Protein AF-B8NM69-F1 (afdb_monomer_lite)

Structure (mmCIF, N/CA/C/O backbone):
data_AF-B8NM69-F1
#
_entry.id   AF-B8NM69-F1
#
loop_
_atom_site.group_PDB
_atom_site.id
_atom_site.type_symbol
_atom_site.label_atom_id
_atom_site.label_alt_id
_atom_site.label_comp_id
_atom_site.label_asym_id
_atom_site.label_entity_id
_atom_site.label_seq_id
_atom_site.pdbx_PDB_ins_code
_atom_site.Cartn_x
_atom_site.Cartn_y
_atom_site.Cartn_z
_atom_site.occupancy
_atom_site.B_iso_or_equiv
_atom_site.auth_seq_id
_atom_site.auth_comp_id
_atom_site.auth_asym_id
_atom_site.auth_atom_id
_atom_site.pdbx_PDB_model_num
ATOM 1 N N . MET A 1 1 ? -9.483 -1.414 -5.836 1.00 57.53 1 MET A N 1
ATOM 2 C CA . MET A 1 1 ? -9.596 -2.763 -5.236 1.00 57.53 1 MET A CA 1
ATOM 3 C C . MET A 1 1 ? -10.032 -3.740 -6.296 1.00 57.53 1 MET A C 1
ATOM 5 O O . MET A 1 1 ? -10.981 -3.434 -7.011 1.00 57.53 1 MET A O 1
ATOM 9 N N . ALA A 1 2 ? -9.348 -4.877 -6.393 1.00 64.81 2 ALA A N 1
ATOM 10 C CA . ALA A 1 2 ? -9.671 -5.925 -7.361 1.00 64.81 2 ALA A CA 1
ATOM 11 C C . ALA A 1 2 ? -10.707 -6.927 -6.812 1.00 64.81 2 ALA A C 1
ATOM 13 O O . ALA A 1 2 ? -11.494 -7.484 -7.573 1.00 64.81 2 ALA A O 1
ATOM 14 N N . ASN A 1 3 ? -10.761 -7.118 -5.488 1.00 80.75 3 ASN A N 1
ATOM 15 C CA . ASN A 1 3 ? -11.618 -8.123 -4.860 1.00 80.75 3 ASN A CA 1
ATOM 16 C C . ASN A 1 3 ? -13.084 -7.660 -4.721 1.00 80.75 3 ASN A C 1
ATOM 18 O O . ASN A 1 3 ? -13.371 -6.619 -4.129 1.00 80.75 3 ASN A O 1
ATOM 22 N N . VAL A 1 4 ? -14.027 -8.470 -5.217 1.00 86.75 4 VAL A N 1
ATOM 23 C CA . VAL A 1 4 ? -15.475 -8.180 -5.186 1.00 86.75 4 VAL A CA 1
ATOM 24 C C . VAL A 1 4 ? -16.051 -8.135 -3.762 1.00 86.75 4 VAL A C 1
ATOM 26 O O . VAL A 1 4 ? -16.918 -7.308 -3.494 1.00 86.75 4 VAL A O 1
ATOM 29 N N . GLN A 1 5 ? -15.579 -8.984 -2.846 1.00 91.19 5 GLN A N 1
ATOM 30 C CA . GLN A 1 5 ? -16.012 -8.982 -1.443 1.00 91.19 5 GLN A CA 1
ATOM 31 C C . GLN A 1 5 ? -15.547 -7.712 -0.723 1.00 91.19 5 GLN A C 1
ATOM 33 O O . GLN A 1 5 ? -16.363 -7.033 -0.109 1.00 91.19 5 GLN A O 1
ATOM 38 N N . SER A 1 6 ? -14.280 -7.318 -0.877 1.00 90.19 6 SER A N 1
ATOM 39 C CA . SER A 1 6 ? -13.779 -6.055 -0.313 1.00 90.19 6 SER A CA 1
ATOM 40 C C . SER A 1 6 ? -14.495 -4.845 -0.914 1.00 90.19 6 SER A C 1
ATOM 42 O O . SER A 1 6 ? -14.838 -3.907 -0.201 1.00 90.19 6 SER A O 1
ATOM 44 N N . ARG A 1 7 ? -14.801 -4.879 -2.221 1.00 88.75 7 ARG A N 1
ATOM 45 C CA . ARG A 1 7 ? -15.596 -3.824 -2.865 1.00 88.75 7 ARG A CA 1
ATOM 46 C C . ARG A 1 7 ? -17.004 -3.707 -2.293 1.00 88.75 7 ARG A C 1
ATOM 48 O O . ARG A 1 7 ? -17.518 -2.597 -2.219 1.00 88.75 7 ARG A O 1
ATOM 55 N N . TYR A 1 8 ? -17.613 -4.819 -1.892 1.00 91.62 8 TYR A N 1
ATOM 56 C CA . TYR A 1 8 ? -18.933 -4.813 -1.268 1.00 91.62 8 TYR A CA 1
ATOM 57 C C . TYR A 1 8 ? -18.931 -4.067 0.072 1.00 91.62 8 TYR A C 1
ATOM 59 O O . TYR A 1 8 ? -19.887 -3.355 0.364 1.00 91.62 8 TYR A O 1
ATOM 67 N N . ASN A 1 9 ? -17.837 -4.126 0.839 1.00 92.38 9 ASN A N 1
ATOM 68 C CA . ASN A 1 9 ? -17.726 -3.385 2.100 1.00 92.38 9 ASN A CA 1
ATOM 69 C C . ASN A 1 9 ? -17.795 -1.864 1.926 1.00 92.38 9 ASN A C 1
ATOM 71 O O . ASN A 1 9 ? -18.263 -1.187 2.833 1.00 92.38 9 ASN A O 1
ATOM 75 N N . HIS A 1 10 ? -17.428 -1.319 0.759 1.00 86.88 10 HIS A N 1
ATOM 76 C CA . HIS A 1 10 ? -17.611 0.110 0.481 1.00 86.88 10 HIS A CA 1
ATOM 77 C C . HIS A 1 10 ? -19.072 0.552 0.454 1.00 86.88 10 HIS A C 1
ATOM 79 O O . HIS A 1 10 ? -19.324 1.752 0.514 1.00 86.88 10 HIS A O 1
ATOM 85 N N . LEU A 1 11 ? -20.031 -0.371 0.330 1.00 86.44 11 LEU A N 1
ATOM 86 C CA . LEU A 1 11 ? -21.443 -0.017 0.406 1.00 86.44 11 LEU A CA 1
ATOM 87 C C . LEU A 1 11 ? -21.839 0.452 1.802 1.00 86.44 11 LEU A C 1
ATOM 89 O O . LEU A 1 11 ? -22.770 1.239 1.893 1.00 86.44 11 LEU A O 1
ATOM 93 N N . PHE A 1 12 ? -21.139 0.021 2.850 1.00 89.06 12 PHE A N 1
ATOM 94 C CA . PHE A 1 12 ? -21.551 0.195 4.240 1.00 89.06 12 PHE A CA 1
ATOM 95 C C . PHE A 1 12 ? -20.672 1.204 4.982 1.00 89.06 12 PHE A C 1
ATOM 97 O O . PHE A 1 12 ? -19.573 1.524 4.513 1.00 89.06 12 PHE A O 1
ATOM 104 N N . PRO A 1 13 ? -21.135 1.709 6.139 1.00 89.62 13 PRO A N 1
ATOM 105 C CA . PRO A 1 13 ? -20.342 2.614 6.947 1.00 89.62 13 PRO A CA 1
ATOM 106 C C . PRO A 1 13 ? -18.998 2.008 7.363 1.00 89.62 13 PRO A C 1
ATOM 108 O O . PRO A 1 13 ? -18.889 0.815 7.625 1.00 89.62 13 PRO A O 1
ATOM 111 N N . SER A 1 14 ? -17.967 2.839 7.458 1.00 91.44 14 SER A N 1
ATOM 112 C CA . SER A 1 14 ? -16.674 2.453 8.021 1.00 91.44 14 SER A CA 1
ATOM 113 C C . SER A 1 14 ? -16.112 3.597 8.861 1.00 91.44 14 SER A C 1
ATOM 115 O O . SER A 1 14 ? -15.582 4.567 8.309 1.00 91.44 14 SER A O 1
ATOM 117 N N . PRO A 1 15 ? -16.190 3.500 10.198 1.00 92.06 15 PRO A N 1
ATOM 118 C CA . PRO A 1 15 ? -15.598 4.489 11.097 1.00 92.06 15 PRO A CA 1
ATOM 119 C C . PRO A 1 15 ? -14.080 4.624 10.919 1.00 92.06 15 PRO A C 1
ATOM 121 O O . PRO A 1 15 ? -13.564 5.744 10.948 1.00 92.06 15 PRO A O 1
ATOM 124 N N . ALA A 1 16 ? -13.380 3.521 10.624 1.00 92.06 16 ALA A N 1
ATOM 125 C CA . ALA A 1 16 ? -11.944 3.512 10.340 1.00 92.06 16 ALA A CA 1
ATOM 126 C C . ALA A 1 16 ? -11.564 4.349 9.099 1.00 92.06 16 ALA A C 1
ATOM 128 O O . ALA A 1 16 ? -10.464 4.895 9.018 1.00 92.06 16 ALA A O 1
ATOM 129 N N . ALA A 1 17 ? -12.477 4.515 8.136 1.00 89.69 17 ALA A N 1
ATOM 130 C CA . ALA A 1 17 ? -12.232 5.305 6.929 1.00 89.69 17 ALA A CA 1
ATOM 131 C C . ALA A 1 17 ? -11.935 6.791 7.230 1.00 89.69 17 ALA A C 1
ATOM 133 O O . ALA A 1 17 ? -11.207 7.442 6.481 1.00 89.69 17 ALA A O 1
ATOM 134 N N . ALA A 1 18 ? -12.444 7.337 8.340 1.00 90.25 18 ALA A N 1
ATOM 135 C CA . ALA A 1 18 ? -12.235 8.748 8.668 1.00 90.25 18 ALA A CA 1
ATOM 136 C C . ALA A 1 18 ? -10.772 9.074 9.011 1.00 90.25 18 ALA A C 1
ATOM 138 O O . ALA A 1 18 ? -10.320 10.178 8.709 1.00 90.25 18 ALA A O 1
ATOM 139 N N . PHE A 1 19 ? -10.008 8.125 9.568 1.00 89.38 19 PHE A N 1
ATOM 140 C CA . PHE A 1 19 ? -8.584 8.331 9.871 1.00 89.38 19 PHE A CA 1
ATOM 141 C C . PHE A 1 19 ? -7.750 8.606 8.616 1.00 89.38 19 PHE A C 1
ATOM 143 O O . PHE A 1 19 ? -6.805 9.390 8.647 1.00 89.38 19 PHE A O 1
ATOM 150 N N . SER A 1 20 ? -8.109 7.990 7.487 1.00 79.00 20 SER A N 1
ATOM 151 C CA . SER A 1 20 ? -7.434 8.202 6.203 1.00 79.00 20 SER A CA 1
ATOM 152 C C . SER A 1 20 ? -8.035 9.358 5.389 1.00 79.00 20 SER A C 1
ATOM 154 O O . SER A 1 20 ? -7.567 9.640 4.279 1.00 79.00 20 SER A O 1
ATOM 156 N N . GLY A 1 21 ? -9.030 10.064 5.945 1.00 79.50 21 GLY A N 1
ATOM 157 C CA . GLY A 1 21 ? -9.763 11.146 5.286 1.00 79.50 21 GLY A CA 1
ATOM 158 C C . GLY A 1 21 ? -10.778 10.662 4.247 1.00 79.50 21 GLY A C 1
ATOM 159 O O . GLY A 1 21 ? -11.200 11.441 3.393 1.00 79.50 21 GLY A O 1
ATOM 160 N N . MET A 1 22 ? -11.145 9.379 4.281 1.00 81.38 22 MET A N 1
ATOM 161 C CA . MET A 1 22 ? -12.134 8.791 3.383 1.00 81.38 22 MET A CA 1
ATOM 162 C C . MET A 1 22 ? -13.561 8.981 3.912 1.00 81.38 22 MET A C 1
ATOM 164 O O . MET A 1 22 ? -13.795 9.180 5.103 1.00 81.38 22 MET A O 1
ATOM 168 N N . TYR A 1 23 ? -14.538 8.886 3.007 1.00 84.31 23 TYR A N 1
ATOM 169 C CA . TYR A 1 23 ? -15.955 8.960 3.356 1.00 84.31 23 TYR A CA 1
ATOM 170 C C . TYR A 1 23 ? -16.389 7.755 4.205 1.00 84.31 23 TYR A C 1
ATOM 172 O O . TYR A 1 23 ? -16.200 6.607 3.805 1.00 84.31 23 TYR A O 1
ATOM 180 N N . THR A 1 24 ? -16.996 8.031 5.358 1.00 88.00 24 THR A N 1
ATOM 181 C CA . THR A 1 24 ? -17.344 7.046 6.396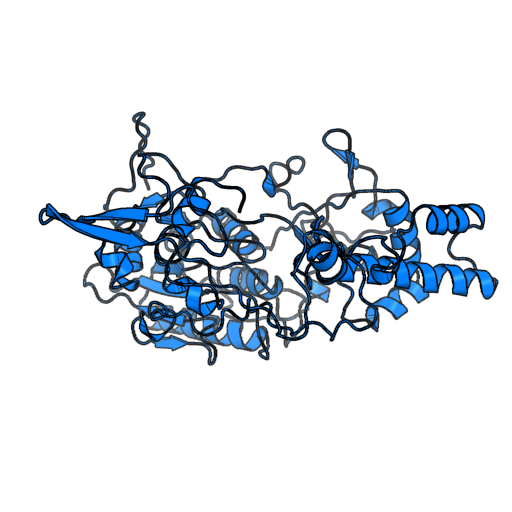 1.00 88.00 24 THR A CA 1
ATOM 182 C C . THR A 1 24 ? -18.726 6.433 6.235 1.00 88.00 24 THR A C 1
ATOM 184 O O . THR A 1 24 ? -18.989 5.406 6.844 1.00 88.00 24 THR A O 1
ATOM 187 N N . GLY A 1 25 ? -19.623 7.037 5.448 1.00 85.69 25 GLY A N 1
ATOM 188 C CA . GLY A 1 25 ? -21.026 6.608 5.373 1.00 85.69 25 GLY A CA 1
ATOM 189 C C . GLY A 1 25 ? -21.291 5.362 4.531 1.00 85.69 25 GLY A C 1
ATOM 190 O O . GLY A 1 25 ? -22.326 4.721 4.694 1.00 85.69 25 GLY A O 1
ATOM 191 N N . GLY A 1 26 ? -20.345 4.993 3.666 1.00 85.88 26 GLY A N 1
ATOM 192 C CA . GLY A 1 26 ? -20.546 3.961 2.651 1.00 85.88 26 GLY A CA 1
ATOM 193 C C . GLY A 1 26 ? -21.362 4.454 1.453 1.00 85.88 26 GLY A C 1
ATOM 194 O O . GLY A 1 26 ? -22.052 5.470 1.507 1.00 85.88 26 GLY A O 1
ATOM 195 N N . LEU A 1 27 ? -21.282 3.740 0.332 1.00 81.69 27 LEU A N 1
ATOM 196 C CA . LEU A 1 27 ? -21.952 4.139 -0.909 1.00 81.69 27 LEU A CA 1
ATOM 197 C C . LEU A 1 27 ? -23.484 4.152 -0.798 1.00 81.69 27 LEU A C 1
ATOM 199 O O . LEU A 1 27 ? -24.139 4.813 -1.599 1.00 81.69 27 LEU A O 1
ATOM 203 N N . TRP A 1 28 ? -24.059 3.456 0.188 1.00 79.00 28 TRP A N 1
ATOM 204 C CA . TRP A 1 28 ? -25.505 3.463 0.407 1.00 79.00 28 TRP A CA 1
ATOM 205 C C . TRP A 1 28 ? -26.040 4.835 0.850 1.00 79.00 28 TRP A C 1
ATOM 207 O O . TRP A 1 28 ? -27.176 5.166 0.522 1.00 79.00 28 TRP A O 1
ATOM 217 N N . THR A 1 29 ? -25.235 5.657 1.542 1.00 79.62 29 THR A N 1
ATOM 218 C CA . THR A 1 29 ? -25.619 7.033 1.916 1.00 79.62 29 THR A CA 1
ATOM 219 C C . THR A 1 29 ? -25.244 8.067 0.859 1.00 79.62 29 THR A C 1
ATOM 221 O O . THR A 1 29 ? -25.815 9.155 0.832 1.00 79.62 29 THR A O 1
ATOM 224 N N . ASN A 1 30 ? -24.264 7.770 0.002 1.00 78.44 30 ASN A N 1
ATOM 225 C CA . ASN A 1 30 ? -23.858 8.628 -1.107 1.00 78.44 30 ASN A CA 1
ATOM 226 C C . ASN A 1 30 ? -23.258 7.789 -2.239 1.00 78.44 30 ASN A C 1
ATOM 228 O O . ASN A 1 30 ? -22.221 7.161 -2.059 1.00 78.44 30 ASN A O 1
ATOM 232 N N . ASN A 1 31 ? -23.823 7.881 -3.443 1.00 78.50 31 ASN A N 1
ATOM 233 C CA . ASN A 1 31 ? -23.332 7.146 -4.612 1.00 78.50 31 ASN A CA 1
ATOM 234 C C . ASN A 1 31 ? -21.948 7.607 -5.137 1.00 78.50 31 ASN A C 1
ATOM 236 O O . ASN A 1 31 ? -21.456 7.056 -6.123 1.00 78.50 31 ASN A O 1
ATOM 240 N N . LEU A 1 32 ? -21.324 8.628 -4.535 1.00 73.12 32 LEU A N 1
ATOM 241 C CA . LEU A 1 32 ? -20.010 9.191 -4.886 1.00 73.12 32 LEU A CA 1
ATOM 242 C C . LEU A 1 32 ? -19.859 9.481 -6.392 1.00 73.12 32 LEU A C 1
ATOM 244 O O . LEU A 1 32 ? -18.841 9.172 -7.007 1.00 73.12 32 LEU A O 1
ATOM 248 N N . GLY A 1 33 ? -20.901 10.065 -6.990 1.00 73.88 33 GLY A N 1
ATOM 249 C CA . GLY A 1 33 ? -20.954 10.405 -8.416 1.00 73.88 33 GLY A CA 1
ATOM 250 C C . GLY A 1 33 ? -21.417 9.272 -9.337 1.00 73.88 33 GLY A C 1
ATOM 251 O O . GLY A 1 33 ? -21.609 9.505 -10.527 1.00 73.88 33 GLY A O 1
ATOM 252 N N . SER A 1 34 ? -21.642 8.065 -8.813 1.00 78.38 34 SER A N 1
ATOM 253 C CA . SER A 1 34 ? -22.240 6.971 -9.583 1.00 78.38 34 SER A CA 1
ATOM 254 C C . SER A 1 34 ? -23.752 7.156 -9.699 1.00 78.38 34 SER A C 1
ATOM 256 O O . SER A 1 34 ? -24.422 7.542 -8.743 1.00 78.38 34 SER A O 1
ATOM 258 N N . TRP A 1 35 ? -24.316 6.845 -10.863 1.00 84.06 35 TRP A N 1
ATOM 259 C CA . TRP A 1 35 ? -25.766 6.780 -11.026 1.00 84.06 35 TRP A CA 1
ATOM 260 C C . TRP A 1 35 ? -26.279 5.407 -10.558 1.00 84.06 35 TRP A C 1
ATOM 262 O O . TRP A 1 35 ? -25.872 4.398 -11.138 1.00 84.06 35 TRP A O 1
ATOM 272 N N . PRO A 1 36 ? -27.184 5.322 -9.560 1.00 82.56 36 PRO A N 1
ATOM 273 C CA . PRO A 1 36 ? -27.705 4.041 -9.075 1.00 82.56 36 PRO A CA 1
ATOM 274 C C . PRO A 1 36 ? -28.695 3.367 -10.041 1.00 82.56 36 PRO A C 1
ATOM 276 O O . PRO A 1 36 ? -29.187 2.280 -9.752 1.00 82.56 36 PRO A O 1
ATOM 279 N N . GLY A 1 37 ? -29.033 3.997 -11.172 1.00 87.44 37 GLY A N 1
ATOM 280 C CA . GLY A 1 37 ? -29.969 3.442 -12.155 1.00 87.44 37 GLY A CA 1
ATOM 281 C C . GLY A 1 37 ? -31.437 3.809 -11.925 1.00 87.44 37 GLY A C 1
ATOM 282 O O . GLY A 1 37 ? -32.279 3.444 -12.742 1.00 87.44 37 GLY A O 1
ATOM 283 N N . LYS A 1 38 ? -31.773 4.512 -10.836 1.00 89.69 38 LYS A N 1
ATOM 284 C CA . LYS A 1 38 ? -33.156 4.849 -10.463 1.00 89.69 38 LYS A CA 1
ATOM 285 C C . LYS A 1 38 ? -33.248 6.259 -9.892 1.00 89.69 38 LYS A C 1
ATOM 287 O O . LYS A 1 38 ? -32.382 6.661 -9.128 1.00 89.69 38 LYS A O 1
ATOM 292 N N . ALA A 1 39 ? -34.332 6.966 -10.217 1.00 90.56 39 ALA A N 1
ATOM 293 C CA . ALA A 1 39 ? -34.622 8.294 -9.668 1.00 90.56 39 ALA A CA 1
ATOM 294 C C . ALA A 1 39 ? -35.014 8.255 -8.185 1.00 90.56 39 ALA A C 1
ATOM 296 O O . ALA A 1 39 ? -34.753 9.205 -7.462 1.00 90.56 39 ALA A O 1
ATOM 297 N N . ASN A 1 40 ? -35.598 7.148 -7.722 1.00 91.00 40 ASN A N 1
ATOM 298 C CA . ASN A 1 40 ? -36.038 6.970 -6.343 1.00 91.00 40 ASN A CA 1
ATOM 299 C C . ASN A 1 40 ? -35.614 5.598 -5.818 1.00 91.00 40 ASN A C 1
ATOM 301 O O . ASN A 1 40 ? -35.627 4.607 -6.557 1.00 91.00 40 ASN A O 1
ATOM 305 N N . GLN A 1 41 ? -35.291 5.540 -4.529 1.00 88.62 41 GLN A N 1
ATOM 306 C CA . GLN A 1 41 ? -35.063 4.306 -3.785 1.00 88.62 41 GLN A CA 1
ATOM 307 C C . GLN A 1 41 ? -36.092 4.199 -2.663 1.00 88.62 41 GLN A C 1
ATOM 309 O O . GLN A 1 41 ? -36.283 5.142 -1.901 1.00 88.62 41 GLN A O 1
ATOM 314 N N . THR A 1 42 ? -36.761 3.054 -2.552 1.00 91.94 42 THR A N 1
ATOM 315 C CA . THR A 1 42 ? -37.652 2.772 -1.424 1.00 91.94 42 THR A CA 1
ATOM 316 C C . THR A 1 42 ? -36.887 1.951 -0.397 1.00 91.94 42 THR A C 1
ATOM 318 O O . THR A 1 42 ? -36.480 0.828 -0.688 1.00 91.94 42 THR A O 1
ATOM 321 N N . VAL A 1 43 ? -36.690 2.517 0.790 1.00 89.81 43 VAL A N 1
ATOM 322 C CA . VAL A 1 43 ? -36.122 1.841 1.957 1.00 89.81 43 VAL A CA 1
ATOM 323 C C . VAL A 1 43 ? -37.275 1.317 2.800 1.00 89.81 43 VAL A C 1
ATOM 325 O O . VAL A 1 43 ? -38.158 2.082 3.182 1.00 89.81 43 VAL A O 1
ATOM 328 N N . GLU A 1 44 ? -37.276 0.019 3.076 1.00 94.25 44 GLU A N 1
ATOM 329 C CA . GLU A 1 44 ? -38.250 -0.639 3.945 1.00 94.25 44 GLU A CA 1
ATOM 330 C C . GLU A 1 44 ? -37.550 -1.083 5.227 1.00 94.25 44 GLU A C 1
ATOM 332 O O . GLU A 1 44 ? -36.540 -1.784 5.186 1.00 94.25 44 GLU A O 1
ATOM 337 N N . PHE A 1 45 ? -38.062 -0.623 6.364 1.00 92.31 45 PHE A N 1
ATOM 338 C CA . PHE A 1 45 ? -37.505 -0.917 7.679 1.00 92.31 45 PHE A CA 1
ATOM 339 C C . PHE A 1 45 ? -38.110 -2.204 8.247 1.00 92.31 45 PHE A C 1
ATOM 341 O O . PHE A 1 45 ? -39.208 -2.611 7.871 1.00 92.31 45 PHE A O 1
ATOM 348 N N . SER A 1 46 ? -37.431 -2.823 9.216 1.00 90.75 46 SER A N 1
ATOM 349 C CA . SER A 1 46 ? -37.894 -4.063 9.863 1.00 90.75 46 SER A CA 1
ATOM 350 C C . SER A 1 46 ? -39.248 -3.928 10.573 1.00 90.75 46 SER A C 1
ATOM 352 O O . SER A 1 46 ? -39.943 -4.923 10.749 1.00 90.75 46 SER A O 1
ATOM 354 N N . ASN A 1 47 ? -39.656 -2.708 10.943 1.00 95.00 47 ASN A N 1
ATOM 355 C CA . ASN A 1 47 ? -40.982 -2.417 11.498 1.00 95.00 47 ASN A CA 1
ATOM 356 C C . ASN A 1 47 ? -42.082 -2.231 10.429 1.00 95.00 47 ASN A C 1
ATOM 358 O O . ASN A 1 47 ? -43.196 -1.835 10.766 1.00 95.00 47 ASN A O 1
ATOM 362 N N . GLY A 1 48 ? -41.771 -2.466 9.150 1.00 95.75 48 GLY A N 1
ATOM 363 C CA . GLY A 1 48 ? -42.695 -2.354 8.020 1.00 95.75 48 GLY A CA 1
ATOM 364 C C . GLY A 1 48 ? -42.908 -0.933 7.492 1.00 95.75 48 GLY A C 1
ATOM 365 O O . GLY A 1 48 ? -43.613 -0.754 6.497 1.00 95.75 48 GLY A O 1
ATOM 366 N N . THR A 1 49 ? -42.316 0.095 8.112 1.00 97.25 49 THR A N 1
ATOM 367 C CA . THR A 1 49 ? -42.394 1.458 7.567 1.00 97.25 49 THR A CA 1
ATOM 368 C C . THR A 1 49 ? -41.538 1.584 6.307 1.00 97.25 49 THR A C 1
ATOM 370 O O . THR A 1 49 ? -40.531 0.892 6.145 1.00 97.25 49 THR A O 1
ATOM 373 N N . LYS A 1 50 ? -41.947 2.467 5.388 1.00 97.25 50 LYS A N 1
ATOM 374 C CA . LYS A 1 50 ? -41.241 2.713 4.126 1.00 97.25 50 LYS A CA 1
ATOM 375 C C . LYS A 1 50 ? -40.886 4.185 3.996 1.00 97.25 50 LYS A C 1
ATOM 377 O O . LYS A 1 50 ? -41.696 5.054 4.308 1.00 97.25 50 LYS A O 1
ATOM 382 N N . MET A 1 51 ? -39.693 4.453 3.487 1.00 94.50 51 MET A N 1
ATOM 383 C CA . MET A 1 51 ? -39.211 5.781 3.128 1.00 94.50 51 MET A CA 1
ATOM 384 C C . MET A 1 51 ? -38.841 5.777 1.649 1.00 94.50 51 MET A C 1
ATOM 386 O O . MET A 1 51 ? -38.161 4.867 1.184 1.00 94.50 51 MET A O 1
ATOM 390 N N . THR A 1 52 ? -39.275 6.791 0.905 1.00 93.81 52 THR A N 1
ATOM 391 C CA . THR A 1 52 ? -38.790 7.010 -0.462 1.00 93.81 52 THR A CA 1
ATOM 392 C C . THR A 1 52 ? -37.718 8.086 -0.427 1.00 93.81 52 THR A C 1
ATOM 394 O O . THR A 1 52 ? -37.969 9.185 0.059 1.00 93.81 52 THR A O 1
ATOM 397 N N . VAL A 1 53 ? -36.532 7.753 -0.923 1.00 88.88 53 VAL A N 1
ATOM 398 C CA . VAL A 1 53 ? -35.374 8.641 -1.008 1.00 88.88 53 VAL A CA 1
ATOM 399 C C . VAL A 1 53 ? -35.149 8.998 -2.473 1.00 88.88 53 VAL A C 1
ATOM 401 O O . VAL A 1 53 ? -34.941 8.114 -3.310 1.00 88.88 53 VAL A O 1
ATOM 404 N N . GLU A 1 54 ? -35.197 10.291 -2.784 1.00 89.38 54 GLU A N 1
ATOM 405 C CA . GLU A 1 54 ? -34.892 10.805 -4.118 1.00 89.38 54 GLU A CA 1
ATOM 406 C C . GLU A 1 54 ? -33.381 10.753 -4.379 1.00 89.38 54 GLU A C 1
ATOM 408 O O . GLU A 1 54 ? -32.563 11.154 -3.547 1.00 89.38 54 GLU A O 1
ATOM 413 N N . THR A 1 55 ? -32.997 10.267 -5.558 1.00 87.81 55 THR A N 1
ATOM 414 C CA . THR A 1 55 ? -31.608 10.317 -6.014 1.00 87.81 55 THR A CA 1
ATOM 415 C C . THR A 1 55 ? -31.323 11.700 -6.572 1.00 87.81 55 THR A C 1
ATOM 417 O O . THR A 1 55 ? -31.762 12.046 -7.666 1.00 87.81 55 THR A O 1
ATOM 420 N N . THR A 1 56 ? -30.543 12.477 -5.831 1.00 83.94 56 THR A N 1
ATOM 421 C CA . THR A 1 56 ? -30.128 13.821 -6.234 1.00 83.94 56 THR A CA 1
ATOM 422 C C . THR A 1 56 ? -28.696 13.815 -6.767 1.00 83.94 56 THR A C 1
ATOM 424 O O . THR A 1 56 ? -27.851 13.029 -6.333 1.00 83.94 56 THR A O 1
ATOM 427 N N . ALA A 1 57 ? -28.411 14.703 -7.719 1.00 77.94 57 ALA A N 1
ATOM 428 C CA . ALA A 1 57 ? -27.058 14.999 -8.173 1.00 77.94 57 ALA A CA 1
ATOM 429 C C . ALA A 1 57 ? -26.704 16.426 -7.752 1.00 77.94 57 ALA A C 1
ATOM 431 O O . ALA A 1 57 ? -27.424 17.371 -8.073 1.00 77.94 57 ALA A O 1
ATOM 432 N N . SER A 1 58 ? -25.594 16.593 -7.038 1.00 72.06 58 SER A N 1
ATOM 433 C CA . SER A 1 58 ? -25.039 17.908 -6.729 1.00 72.06 58 SER A CA 1
ATOM 434 C C . SER A 1 58 ? -23.844 18.173 -7.638 1.00 72.06 58 SER A C 1
ATOM 436 O O . SER A 1 58 ? -22.882 17.407 -7.673 1.00 72.06 58 SER A O 1
ATOM 438 N N . VAL A 1 59 ? -23.903 19.268 -8.397 1.00 65.00 59 VAL A N 1
ATOM 439 C CA . VAL A 1 59 ? -22.790 19.688 -9.251 1.00 65.00 59 VAL A CA 1
ATOM 440 C C . VAL A 1 59 ? -22.040 20.813 -8.544 1.00 65.00 59 VAL A C 1
ATOM 442 O O . VAL A 1 59 ? -22.531 21.931 -8.416 1.00 65.00 59 VAL A O 1
ATOM 445 N N . MET A 1 60 ? -20.843 20.503 -8.050 1.00 60.25 60 MET A N 1
ATOM 446 C CA . MET A 1 60 ? -19.927 21.477 -7.452 1.00 60.25 60 MET A CA 1
ATOM 447 C C . MET A 1 60 ? -18.987 21.991 -8.539 1.00 60.25 60 MET A C 1
ATOM 449 O O . MET A 1 60 ? -17.845 21.550 -8.655 1.00 60.25 60 MET A O 1
ATOM 453 N N . LEU A 1 61 ? -19.497 22.878 -9.390 1.00 57.25 61 LEU A N 1
ATOM 454 C CA . LEU A 1 61 ? -18.687 23.527 -10.414 1.00 57.25 61 LEU A CA 1
ATOM 455 C C . LEU A 1 61 ? -17.989 24.740 -9.809 1.00 57.25 61 LEU A C 1
ATOM 457 O O . LEU A 1 61 ? -18.615 25.547 -9.117 1.00 57.25 61 LEU A O 1
ATOM 461 N N . ASP A 1 62 ? -16.702 24.898 -10.110 1.00 59.34 62 ASP A N 1
ATOM 462 C CA . ASP A 1 62 ? -16.106 26.227 -10.050 1.00 59.34 62 ASP A CA 1
ATOM 463 C C . ASP A 1 62 ? -16.923 27.121 -10.995 1.00 59.34 62 ASP A C 1
ATOM 465 O O . ASP A 1 62 ? -17.096 26.793 -12.171 1.00 59.34 62 ASP A O 1
ATOM 469 N N . ARG A 1 63 ? -17.474 28.223 -10.473 1.00 56.50 63 ARG A N 1
ATOM 470 C CA . ARG A 1 63 ? -18.360 29.130 -11.224 1.00 56.50 63 ARG A CA 1
ATOM 471 C C . ARG A 1 63 ? -17.677 29.738 -12.456 1.00 56.50 63 ARG A C 1
ATOM 473 O O . ARG A 1 63 ? -18.361 30.337 -13.276 1.00 56.50 63 ARG A O 1
ATOM 480 N N . GLY A 1 64 ? -16.353 29.613 -12.574 1.00 62.31 64 GLY A N 1
ATOM 481 C CA . GLY A 1 64 ? -15.584 30.049 -13.739 1.00 62.31 64 GLY A CA 1
ATOM 482 C C . GLY A 1 64 ? -15.502 29.050 -14.900 1.00 62.31 64 GLY A C 1
ATOM 483 O O . GLY A 1 64 ? -14.854 29.365 -15.895 1.00 62.31 64 GLY A O 1
ATOM 484 N N . LEU A 1 65 ? -16.089 27.856 -14.790 1.00 66.81 65 LEU A N 1
ATOM 485 C CA . LEU A 1 65 ? -15.947 26.785 -15.780 1.00 66.81 65 LEU A CA 1
ATOM 486 C C . LEU A 1 65 ? -17.245 26.590 -16.590 1.00 66.81 65 LEU A C 1
ATOM 488 O O . LEU A 1 65 ? -18.333 26.509 -16.018 1.00 66.81 65 LEU A O 1
ATOM 492 N N . ASP A 1 66 ? -17.126 26.519 -17.921 1.00 70.75 66 ASP A N 1
ATOM 493 C CA . ASP A 1 66 ? -18.257 26.388 -18.850 1.00 70.75 66 ASP A CA 1
ATOM 494 C C . ASP A 1 66 ? -18.585 24.916 -19.136 1.00 70.75 66 ASP A C 1
ATOM 496 O O . ASP A 1 66 ? -17.833 24.195 -19.795 1.00 70.75 66 ASP A O 1
ATOM 500 N N . PHE A 1 67 ? -19.760 24.483 -18.687 1.00 77.31 67 PHE A N 1
ATOM 501 C CA . PHE A 1 67 ? -20.300 23.138 -18.908 1.00 77.31 67 PHE A CA 1
ATOM 502 C C . PHE A 1 67 ? -21.633 23.162 -19.666 1.00 77.31 67 PHE A C 1
ATOM 504 O O . PHE A 1 67 ? -22.437 22.242 -19.535 1.00 77.31 67 PHE A O 1
ATOM 511 N N . SER A 1 68 ? -21.895 24.231 -20.423 1.00 82.69 68 SER A N 1
ATOM 512 C CA . SER A 1 68 ? -23.130 24.417 -21.192 1.00 82.69 68 SER A CA 1
ATOM 513 C C . SER A 1 68 ? -23.333 23.384 -22.307 1.00 82.69 68 SER A C 1
ATOM 515 O O . SER A 1 68 ? -24.465 23.155 -22.731 1.00 82.69 68 SER A O 1
ATOM 517 N N . SER A 1 69 ? -22.263 22.735 -22.774 1.00 88.44 69 SER A N 1
ATOM 518 C CA . SER A 1 69 ? -22.308 21.695 -23.802 1.00 88.44 69 SER A CA 1
ATOM 519 C C . SER A 1 69 ? -21.284 20.589 -23.538 1.00 88.44 69 SER A C 1
ATOM 521 O O . SER A 1 69 ? -20.339 20.753 -22.765 1.00 88.44 69 SER A O 1
ATOM 523 N N . GLY A 1 70 ? -21.442 19.446 -24.214 1.00 87.62 70 GLY A N 1
ATOM 524 C CA . GLY A 1 70 ? -20.430 18.385 -24.184 1.00 87.62 70 GLY A CA 1
ATOM 525 C C . GLY A 1 70 ? -19.063 18.868 -24.684 1.00 87.62 70 GLY A C 1
ATOM 526 O O . GLY A 1 70 ? -18.036 18.466 -24.141 1.00 87.62 70 GLY A O 1
ATOM 527 N N . GLU A 1 71 ? -19.049 19.783 -25.659 1.00 89.81 71 GLU A N 1
ATOM 528 C CA . GLU A 1 71 ? -17.831 20.412 -26.169 1.00 89.81 71 GLU A CA 1
ATOM 529 C C . GLU A 1 71 ? -17.174 21.313 -25.119 1.00 89.81 71 GLU A C 1
ATOM 531 O O . GLU A 1 71 ? -15.983 21.161 -24.857 1.00 89.81 71 GLU A O 1
ATOM 536 N N . SER A 1 72 ? -17.931 22.190 -24.452 1.00 86.38 72 SER A N 1
ATOM 537 C CA . SER A 1 72 ? -17.372 23.072 -23.420 1.00 86.38 72 SER A CA 1
ATOM 538 C C . SER A 1 72 ? -16.856 22.281 -22.210 1.00 86.38 72 SER A C 1
ATOM 540 O O . SER A 1 72 ? -15.768 22.567 -21.702 1.00 86.38 72 SER A O 1
ATOM 542 N N . LEU A 1 73 ? -17.569 21.219 -21.804 1.00 82.94 73 LEU A N 1
ATOM 543 C CA . LEU A 1 73 ? -17.115 20.272 -20.783 1.00 82.94 73 LEU A CA 1
ATOM 544 C C . LEU A 1 73 ? -15.802 19.602 -21.202 1.00 82.94 73 LEU A C 1
ATOM 546 O O . LEU A 1 73 ? -14.864 19.561 -20.407 1.00 82.94 73 LEU A O 1
ATOM 550 N N . PHE A 1 74 ? -15.711 19.102 -22.436 1.00 85.81 74 PHE A N 1
ATOM 551 C CA . PHE A 1 74 ? -14.500 18.462 -22.947 1.00 85.81 74 PHE A CA 1
ATOM 552 C C . PHE A 1 74 ? -13.317 19.442 -23.010 1.00 85.81 74 PHE A C 1
ATOM 554 O O . PHE A 1 74 ? -12.234 19.133 -22.514 1.00 85.81 74 PHE A O 1
ATOM 561 N N . GLN A 1 75 ? -13.525 20.655 -23.528 1.00 84.00 75 GLN A N 1
ATOM 562 C CA . GLN A 1 75 ? -12.505 21.711 -23.558 1.00 84.00 75 GLN A CA 1
ATOM 563 C C . GLN A 1 75 ? -12.028 22.089 -22.152 1.00 84.00 75 GLN A C 1
ATOM 565 O O . GLN A 1 75 ? -10.842 22.310 -21.921 1.00 84.00 75 GLN A O 1
ATOM 570 N N . THR A 1 76 ? -12.940 22.121 -21.187 1.00 78.38 76 THR A N 1
ATOM 571 C CA . THR A 1 76 ? -12.631 22.537 -19.822 1.00 78.38 76 THR A CA 1
ATOM 572 C C . THR A 1 76 ? -11.958 21.434 -19.002 1.00 78.38 76 THR A C 1
ATOM 574 O O . THR A 1 76 ? -11.019 21.700 -18.248 1.00 78.38 76 THR A O 1
ATOM 577 N N . ALA A 1 77 ? -12.444 20.196 -19.111 1.00 76.94 77 ALA A N 1
ATOM 578 C CA . ALA A 1 77 ? -12.048 19.092 -18.241 1.00 76.94 77 ALA A CA 1
ATOM 579 C C . ALA A 1 77 ? -11.036 18.133 -18.881 1.00 76.94 77 ALA A C 1
ATOM 581 O O . ALA A 1 77 ? -10.293 17.476 -18.153 1.00 76.94 77 ALA A O 1
ATOM 582 N N . CYS A 1 78 ? -11.003 18.022 -20.207 1.00 81.44 78 CYS A N 1
ATOM 583 C CA . CYS A 1 78 ? -10.198 17.023 -20.906 1.00 81.44 78 CYS A CA 1
ATOM 584 C C . CYS A 1 78 ? -9.045 17.633 -21.699 1.00 81.44 78 CYS A C 1
ATOM 586 O O . CYS A 1 78 ? -8.051 16.943 -21.892 1.00 81.44 78 CYS A O 1
ATOM 588 N N . MET A 1 79 ? -9.118 18.893 -22.131 1.00 83.94 79 MET A N 1
ATOM 589 C CA . MET A 1 79 ? -8.003 19.515 -22.851 1.00 83.94 79 MET A CA 1
ATOM 590 C C . MET A 1 79 ? -6.912 20.013 -21.887 1.00 83.94 79 MET A C 1
ATOM 592 O O . MET A 1 79 ? -7.220 20.459 -20.776 1.00 83.94 79 MET A O 1
ATOM 596 N N . PRO A 1 80 ? -5.625 19.981 -22.284 1.00 75.56 80 PRO A N 1
ATOM 597 C CA . PRO A 1 80 ? -4.549 20.575 -21.500 1.00 75.56 80 PRO A CA 1
ATOM 598 C C . PRO A 1 80 ? -4.752 22.093 -21.395 1.00 75.56 80 PRO A C 1
ATOM 600 O O . PRO A 1 80 ? -4.491 22.847 -22.333 1.00 75.56 80 PRO A O 1
ATOM 603 N N . ASN A 1 81 ? -5.231 22.576 -20.250 1.00 64.88 81 ASN A N 1
ATOM 604 C CA . ASN A 1 81 ? -5.445 24.005 -20.051 1.00 64.88 81 ASN A CA 1
ATOM 605 C C . ASN A 1 81 ? -4.162 24.657 -19.499 1.00 64.88 81 ASN A C 1
ATOM 607 O O . ASN A 1 81 ? -3.719 24.336 -18.393 1.00 64.88 81 ASN A O 1
ATOM 611 N N . LYS A 1 82 ? -3.557 25.599 -20.241 1.00 53.19 82 LYS A N 1
ATOM 612 C CA . LYS A 1 82 ? -2.295 26.275 -19.854 1.00 53.19 82 LYS A CA 1
ATOM 613 C C . LYS A 1 82 ? -2.401 27.097 -18.558 1.00 53.19 82 LYS A C 1
ATOM 615 O O . LYS A 1 82 ? -1.378 27.428 -17.971 1.00 53.19 82 LYS A O 1
ATOM 620 N N . LYS A 1 83 ? -3.619 27.434 -18.112 1.00 50.59 83 LYS A N 1
ATOM 621 C CA . LYS A 1 83 ? -3.893 28.226 -16.895 1.00 50.59 83 LYS A CA 1
ATOM 622 C C . LYS A 1 83 ? -4.273 27.378 -15.672 1.00 50.59 83 LYS A C 1
ATOM 624 O O . LYS A 1 83 ? -4.836 27.902 -14.714 1.00 50.59 83 LYS A O 1
ATOM 629 N N . SER A 1 84 ? -4.006 26.073 -15.701 1.00 46.97 84 SER A N 1
ATOM 630 C CA . SER A 1 84 ? -4.334 25.173 -14.592 1.00 46.97 84 SER A CA 1
ATOM 631 C C . SER A 1 84 ? -3.562 25.569 -13.330 1.00 46.97 84 SER A C 1
ATOM 633 O O . SER A 1 84 ? -2.333 25.542 -13.307 1.00 46.97 84 SER A O 1
ATOM 635 N N . ARG A 1 85 ? -4.292 25.953 -12.277 1.00 43.84 85 ARG A N 1
ATOM 636 C CA . ARG A 1 85 ? -3.753 26.181 -10.929 1.00 43.84 85 ARG A CA 1
ATOM 637 C C . ARG A 1 85 ? -3.005 24.908 -10.477 1.00 43.84 85 ARG A C 1
ATOM 639 O O . ARG A 1 85 ? -3.505 23.818 -10.770 1.00 43.84 85 ARG A O 1
ATOM 646 N N . PRO A 1 86 ? -1.843 25.008 -9.799 1.00 42.94 86 PRO A N 1
ATOM 647 C CA . PRO A 1 86 ? -1.146 23.834 -9.277 1.00 42.94 86 PRO A CA 1
ATOM 648 C C . PRO A 1 86 ? -2.090 22.976 -8.419 1.00 42.94 86 PRO A C 1
ATOM 650 O O . PRO A 1 86 ? -3.009 23.525 -7.798 1.00 42.94 86 PRO A O 1
ATOM 653 N N . PRO A 1 87 ? -1.906 21.643 -8.417 1.00 41.59 87 PRO A N 1
ATOM 654 C CA . PRO A 1 87 ? -2.785 20.726 -7.710 1.00 41.59 87 PRO A CA 1
ATOM 655 C C . PRO A 1 87 ? -2.868 21.113 -6.235 1.00 41.59 87 PRO A C 1
ATOM 657 O O . PRO A 1 87 ? -1.848 21.265 -5.566 1.00 41.59 87 PRO A O 1
ATOM 660 N N . ASP A 1 88 ? -4.090 21.259 -5.726 1.00 37.91 88 ASP A N 1
ATOM 661 C CA . ASP A 1 88 ? -4.311 21.263 -4.286 1.00 37.91 88 ASP A CA 1
ATOM 662 C C . ASP A 1 88 ? -3.867 19.874 -3.780 1.00 37.91 88 ASP A C 1
ATOM 664 O O . ASP A 1 88 ? -4.381 18.867 -4.283 1.00 37.91 88 ASP A O 1
ATOM 668 N N . PRO A 1 89 ? -2.901 19.762 -2.846 1.00 37.16 89 PRO A N 1
ATOM 669 C CA . PRO A 1 89 ? -2.399 18.471 -2.355 1.00 37.16 89 PRO A CA 1
ATOM 670 C C . PRO A 1 89 ? -3.479 17.618 -1.671 1.00 37.16 89 PRO A C 1
ATOM 672 O O . PRO A 1 89 ? -3.255 16.457 -1.332 1.00 37.16 89 PRO A O 1
ATOM 675 N N . ARG A 1 90 ? -4.679 18.172 -1.492 1.00 34.59 90 ARG A N 1
ATOM 676 C CA . ARG A 1 90 ? -5.893 17.426 -1.206 1.00 34.59 90 ARG A CA 1
ATOM 677 C C . ARG A 1 90 ? -6.648 17.220 -2.523 1.00 34.59 90 ARG A C 1
ATOM 679 O O . ARG A 1 90 ? -7.365 18.129 -2.942 1.00 34.59 90 ARG A O 1
ATOM 686 N N . PRO A 1 91 ? -6.691 16.008 -3.104 1.00 34.84 91 PRO A N 1
ATOM 687 C CA . PRO A 1 91 ? -7.877 15.590 -3.828 1.00 34.84 91 PRO A CA 1
ATOM 688 C C . PRO A 1 91 ? -8.980 15.339 -2.792 1.00 34.84 91 PRO A C 1
ATOM 690 O O . PRO A 1 91 ? -9.602 14.285 -2.753 1.00 34.84 91 PRO A O 1
ATOM 693 N N . SER A 1 92 ? -9.276 16.327 -1.941 1.00 33.81 92 SER A N 1
ATOM 694 C CA . SER A 1 92 ? -10.667 16.524 -1.631 1.00 33.81 92 SER A CA 1
ATOM 695 C C . SER A 1 92 ? -11.272 16.781 -3.003 1.00 33.81 92 SER A C 1
ATOM 697 O O . SER A 1 92 ? -11.067 17.839 -3.601 1.00 33.81 92 SER A O 1
ATOM 699 N N . LEU A 1 93 ? -12.052 15.824 -3.507 1.00 36.09 93 LEU A N 1
ATOM 700 C CA . LEU A 1 93 ? -13.359 16.243 -3.980 1.00 36.09 93 LEU A CA 1
ATOM 701 C C . LEU A 1 93 ? -13.794 17.244 -2.914 1.00 36.09 93 LEU A C 1
ATOM 703 O O . LEU A 1 93 ? -14.051 16.851 -1.776 1.00 36.09 93 LEU A O 1
ATOM 707 N N . ALA A 1 94 ? -13.701 18.539 -3.209 1.00 35.91 94 ALA A N 1
ATOM 708 C CA . ALA A 1 94 ? -14.379 19.538 -2.422 1.00 35.91 94 ALA A CA 1
ATOM 709 C C . ALA A 1 94 ? -15.851 19.265 -2.723 1.00 35.91 94 ALA A C 1
ATOM 711 O O . ALA A 1 94 ? -16.500 19.970 -3.487 1.00 35.91 94 ALA A O 1
ATOM 712 N N . VAL A 1 95 ? -16.339 18.139 -2.196 1.00 42.09 95 VAL A N 1
ATOM 713 C CA . VAL A 1 95 ? -17.721 17.908 -1.878 1.00 42.09 95 VAL A CA 1
ATOM 714 C C . VAL A 1 95 ? -17.956 19.057 -0.921 1.00 42.09 95 VAL A C 1
ATOM 716 O O . VAL A 1 95 ? -17.594 18.980 0.254 1.00 42.09 95 VAL A O 1
ATOM 719 N N . GLY A 1 96 ? -18.407 20.204 -1.436 1.00 45.72 96 GLY A N 1
ATOM 720 C CA . GLY A 1 96 ? -18.913 21.239 -0.554 1.00 45.72 96 GLY A CA 1
ATOM 721 C C . GLY A 1 96 ? -19.899 20.557 0.379 1.00 45.72 96 GLY A C 1
ATOM 722 O O . GLY A 1 96 ? -20.510 19.563 -0.029 1.00 45.72 96 GLY A O 1
ATOM 723 N N . LYS A 1 97 ? -19.933 21.014 1.640 1.00 49.41 97 LYS A N 1
ATOM 724 C CA . LYS A 1 97 ? -20.619 20.318 2.735 1.00 49.41 97 LYS A CA 1
ATOM 725 C C . LYS A 1 97 ? -21.880 19.654 2.189 1.00 49.41 97 LYS A C 1
ATOM 727 O O . LYS A 1 97 ? -22.745 20.387 1.698 1.00 49.41 97 LYS A O 1
ATOM 732 N N . PRO A 1 98 ? -21.940 18.312 2.166 1.00 56.81 98 PRO A N 1
ATOM 733 C CA . PRO A 1 98 ? -23.126 17.658 1.661 1.00 56.81 98 PRO A CA 1
ATOM 734 C C . PRO A 1 98 ? -24.351 18.235 2.387 1.00 56.81 98 PRO A C 1
ATOM 736 O O . PRO A 1 98 ? -24.224 18.651 3.542 1.00 56.81 98 PRO A O 1
ATOM 739 N N . PRO A 1 99 ? -25.539 18.271 1.759 1.00 61.34 99 PRO A N 1
ATOM 740 C CA . PRO A 1 99 ? -26.752 18.759 2.423 1.00 61.34 99 PRO A CA 1
ATOM 741 C C . PRO A 1 99 ? -27.175 17.879 3.618 1.00 61.34 99 PRO A C 1
ATOM 743 O O . PRO A 1 99 ? -28.183 18.151 4.261 1.00 61.34 99 PRO A O 1
ATOM 746 N N . TYR A 1 100 ? -26.410 16.826 3.911 1.00 63.50 100 TYR A N 1
ATOM 747 C CA . TYR A 1 100 ? -26.586 15.870 4.989 1.00 63.50 100 TYR A CA 1
ATOM 748 C C . TYR A 1 100 ? -25.345 15.850 5.902 1.00 63.50 100 TYR A C 1
ATOM 750 O O . TYR A 1 100 ? -24.235 16.202 5.494 1.00 63.50 100 TYR A O 1
ATOM 758 N N . SER A 1 101 ? -25.518 15.410 7.148 1.00 69.31 101 SER A N 1
ATOM 759 C CA . SER A 1 101 ? -24.411 15.204 8.084 1.00 69.31 101 SER A CA 1
ATOM 760 C C . SER A 1 101 ? -23.493 14.082 7.596 1.00 69.31 101 SER A C 1
ATOM 762 O O . SER A 1 101 ? -23.943 12.989 7.256 1.00 69.31 101 SER A O 1
ATOM 764 N N . ILE A 1 102 ? -22.182 14.339 7.563 1.00 68.44 102 ILE A N 1
ATOM 765 C CA . ILE A 1 102 ? -21.202 13.268 7.358 1.00 68.44 102 ILE A CA 1
ATOM 766 C C . ILE A 1 102 ? -21.298 12.339 8.577 1.00 68.44 102 ILE A C 1
ATOM 768 O O . ILE A 1 102 ? -21.221 12.847 9.700 1.00 68.44 102 ILE A O 1
ATOM 772 N N . PRO A 1 103 ? -21.483 11.019 8.390 1.00 72.31 103 PRO A N 1
ATOM 773 C CA . PRO A 1 103 ? -21.523 10.083 9.506 1.00 72.31 103 PRO A CA 1
ATOM 774 C C . PRO A 1 103 ? -20.266 10.186 10.368 1.00 72.31 103 PRO A C 1
ATOM 776 O O . PRO A 1 103 ? -19.164 10.387 9.845 1.00 72.31 103 PRO A O 1
ATOM 779 N N . LEU A 1 104 ? -20.442 10.052 11.684 1.00 81.88 104 LEU A N 1
ATOM 780 C CA . LEU A 1 104 ? -19.332 10.053 12.632 1.00 81.88 104 LEU A CA 1
ATOM 781 C C . LEU A 1 104 ? -18.307 8.973 12.256 1.00 81.88 104 LEU A C 1
ATOM 783 O O . LEU A 1 104 ? -18.635 7.936 11.678 1.00 81.88 104 LEU A O 1
ATOM 787 N N . GLY A 1 105 ? -17.045 9.240 12.561 1.00 87.94 105 GLY A N 1
ATOM 788 C CA . GLY A 1 105 ? -15.943 8.332 12.286 1.00 87.94 105 GLY A CA 1
ATOM 789 C C . GLY A 1 105 ? -14.654 8.818 12.926 1.00 87.94 105 GLY A C 1
ATOM 790 O O . GLY A 1 105 ? -14.618 9.867 13.578 1.00 87.94 105 GLY A O 1
ATOM 791 N N . GLY A 1 106 ? -13.587 8.046 12.733 1.00 91.38 106 GLY A N 1
ATOM 792 C CA . GLY A 1 106 ? -12.284 8.350 13.308 1.00 91.38 106 GLY A CA 1
ATOM 793 C C . GLY A 1 106 ? -12.339 8.338 14.838 1.00 91.38 106 GLY A C 1
ATOM 794 O O . GLY A 1 106 ? -13.162 7.616 15.403 1.00 91.38 106 GLY A O 1
ATOM 795 N N . PRO A 1 107 ? -11.519 9.154 15.523 1.00 92.31 107 PRO A N 1
ATOM 796 C CA . PRO A 1 107 ? -11.342 9.082 16.971 1.00 92.31 107 PRO A CA 1
ATOM 797 C C . PRO A 1 107 ? -12.632 9.082 17.791 1.00 92.31 107 PRO A C 1
ATOM 799 O O . PRO A 1 107 ? -12.716 8.334 18.751 1.00 92.31 107 PRO A O 1
ATOM 802 N N . SER A 1 108 ? -13.636 9.861 17.374 1.00 91.56 108 SER A N 1
ATOM 803 C CA . SER A 1 108 ? -14.911 10.032 18.090 1.00 91.56 108 SER A CA 1
ATOM 804 C C . SER A 1 108 ? -15.803 8.789 18.170 1.00 91.56 108 SER A C 1
ATOM 806 O O . SER A 1 108 ? -16.741 8.782 18.958 1.00 91.56 108 SER A O 1
ATOM 808 N N . MET A 1 109 ? -15.545 7.778 17.337 1.00 93.38 109 MET A N 1
ATOM 809 C CA . MET A 1 109 ? -16.314 6.528 17.301 1.00 93.38 109 MET A CA 1
ATOM 810 C C . MET A 1 109 ? -15.613 5.379 18.024 1.00 93.38 109 MET A C 1
ATOM 812 O O . MET A 1 109 ? -16.172 4.298 18.084 1.00 93.38 109 MET A O 1
ATOM 816 N N . TYR A 1 110 ? -14.390 5.577 18.510 1.00 95.38 110 TYR A N 1
ATOM 817 C CA . TYR A 1 110 ? -13.646 4.555 19.241 1.00 95.38 110 TYR A CA 1
ATOM 818 C C . TYR A 1 110 ? -13.490 4.995 20.700 1.00 95.38 110 TYR A C 1
ATOM 820 O O . TYR A 1 110 ? -13.526 6.199 20.966 1.00 95.38 110 TYR A O 1
ATOM 828 N N . PRO A 1 111 ? -13.246 4.058 21.630 1.00 95.56 111 PRO A N 1
ATOM 829 C CA . PRO A 1 111 ? -12.878 4.394 22.999 1.00 95.56 111 PRO A CA 1
ATOM 830 C C . PRO A 1 111 ? -11.632 5.287 23.071 1.00 95.56 111 PRO A C 1
ATOM 832 O O . PRO A 1 111 ? -10.877 5.429 22.098 1.00 95.56 111 PRO A O 1
ATOM 835 N N . ASP A 1 112 ? -11.376 5.852 24.249 1.00 96.31 112 ASP A N 1
ATOM 836 C CA . ASP A 1 112 ? -10.123 6.555 24.503 1.00 96.31 112 ASP A CA 1
ATOM 837 C C . ASP A 1 112 ? -8.947 5.560 24.472 1.00 96.31 112 ASP A C 1
ATOM 839 O O . ASP A 1 112 ? -8.966 4.549 25.179 1.00 96.31 112 ASP A O 1
ATOM 843 N N . PRO A 1 113 ? -7.909 5.804 23.653 1.00 97.69 113 PRO A N 1
ATOM 844 C CA . PRO A 1 113 ? -6.754 4.922 23.591 1.00 97.69 113 PRO A CA 1
ATOM 845 C C . PRO A 1 113 ? -5.864 5.076 24.830 1.00 97.69 113 PRO A C 1
ATOM 847 O O . PRO A 1 113 ? -5.658 6.178 25.340 1.00 97.69 113 PRO A O 1
ATOM 850 N N . ILE A 1 114 ? -5.222 3.980 25.239 1.00 97.50 114 ILE A N 1
ATOM 851 C CA . ILE A 1 114 ? -4.189 3.962 26.289 1.00 97.50 114 ILE A CA 1
ATOM 852 C C . ILE A 1 114 ? -3.000 4.849 25.898 1.00 97.50 114 ILE A C 1
ATOM 854 O O . ILE A 1 114 ? -2.383 5.509 26.739 1.00 97.50 114 ILE A O 1
ATOM 858 N N . ILE A 1 115 ? -2.667 4.838 24.607 1.00 98.12 115 ILE A N 1
ATOM 859 C CA . ILE A 1 115 ? -1.676 5.704 23.976 1.00 98.12 115 ILE A CA 1
ATOM 860 C C . ILE A 1 115 ? -2.035 5.872 22.500 1.00 98.12 115 ILE A C 1
ATOM 862 O O . ILE A 1 115 ? -2.530 4.949 21.856 1.00 98.12 115 ILE A O 1
ATOM 866 N N . HIS A 1 116 ? -1.780 7.050 21.947 1.00 97.12 116 HIS A N 1
ATOM 867 C CA . HIS A 1 116 ? -1.952 7.305 20.524 1.00 97.12 116 HIS A CA 1
ATOM 868 C C . HIS A 1 116 ? -0.893 8.278 20.025 1.00 97.12 116 HIS A C 1
ATOM 870 O O . HIS A 1 116 ? -0.328 9.072 20.782 1.00 97.12 116 HIS A O 1
ATOM 876 N N . HIS A 1 117 ? -0.622 8.217 18.726 1.00 96.00 117 HIS A N 1
ATOM 877 C CA . HIS A 1 117 ? 0.137 9.258 18.048 1.00 96.00 117 HIS A CA 1
ATOM 878 C C . HIS A 1 117 ? -0.716 10.523 17.950 1.00 96.00 117 HIS A C 1
ATOM 880 O O . HIS A 1 117 ? -1.922 10.438 17.750 1.00 96.00 117 HIS A O 1
ATOM 886 N N . LYS A 1 118 ? -0.096 11.705 18.041 1.00 93.19 118 LYS A N 1
ATOM 887 C CA . LYS A 1 118 ? -0.766 13.022 18.032 1.00 93.19 118 LYS A CA 1
ATOM 888 C C . LYS A 1 118 ? -1.743 13.241 16.859 1.00 93.19 118 LYS A C 1
ATOM 890 O O . LYS A 1 118 ? -2.616 14.101 16.943 1.00 93.19 118 LYS A O 1
ATOM 895 N N . LYS A 1 119 ? -1.556 12.527 15.746 1.00 91.88 119 LYS A N 1
ATOM 896 C CA . LYS A 1 119 ? -2.394 12.565 14.536 1.00 91.88 119 LYS A CA 1
ATOM 897 C C . LYS A 1 119 ? -3.228 11.294 14.331 1.00 91.88 119 LYS A C 1
ATOM 899 O O . LYS A 1 119 ? -3.728 11.082 13.232 1.00 91.88 119 LYS A O 1
ATOM 904 N N . ASP A 1 120 ? -3.343 10.447 15.352 1.00 93.38 120 ASP A N 1
ATOM 905 C CA . ASP A 1 120 ? -4.085 9.181 15.340 1.00 93.38 120 ASP A CA 1
ATOM 906 C C . ASP A 1 120 ? -3.614 8.169 14.275 1.00 93.38 120 ASP A C 1
ATOM 908 O O . ASP A 1 120 ? -4.371 7.300 13.849 1.00 93.38 120 ASP A O 1
ATOM 912 N N . PHE A 1 121 ? -2.346 8.240 13.849 1.00 93.81 121 PHE A N 1
ATOM 913 C CA . PHE A 1 121 ? -1.769 7.276 12.896 1.00 93.81 121 PHE A CA 1
ATOM 914 C C . PHE A 1 121 ? -1.486 5.900 13.504 1.00 93.81 121 PHE A C 1
ATOM 916 O O . PHE A 1 121 ? -1.363 4.916 12.781 1.00 93.81 121 PHE A O 1
ATOM 923 N N . VAL A 1 122 ? -1.373 5.840 14.826 1.00 96.69 122 VAL A N 1
ATOM 924 C CA . VAL A 1 122 ? -1.278 4.606 15.598 1.00 96.69 122 VAL A CA 1
ATOM 925 C C . VAL A 1 122 ? -1.983 4.823 16.928 1.00 96.69 122 VAL A C 1
ATOM 927 O O . VAL A 1 122 ? -1.834 5.886 17.541 1.00 96.69 122 VAL A O 1
ATOM 930 N N . ARG A 1 123 ? -2.786 3.848 17.349 1.00 97.88 123 ARG A N 1
ATOM 931 C CA . ARG A 1 123 ? -3.600 3.917 18.567 1.00 97.88 123 ARG A CA 1
ATOM 932 C C . ARG A 1 123 ? -3.580 2.557 19.256 1.00 97.88 123 ARG A C 1
ATOM 934 O O . ARG A 1 123 ? -3.691 1.531 18.592 1.00 97.88 123 ARG A O 1
ATOM 941 N N . GLY A 1 124 ? -3.397 2.565 20.568 1.00 98.56 124 GLY A N 1
ATOM 942 C CA . GLY A 1 124 ? -3.293 1.368 21.390 1.00 98.56 124 GLY A CA 1
ATOM 943 C C . GLY A 1 124 ? -4.445 1.250 22.383 1.00 98.56 124 GLY A C 1
ATOM 944 O O . GLY A 1 124 ? -4.745 2.218 23.084 1.00 98.56 124 GLY A O 1
ATOM 945 N N . TYR A 1 125 ? -5.049 0.068 22.477 1.00 98.62 125 TYR A N 1
ATOM 946 C CA . TYR A 1 125 ? -6.200 -0.230 23.335 1.00 98.62 125 TYR A CA 1
ATOM 947 C C . TYR A 1 125 ? -6.022 -1.547 24.078 1.00 98.62 125 TYR A C 1
ATOM 949 O O . TYR A 1 125 ? -5.247 -2.404 23.656 1.00 98.62 125 TYR A O 1
ATOM 957 N N . TYR A 1 126 ? -6.802 -1.731 25.137 1.00 98.50 126 TYR A N 1
ATOM 958 C CA . TYR A 1 126 ? -7.016 -3.025 25.778 1.00 98.50 126 TYR A CA 1
ATOM 959 C C . TYR A 1 126 ? -8.485 -3.406 25.649 1.00 98.50 126 TYR A C 1
ATOM 961 O O . TYR A 1 126 ? -9.342 -2.524 25.639 1.00 98.50 126 TYR A O 1
ATOM 969 N N . LEU A 1 127 ? -8.759 -4.705 25.561 1.00 98.12 127 LEU A N 1
ATOM 970 C CA . LEU A 1 127 ? -10.116 -5.209 25.749 1.00 98.12 127 LEU A CA 1
ATOM 971 C C . LEU A 1 127 ? -10.426 -5.302 27.250 1.00 98.12 127 LEU A C 1
ATOM 973 O O . LEU A 1 127 ? -9.510 -5.369 28.080 1.00 98.12 127 LEU A O 1
ATOM 977 N N . HIS A 1 128 ? -11.710 -5.215 27.594 1.00 94.50 128 HIS A N 1
ATOM 978 C CA . HIS A 1 128 ? -12.180 -5.049 28.977 1.00 94.50 128 HIS A CA 1
ATOM 979 C C . HIS A 1 128 ? -13.102 -6.177 29.441 1.00 94.50 128 HIS A C 1
ATOM 981 O O . HIS A 1 128 ? -13.441 -6.256 30.619 1.00 94.50 128 HIS A O 1
ATOM 987 N N . GLU A 1 129 ? -13.517 -7.042 28.527 1.00 94.88 129 GLU A N 1
ATOM 988 C CA . GLU A 1 129 ? -14.239 -8.260 28.829 1.00 94.88 129 GLU A CA 1
ATOM 989 C C . GLU A 1 129 ? -13.345 -9.200 29.638 1.00 94.88 129 GLU A C 1
ATOM 991 O O . GLU A 1 129 ? -12.209 -9.448 29.249 1.00 94.88 129 GLU A O 1
ATOM 996 N N . GLU A 1 130 ? -13.885 -9.790 30.704 1.00 94.69 130 GLU A N 1
ATOM 997 C CA . GLU A 1 130 ? -13.139 -10.660 31.632 1.00 94.69 130 GLU A CA 1
ATOM 998 C C . GLU A 1 130 ? -12.377 -11.800 30.923 1.00 94.69 130 GLU A C 1
ATOM 1000 O O . GLU A 1 130 ? -11.247 -12.141 31.255 1.00 94.69 130 GLU A O 1
ATOM 1005 N N . ARG A 1 131 ? -12.964 -12.357 29.857 1.00 96.25 131 ARG A N 1
ATOM 1006 C CA . ARG A 1 131 ? -12.349 -13.432 29.057 1.00 96.25 131 ARG A CA 1
ATOM 1007 C C . ARG A 1 131 ? -11.249 -12.959 28.089 1.00 96.25 131 ARG A C 1
ATOM 1009 O O . ARG A 1 131 ? -10.588 -13.800 27.491 1.00 96.25 131 ARG A O 1
ATOM 1016 N N . LEU A 1 132 ? -11.104 -11.646 27.888 1.00 97.75 132 LEU A N 1
ATOM 1017 C CA . LEU A 1 132 ? -10.198 -11.006 26.922 1.00 97.75 132 LEU A CA 1
ATOM 1018 C C . LEU A 1 132 ? -9.234 -10.012 27.597 1.00 97.75 132 LEU A C 1
ATOM 1020 O O . LEU A 1 132 ? -8.620 -9.180 26.926 1.00 97.75 132 LEU A O 1
ATOM 1024 N N . GLU A 1 133 ? -9.086 -10.081 28.922 1.00 97.31 133 GLU A N 1
ATOM 1025 C CA . GLU A 1 133 ? -8.216 -9.189 29.695 1.00 97.31 133 GLU A CA 1
ATOM 1026 C C . GLU A 1 133 ? -6.740 -9.270 29.280 1.00 97.31 133 GLU A C 1
ATOM 1028 O O . GLU A 1 133 ? -5.985 -8.334 29.525 1.00 97.31 133 GLU A O 1
ATOM 1033 N N . ASP A 1 134 ? -6.306 -10.345 28.626 1.00 98.19 134 ASP A N 1
ATOM 1034 C CA . ASP A 1 134 ? -4.947 -10.534 28.114 1.00 98.19 134 ASP A CA 1
ATOM 1035 C C . ASP A 1 134 ? -4.752 -10.001 26.679 1.00 98.19 134 ASP A C 1
ATOM 1037 O O . ASP A 1 134 ? -3.658 -10.122 26.120 1.00 98.19 134 ASP A O 1
ATOM 1041 N N . VAL A 1 135 ? -5.777 -9.376 26.083 1.00 98.75 135 VAL A N 1
ATOM 1042 C CA . VAL A 1 135 ? -5.765 -8.895 24.694 1.00 98.75 135 VAL A CA 1
ATOM 1043 C C . VAL A 1 135 ? -5.495 -7.389 24.608 1.00 98.75 135 VAL A C 1
ATOM 1045 O O . VAL A 1 135 ? -6.172 -6.555 25.220 1.00 98.75 135 VAL A O 1
ATOM 1048 N N . ALA A 1 136 ? -4.511 -7.029 23.785 1.00 98.81 136 ALA A N 1
ATOM 1049 C CA . ALA A 1 136 ? -4.215 -5.667 23.356 1.00 98.81 136 ALA A CA 1
ATOM 1050 C C . ALA A 1 136 ? -4.595 -5.455 21.882 1.00 98.81 136 ALA A C 1
ATOM 1052 O O . ALA A 1 136 ? -4.537 -6.383 21.078 1.00 98.81 136 ALA A O 1
ATOM 1053 N N . VAL A 1 137 ? -4.926 -4.220 21.502 1.00 98.88 137 VAL A N 1
ATOM 1054 C CA . VAL A 1 137 ? -5.211 -3.843 20.110 1.00 98.88 137 VAL A CA 1
ATOM 1055 C C . VAL A 1 137 ? -4.303 -2.697 19.684 1.00 98.88 137 VAL A C 1
ATOM 1057 O O . VAL A 1 137 ? -4.318 -1.630 20.295 1.00 98.88 137 VAL A O 1
ATO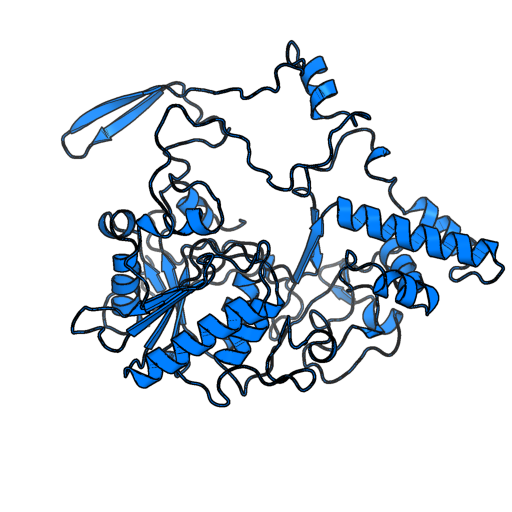M 1060 N N . LEU A 1 138 ? -3.536 -2.903 18.615 1.00 98.69 138 LEU A N 1
ATOM 1061 C CA . LEU A 1 138 ? -2.756 -1.883 17.925 1.00 98.69 138 LEU A CA 1
ATOM 1062 C C . LEU A 1 138 ? -3.457 -1.531 16.610 1.00 98.69 138 LEU A C 1
ATOM 1064 O O . LEU A 1 138 ? -3.378 -2.272 15.631 1.00 98.69 138 LEU A O 1
ATOM 1068 N N . GLN A 1 139 ? -4.137 -0.391 16.580 1.00 98.19 139 GLN A N 1
ATOM 1069 C CA . GLN A 1 139 ? -4.801 0.112 15.384 1.00 98.19 139 GLN A CA 1
ATOM 1070 C C . GLN A 1 139 ? -3.862 1.016 14.584 1.00 98.19 139 GLN A C 1
ATOM 1072 O O . GLN A 1 139 ? -3.315 1.988 15.110 1.00 98.19 139 GLN A O 1
ATOM 1077 N N . LEU A 1 140 ? -3.715 0.715 13.295 1.00 97.12 140 LEU A N 1
ATOM 1078 C CA . LEU A 1 140 ? -2.891 1.448 12.334 1.00 97.12 140 LEU A CA 1
ATOM 1079 C C . LEU A 1 140 ? -3.730 1.721 11.081 1.00 97.12 140 LEU A C 1
ATOM 1081 O O . LEU A 1 140 ? -3.732 0.917 10.145 1.00 97.12 140 LEU A O 1
ATOM 1085 N N . PRO A 1 141 ? -4.458 2.845 11.030 1.00 94.19 141 PRO A N 1
ATOM 1086 C CA . PRO A 1 141 ? -5.379 3.121 9.932 1.00 94.19 141 PRO A CA 1
ATOM 1087 C C . PRO A 1 141 ? -4.693 3.606 8.645 1.00 94.19 141 PRO A C 1
ATOM 1089 O O . PRO A 1 141 ? -5.331 3.677 7.596 1.00 94.19 141 PRO A O 1
ATOM 1092 N N . THR A 1 142 ? -3.417 4.002 8.692 1.00 93.94 142 THR A N 1
ATOM 1093 C CA . THR A 1 142 ? -2.677 4.512 7.526 1.00 93.94 142 THR A CA 1
ATOM 1094 C C . THR A 1 142 ? -1.169 4.484 7.770 1.00 93.94 142 THR A C 1
ATOM 1096 O O . THR A 1 142 ? -0.722 4.722 8.888 1.00 93.94 142 THR A O 1
ATOM 1099 N N . PHE A 1 143 ? -0.378 4.272 6.715 1.00 94.31 143 PHE A N 1
ATOM 1100 C CA . PHE A 1 143 ? 1.074 4.522 6.721 1.00 94.31 143 PHE A CA 1
ATOM 1101 C C . PHE A 1 143 ? 1.440 5.840 6.024 1.00 94.31 143 PHE A C 1
ATOM 1103 O O . PHE A 1 143 ? 2.609 6.170 5.844 1.00 94.31 143 PHE A O 1
ATOM 1110 N N . ARG A 1 144 ? 0.447 6.605 5.564 1.00 91.75 144 ARG A N 1
ATOM 1111 C CA . ARG A 1 144 ? 0.658 7.906 4.926 1.00 91.75 144 ARG A CA 1
ATOM 1112 C C . ARG A 1 144 ? 0.727 8.992 5.989 1.00 91.75 144 ARG A C 1
ATOM 1114 O O . ARG A 1 144 ? -0.306 9.417 6.506 1.00 91.75 144 ARG A O 1
ATOM 1121 N N . LEU A 1 145 ? 1.940 9.455 6.265 1.00 89.94 145 LEU A N 1
ATOM 1122 C CA . LEU A 1 145 ? 2.191 10.548 7.197 1.00 89.94 145 LEU A CA 1
ATOM 1123 C C . LEU A 1 145 ? 1.967 11.903 6.521 1.00 89.94 145 LEU A C 1
ATOM 1125 O O . LEU A 1 145 ? 2.331 12.107 5.364 1.00 89.94 145 LEU A O 1
ATOM 1129 N N . ILE A 1 146 ? 1.368 12.844 7.251 1.00 84.00 146 ILE A N 1
ATOM 1130 C CA . ILE A 1 146 ? 1.211 14.235 6.809 1.00 84.00 146 ILE A CA 1
ATOM 1131 C C . ILE A 1 146 ? 1.877 15.133 7.846 1.00 84.00 146 ILE A C 1
ATOM 1133 O O . ILE A 1 146 ? 1.314 15.358 8.917 1.00 84.00 146 ILE A O 1
ATOM 1137 N N . GLY A 1 147 ? 3.054 15.664 7.508 1.00 87.12 147 GLY A N 1
ATOM 1138 C CA . GLY A 1 147 ? 3.797 16.584 8.375 1.00 87.12 147 GLY A CA 1
ATOM 1139 C C . GLY A 1 147 ? 4.362 15.942 9.645 1.00 87.12 147 GLY A C 1
ATOM 1140 O O . GLY A 1 147 ? 4.575 16.647 10.624 1.00 87.12 147 GLY A O 1
ATOM 1141 N N . GLU A 1 148 ? 4.572 14.626 9.641 1.00 90.88 148 GLU A N 1
ATOM 1142 C CA . GLU A 1 148 ? 5.100 13.846 10.766 1.00 90.88 148 GLU A CA 1
ATOM 1143 C C . GLU A 1 148 ? 6.192 12.901 10.249 1.00 90.88 148 GLU A C 1
ATOM 1145 O O . GLU A 1 148 ? 6.142 12.490 9.087 1.00 90.88 148 GLU A O 1
ATOM 1150 N N . SER A 1 149 ? 7.169 12.556 11.092 1.00 92.06 149 SER A N 1
ATOM 1151 C CA . SER A 1 149 ? 8.271 11.658 10.718 1.00 92.06 149 SER A CA 1
ATOM 1152 C C . SER A 1 149 ? 7.949 10.184 11.007 1.00 92.06 149 SER A C 1
ATOM 1154 O O . SER A 1 149 ? 7.241 9.898 11.983 1.00 92.06 149 SER A O 1
ATOM 1156 N N . PRO A 1 150 ? 8.489 9.228 10.227 1.00 94.06 150 PRO A N 1
ATOM 1157 C CA . PRO A 1 150 ? 8.294 7.795 10.460 1.00 94.06 150 PRO A CA 1
ATOM 1158 C C . PRO A 1 150 ? 8.683 7.317 11.863 1.00 94.06 150 PRO A C 1
ATOM 1160 O O . PRO A 1 150 ? 7.918 6.594 12.508 1.00 94.06 150 PRO A O 1
ATOM 1163 N N . VAL A 1 151 ? 9.810 7.802 12.394 1.00 95.62 151 VAL A N 1
ATOM 1164 C CA . VAL A 1 151 ? 10.263 7.478 13.757 1.00 95.62 151 VAL A CA 1
ATOM 1165 C C . VAL A 1 151 ? 9.251 7.876 14.843 1.00 95.62 151 VAL A C 1
ATOM 1167 O O . VAL A 1 151 ? 9.145 7.204 15.871 1.00 95.62 151 VAL A O 1
ATOM 1170 N N . SER A 1 152 ? 8.459 8.938 14.633 1.00 95.56 152 SER A N 1
ATOM 1171 C CA . SER A 1 152 ? 7.462 9.389 15.616 1.00 95.56 152 SER A CA 1
ATOM 1172 C C . SER A 1 152 ? 6.332 8.373 15.814 1.00 95.56 152 SER A C 1
ATOM 1174 O O . SER A 1 152 ? 5.925 8.125 16.949 1.00 95.56 152 SER A O 1
ATOM 1176 N N . LEU A 1 153 ? 5.866 7.744 14.729 1.00 94.75 153 LEU A N 1
ATOM 1177 C CA . LEU A 1 153 ? 4.866 6.676 14.764 1.00 94.75 153 LEU A CA 1
ATOM 1178 C C . LEU A 1 153 ? 5.471 5.416 15.378 1.00 94.75 153 LEU A C 1
ATOM 1180 O O . LEU A 1 153 ? 4.892 4.845 16.302 1.00 94.75 153 LEU A O 1
ATOM 1184 N N . ALA A 1 154 ? 6.659 5.025 14.908 1.00 96.00 154 ALA A N 1
ATOM 1185 C CA . ALA A 1 154 ? 7.350 3.832 15.382 1.00 96.00 154 ALA A CA 1
ATOM 1186 C C . ALA A 1 154 ? 7.578 3.871 16.904 1.00 96.00 154 ALA A C 1
ATOM 1188 O O . ALA A 1 154 ? 7.361 2.872 17.586 1.00 96.00 154 ALA A O 1
ATOM 1189 N N . ARG A 1 155 ? 7.921 5.040 17.466 1.00 97.25 155 ARG A N 1
ATOM 1190 C CA . ARG A 1 155 ? 8.102 5.216 18.916 1.00 97.25 155 ARG A CA 1
ATOM 1191 C C . ARG A 1 155 ? 6.821 4.946 19.698 1.00 97.25 155 ARG A C 1
ATOM 1193 O O . ARG A 1 155 ? 6.877 4.281 20.726 1.00 97.25 155 ARG A O 1
ATOM 1200 N N . VAL A 1 156 ? 5.678 5.438 19.220 1.00 97.88 156 VAL A N 1
ATOM 1201 C CA . VAL A 1 156 ? 4.385 5.200 19.880 1.00 97.88 156 VAL A CA 1
ATOM 1202 C C . VAL A 1 156 ? 3.991 3.725 19.791 1.00 97.88 156 VAL A C 1
ATOM 1204 O O . VAL A 1 156 ? 3.502 3.174 20.774 1.00 97.88 156 VAL A O 1
ATOM 1207 N N . ALA A 1 157 ? 4.247 3.069 18.654 1.00 97.94 157 ALA A N 1
ATOM 1208 C CA . ALA A 1 157 ? 4.008 1.634 18.507 1.00 97.94 157 ALA A CA 1
ATOM 1209 C C . ALA A 1 157 ? 4.852 0.814 19.501 1.00 97.94 157 ALA A C 1
ATOM 1211 O O . ALA A 1 157 ? 4.302 -0.022 20.211 1.00 97.94 157 ALA A O 1
ATOM 1212 N N . VAL A 1 158 ? 6.155 1.100 19.620 1.00 98.19 158 VAL A N 1
ATOM 1213 C CA . VAL A 1 158 ? 7.044 0.451 20.606 1.00 98.19 158 VAL A CA 1
ATOM 1214 C C . VAL A 1 158 ? 6.554 0.694 22.032 1.00 98.19 158 VAL A C 1
ATOM 1216 O O . VAL A 1 158 ? 6.354 -0.262 22.774 1.00 98.19 158 VAL A O 1
ATOM 1219 N N . GLN A 1 159 ? 6.280 1.952 22.394 1.00 98.19 159 GLN A N 1
ATOM 1220 C CA . GLN A 1 159 ? 5.784 2.308 23.728 1.00 98.19 159 GLN A CA 1
ATOM 1221 C C . GLN A 1 159 ? 4.493 1.566 24.081 1.00 98.19 159 GLN A C 1
ATOM 1223 O O . GLN A 1 159 ? 4.332 1.125 25.218 1.00 98.19 159 GLN A O 1
ATOM 1228 N N . PHE A 1 160 ? 3.573 1.423 23.124 1.00 98.56 160 PHE A N 1
ATOM 1229 C CA . PHE A 1 160 ? 2.358 0.648 23.333 1.00 98.56 160 PHE A CA 1
ATOM 1230 C C . PHE A 1 160 ? 2.653 -0.835 23.546 1.00 98.56 160 PHE A C 1
ATOM 1232 O O . PHE A 1 160 ? 2.148 -1.406 24.504 1.00 98.56 160 PHE A O 1
ATOM 1239 N N . LEU A 1 161 ? 3.461 -1.454 22.681 1.00 98.62 161 LEU A N 1
ATOM 1240 C CA . LEU A 1 161 ? 3.746 -2.889 22.747 1.00 98.62 161 LEU A CA 1
ATOM 1241 C C . LEU A 1 161 ? 4.484 -3.266 24.041 1.00 98.62 161 LEU A C 1
ATOM 1243 O O . LEU A 1 161 ? 4.114 -4.237 24.699 1.00 98.62 161 LEU A O 1
ATOM 1247 N N . GLU A 1 162 ? 5.479 -2.475 24.447 1.00 98.19 162 GLU A N 1
ATOM 1248 C CA . GLU A 1 162 ? 6.198 -2.668 25.712 1.00 98.19 162 GLU A CA 1
ATOM 1249 C C . GLU A 1 162 ? 5.272 -2.490 26.918 1.00 98.19 162 GLU A C 1
ATOM 1251 O O . GLU A 1 162 ? 5.310 -3.282 27.863 1.00 98.19 162 GLU A O 1
ATOM 1256 N N . ARG A 1 163 ? 4.404 -1.471 26.881 1.00 98.31 163 ARG A N 1
ATOM 1257 C CA . ARG A 1 163 ? 3.416 -1.238 27.936 1.00 98.31 163 ARG A CA 1
ATOM 1258 C C . ARG A 1 163 ? 2.389 -2.363 28.008 1.00 98.31 163 ARG A C 1
ATOM 1260 O O . ARG A 1 163 ? 2.127 -2.839 29.103 1.00 98.31 163 ARG A O 1
ATOM 1267 N N . ALA A 1 164 ? 1.866 -2.825 26.875 1.00 98.56 164 ALA A N 1
ATOM 1268 C CA . ALA A 1 164 ? 0.939 -3.949 26.808 1.00 98.56 164 ALA A CA 1
ATOM 1269 C C . ALA A 1 164 ? 1.558 -5.196 27.443 1.00 98.56 164 ALA A C 1
ATOM 1271 O O . ALA A 1 164 ? 0.948 -5.814 28.312 1.00 98.56 164 ALA A O 1
ATOM 1272 N N . ARG A 1 165 ? 2.813 -5.514 27.101 1.00 97.94 165 ARG A N 1
ATOM 1273 C CA . ARG A 1 165 ? 3.512 -6.646 27.711 1.00 97.94 165 ARG A CA 1
ATOM 1274 C C . ARG A 1 165 ? 3.702 -6.469 29.220 1.00 97.94 165 ARG A C 1
ATOM 1276 O O . ARG A 1 165 ? 3.484 -7.418 29.971 1.00 97.94 165 ARG A O 1
ATOM 1283 N N . LYS A 1 166 ? 4.090 -5.268 29.664 1.00 97.75 166 LYS A N 1
ATOM 1284 C CA . LYS A 1 166 ? 4.245 -4.924 31.088 1.00 97.75 166 LYS A CA 1
ATOM 1285 C C . LYS A 1 166 ? 2.926 -5.027 31.860 1.00 97.75 166 LYS A C 1
ATOM 1287 O O . LYS A 1 166 ? 2.935 -5.472 33.002 1.00 97.75 166 LYS A O 1
ATOM 1292 N N . ASP A 1 167 ? 1.819 -4.652 31.228 1.00 98.25 167 ASP A N 1
ATOM 1293 C CA . ASP A 1 167 ? 0.464 -4.702 31.784 1.00 98.25 167 ASP A CA 1
ATOM 1294 C C . ASP A 1 167 ? -0.163 -6.113 31.670 1.00 98.25 167 ASP A C 1
ATOM 1296 O O . ASP A 1 167 ? -1.366 -6.271 31.860 1.00 98.25 167 ASP A O 1
ATOM 1300 N N . GLY A 1 168 ? 0.636 -7.146 31.365 1.00 97.88 168 GLY A N 1
ATOM 1301 C CA . GLY A 1 168 ? 0.208 -8.548 31.377 1.00 97.88 168 GLY A CA 1
ATOM 1302 C C . GLY A 1 168 ? -0.534 -9.016 30.125 1.00 97.88 168 GLY A C 1
ATOM 1303 O O . GLY A 1 168 ? -1.123 -10.089 30.149 1.00 97.88 168 GLY A O 1
ATOM 1304 N N . LYS A 1 169 ? -0.512 -8.249 29.029 1.00 98.62 169 LYS A N 1
ATOM 1305 C CA . LYS A 1 169 ? -1.132 -8.667 27.764 1.00 98.62 169 LYS A CA 1
ATOM 1306 C C . LYS A 1 169 ? -0.276 -9.734 27.082 1.00 98.62 169 LYS A C 1
ATOM 1308 O O . LYS A 1 169 ? 0.947 -9.591 26.987 1.00 98.62 169 LYS A O 1
ATOM 1313 N N . GLU A 1 170 ? -0.930 -10.781 26.593 1.00 98.25 170 GLU A N 1
ATOM 1314 C CA . GLU A 1 170 ? -0.309 -11.944 25.944 1.00 98.25 170 GLU A CA 1
ATOM 1315 C C . GLU A 1 170 ? -0.714 -12.091 24.477 1.00 98.25 170 GLU A C 1
ATOM 1317 O O . GLU A 1 170 ? -0.016 -12.764 23.714 1.00 98.25 170 GLU A O 1
ATOM 1322 N N . LYS A 1 171 ? -1.812 -11.435 24.078 1.00 98.81 171 LYS A N 1
ATOM 1323 C CA . LYS A 1 171 ? -2.391 -11.472 22.734 1.00 98.81 171 LYS A CA 1
ATOM 1324 C C . LYS A 1 171 ? -2.493 -10.075 22.138 1.00 98.81 171 LYS A C 1
ATOM 1326 O O . LYS A 1 171 ? -2.734 -9.096 22.846 1.00 98.81 171 LYS A O 1
ATOM 1331 N N . LEU A 1 172 ? -2.330 -9.986 20.822 1.00 98.88 172 LEU A N 1
ATOM 1332 C CA . LEU A 1 172 ? -2.312 -8.727 20.085 1.00 98.88 172 LEU A CA 1
ATOM 1333 C C . LEU A 1 172 ? -3.185 -8.799 18.830 1.00 98.88 172 LEU A C 1
ATOM 1335 O O . LEU A 1 172 ? -2.976 -9.630 17.950 1.00 98.88 172 LEU A O 1
ATOM 1339 N N . ILE A 1 173 ? -4.105 -7.852 18.700 1.00 98.88 173 ILE A N 1
ATOM 1340 C CA . ILE A 1 173 ? -4.833 -7.581 17.461 1.00 98.88 173 ILE A CA 1
ATOM 1341 C C . ILE A 1 173 ? -4.152 -6.413 16.755 1.00 98.88 173 ILE A C 1
ATOM 1343 O O . ILE A 1 173 ? -4.047 -5.323 17.312 1.00 98.88 173 ILE A O 1
ATOM 1347 N N . ILE A 1 174 ? -3.711 -6.616 15.517 1.00 98.88 174 ILE A N 1
ATOM 1348 C CA . ILE A 1 174 ? -3.228 -5.549 14.639 1.00 98.88 174 ILE A CA 1
ATOM 1349 C C . ILE A 1 174 ? -4.381 -5.164 13.711 1.00 98.88 174 ILE A C 1
ATOM 1351 O O . ILE A 1 174 ? -4.657 -5.856 12.729 1.00 98.88 174 ILE A O 1
ATOM 1355 N N . ASP A 1 175 ? -5.071 -4.069 14.029 1.00 98.56 175 ASP A N 1
ATOM 1356 C CA . ASP A 1 175 ? -6.193 -3.564 13.233 1.00 98.56 175 ASP A CA 1
ATOM 1357 C C . ASP A 1 175 ? -5.683 -2.669 12.095 1.00 98.56 175 ASP A C 1
ATOM 1359 O O . ASP A 1 175 ? -5.249 -1.532 12.303 1.00 98.56 175 ASP A O 1
ATOM 1363 N N . LEU A 1 176 ? -5.744 -3.210 10.877 1.00 97.81 176 LEU A N 1
ATOM 1364 C CA . LEU A 1 176 ? -5.386 -2.555 9.618 1.00 97.81 176 LEU A CA 1
ATOM 1365 C C . LEU A 1 176 ? -6.628 -2.215 8.776 1.00 97.81 176 LEU A C 1
ATOM 1367 O O . LEU A 1 176 ? -6.534 -2.034 7.557 1.00 97.81 176 LEU A O 1
ATOM 1371 N N . SER A 1 177 ? -7.813 -2.155 9.389 1.00 95.38 177 SER A N 1
ATOM 1372 C CA . SER A 1 177 ? -9.055 -1.820 8.689 1.00 95.38 177 SER A CA 1
ATOM 1373 C C . SER A 1 177 ? -8.949 -0.458 7.999 1.00 95.38 177 SER A C 1
ATOM 1375 O O . SER A 1 177 ? -8.526 0.532 8.591 1.00 95.38 177 SER A O 1
ATOM 1377 N N . ASN A 1 178 ? -9.349 -0.397 6.725 1.00 92.94 178 ASN A N 1
ATOM 1378 C CA . ASN A 1 178 ? -9.228 0.793 5.875 1.00 92.94 178 ASN A CA 1
ATOM 1379 C C . ASN A 1 178 ? -7.799 1.315 5.600 1.00 92.94 178 ASN A C 1
ATOM 1381 O O . ASN A 1 178 ? -7.663 2.404 5.030 1.00 92.94 178 ASN A O 1
ATOM 1385 N N . ASN A 1 179 ? -6.744 0.552 5.905 1.00 95.00 179 ASN A N 1
ATOM 1386 C CA . ASN A 1 179 ? -5.370 0.996 5.685 1.00 95.00 179 ASN A CA 1
ATOM 1387 C C . ASN A 1 179 ? -4.934 0.862 4.213 1.00 95.00 179 ASN A C 1
ATOM 1389 O O . ASN A 1 179 ? -4.628 -0.211 3.697 1.00 95.00 179 ASN A O 1
ATOM 1393 N N . MET A 1 180 ? -4.866 1.993 3.511 1.00 91.81 180 MET A N 1
ATOM 1394 C CA . MET A 1 180 ? -4.483 2.050 2.093 1.00 91.81 180 MET A CA 1
ATOM 1395 C C . MET A 1 180 ? -2.963 2.047 1.841 1.00 91.81 180 MET A C 1
ATOM 1397 O O . MET A 1 180 ? -2.544 2.197 0.691 1.00 91.81 180 MET A O 1
ATOM 1401 N N . GLY A 1 181 ? -2.144 1.898 2.883 1.00 92.94 181 GLY A N 1
ATOM 1402 C CA . GLY A 1 181 ? -0.689 1.959 2.800 1.00 92.94 181 GLY A CA 1
ATOM 1403 C C . GLY A 1 181 ? -0.132 3.364 3.030 1.00 92.94 181 GLY A C 1
ATOM 1404 O O . GLY A 1 181 ? -0.734 4.180 3.733 1.00 92.94 181 GLY A O 1
ATOM 1405 N N . GLY A 1 182 ? 1.046 3.633 2.467 1.00 91.19 182 GLY A N 1
ATOM 1406 C CA . GLY A 1 182 ? 1.767 4.895 2.617 1.00 91.19 182 GLY A CA 1
ATOM 1407 C C . GLY A 1 182 ? 3.272 4.683 2.515 1.00 91.19 182 GLY A C 1
ATOM 1408 O O . GLY A 1 182 ? 3.718 4.048 1.565 1.00 91.19 182 GLY A O 1
ATOM 1409 N N . ASP A 1 183 ? 4.039 5.206 3.469 1.00 90.81 183 ASP A N 1
ATOM 1410 C CA . ASP A 1 183 ? 5.481 4.958 3.525 1.00 90.81 183 ASP A CA 1
ATOM 1411 C C . ASP A 1 183 ? 5.741 3.468 3.798 1.00 90.81 183 ASP A C 1
ATOM 1413 O O . ASP A 1 183 ? 5.148 2.876 4.699 1.00 90.81 183 ASP A O 1
ATOM 1417 N N . ILE A 1 184 ? 6.583 2.843 2.984 1.00 91.75 184 ILE A N 1
ATOM 1418 C CA . ILE A 1 184 ? 6.898 1.412 3.046 1.00 91.75 184 ILE A CA 1
ATOM 1419 C C . ILE A 1 184 ? 7.867 1.060 4.181 1.00 91.75 184 ILE A C 1
ATOM 1421 O O . ILE A 1 184 ? 7.711 -0.004 4.784 1.00 91.75 184 ILE A O 1
ATOM 1425 N N . ASN A 1 185 ? 8.776 1.964 4.561 1.00 93.69 185 ASN A N 1
ATOM 1426 C CA . ASN A 1 185 ? 9.698 1.749 5.679 1.00 93.69 185 ASN A CA 1
ATOM 1427 C C . ASN A 1 185 ? 8.956 1.621 7.007 1.00 93.69 185 ASN A C 1
ATOM 1429 O O . ASN A 1 185 ? 9.353 0.818 7.843 1.00 93.69 185 ASN A O 1
ATOM 1433 N N . LEU A 1 186 ? 7.827 2.312 7.184 1.00 95.50 186 LEU A N 1
ATOM 1434 C CA . LEU A 1 186 ? 6.981 2.113 8.363 1.00 95.50 186 LEU A CA 1
ATOM 1435 C C . LEU A 1 186 ? 6.469 0.673 8.487 1.00 95.50 186 LEU A C 1
ATOM 1437 O O . LEU A 1 186 ? 6.445 0.128 9.589 1.00 95.50 186 LEU A O 1
ATOM 1441 N N . GLY A 1 187 ? 6.063 0.059 7.372 1.00 96.81 187 GLY A N 1
ATOM 1442 C CA . GLY A 1 187 ? 5.615 -1.334 7.353 1.00 96.81 187 GLY A CA 1
ATOM 1443 C C . GLY A 1 187 ? 6.758 -2.297 7.664 1.00 96.81 187 GLY A C 1
ATOM 1444 O O . GLY A 1 187 ? 6.617 -3.166 8.522 1.00 96.81 187 GLY A O 1
ATOM 1445 N N . PHE A 1 188 ? 7.912 -2.098 7.023 1.00 96.94 188 PHE A N 1
ATOM 1446 C CA . PHE A 1 188 ? 9.120 -2.886 7.276 1.00 96.94 188 PHE A CA 1
ATOM 1447 C C . PHE A 1 188 ? 9.601 -2.775 8.724 1.00 96.94 188 PHE A C 1
ATOM 1449 O O . PHE A 1 188 ? 9.899 -3.782 9.364 1.00 96.94 188 PHE A O 1
ATOM 1456 N N . ASN A 1 189 ? 9.628 -1.564 9.272 1.00 97.75 189 ASN A N 1
ATOM 1457 C CA . ASN A 1 189 ? 10.072 -1.335 10.636 1.00 97.75 189 ASN A CA 1
ATOM 1458 C C . ASN A 1 189 ? 9.095 -1.900 11.660 1.00 97.75 189 ASN A C 1
ATOM 1460 O O . ASN A 1 189 ? 9.521 -2.509 12.631 1.00 97.75 189 ASN A O 1
ATOM 1464 N N . LEU A 1 190 ? 7.784 -1.753 11.441 1.00 98.06 190 LEU A N 1
ATOM 1465 C CA . LEU A 1 190 ? 6.790 -2.353 12.326 1.00 98.06 190 LEU A CA 1
ATOM 1466 C C . LEU A 1 190 ? 6.889 -3.883 12.334 1.00 98.06 190 LEU A C 1
ATOM 1468 O O . LEU A 1 190 ? 6.779 -4.492 13.396 1.00 98.06 190 LEU A O 1
ATOM 1472 N N . PHE A 1 191 ? 7.156 -4.503 11.181 1.00 98.25 191 PHE A N 1
ATOM 1473 C CA . PHE A 1 191 ? 7.469 -5.929 11.129 1.00 98.25 191 PHE A CA 1
ATOM 1474 C C . PHE A 1 191 ? 8.691 -6.270 11.995 1.00 98.25 191 PHE A C 1
ATOM 1476 O O . PHE A 1 191 ? 8.612 -7.189 12.804 1.00 98.25 191 PHE A O 1
ATOM 1483 N N . ARG A 1 192 ? 9.784 -5.504 11.891 1.00 97.75 192 ARG A N 1
ATOM 1484 C CA . ARG A 1 192 ? 11.002 -5.718 12.693 1.00 97.75 192 ARG A CA 1
ATOM 1485 C C . ARG A 1 192 ? 10.807 -5.443 14.186 1.00 97.75 192 ARG A C 1
ATOM 1487 O O . ARG A 1 192 ? 11.392 -6.144 14.996 1.00 97.75 192 ARG A O 1
ATOM 1494 N N . ILE A 1 193 ? 9.943 -4.500 14.560 1.00 97.81 193 ILE A N 1
ATOM 1495 C CA . ILE A 1 193 ? 9.546 -4.252 15.957 1.00 97.81 193 ILE A CA 1
ATOM 1496 C C . ILE A 1 193 ? 8.808 -5.468 16.541 1.00 97.81 193 ILE A C 1
ATOM 1498 O O . ILE A 1 193 ? 9.010 -5.812 17.703 1.00 97.81 193 ILE A O 1
ATOM 1502 N N . LEU A 1 194 ? 7.946 -6.119 15.752 1.00 98.25 194 LEU A N 1
ATOM 1503 C CA . LEU A 1 194 ? 7.193 -7.305 16.180 1.00 98.25 194 LEU A CA 1
ATOM 1504 C C . LEU A 1 194 ? 8.044 -8.582 16.138 1.00 98.25 194 LEU A C 1
ATOM 1506 O O . LEU A 1 194 ? 7.880 -9.452 16.990 1.00 98.25 194 LEU A O 1
ATOM 1510 N N . PHE A 1 195 ? 8.964 -8.676 15.175 1.00 98.12 195 PHE A N 1
ATOM 1511 C CA . PHE A 1 195 ? 9.828 -9.829 14.934 1.00 98.12 195 PHE A CA 1
ATOM 1512 C C . PHE A 1 195 ? 11.312 -9.419 14.792 1.00 98.12 195 PHE A C 1
ATOM 1514 O O . PHE A 1 195 ? 11.862 -9.471 13.684 1.00 98.12 195 PHE A O 1
ATOM 1521 N N . PRO A 1 196 ? 11.995 -9.062 15.903 1.00 96.94 196 PRO A N 1
ATOM 1522 C CA . PRO A 1 196 ? 13.355 -8.504 15.887 1.00 96.94 196 PRO A CA 1
ATOM 1523 C C . PRO A 1 196 ? 14.453 -9.437 15.370 1.00 96.94 196 PRO A C 1
ATOM 1525 O O . PRO A 1 196 ? 15.516 -8.967 14.985 1.00 96.94 196 PRO A O 1
ATOM 1528 N N . ASP A 1 197 ? 14.201 -10.739 15.232 1.00 94.69 197 ASP A N 1
ATOM 1529 C CA . ASP A 1 197 ? 15.186 -11.705 14.711 1.00 94.69 197 ASP A CA 1
ATOM 1530 C C . ASP A 1 197 ? 14.859 -12.213 13.296 1.00 94.69 197 ASP A C 1
ATOM 1532 O O . ASP A 1 197 ? 15.548 -13.083 12.760 1.00 94.69 197 ASP A O 1
ATOM 1536 N N . LYS A 1 198 ? 13.784 -11.710 12.670 1.00 95.44 198 LYS A N 1
ATOM 1537 C CA . LYS A 1 198 ? 13.334 -12.186 11.354 1.00 95.44 198 LYS A CA 1
ATOM 1538 C C . LYS A 1 198 ? 13.788 -11.260 10.222 1.00 95.44 198 LYS A C 1
ATOM 1540 O O . LYS A 1 198 ? 13.553 -10.051 10.312 1.00 95.44 198 LYS A O 1
ATOM 1545 N N . PRO A 1 199 ? 14.402 -11.793 9.148 1.00 94.44 199 PRO A N 1
ATOM 1546 C CA . PRO A 1 199 ? 14.772 -10.983 7.995 1.00 94.44 199 PRO A CA 1
ATOM 1547 C C . PRO A 1 199 ? 13.519 -10.495 7.262 1.00 94.44 199 PRO A C 1
ATOM 1549 O O . PRO A 1 199 ? 12.491 -11.173 7.246 1.00 94.44 199 PRO A O 1
ATOM 1552 N N . ILE A 1 200 ? 13.617 -9.332 6.622 1.00 95.56 200 ILE A N 1
ATOM 1553 C CA . ILE A 1 200 ? 12.589 -8.864 5.691 1.00 95.56 200 ILE A CA 1
ATOM 1554 C C . ILE A 1 200 ? 12.894 -9.462 4.318 1.00 95.56 200 ILE A C 1
ATOM 1556 O O . ILE A 1 200 ? 13.943 -9.175 3.744 1.00 95.56 200 ILE A O 1
ATOM 1560 N N . TYR A 1 201 ? 11.967 -10.252 3.782 1.00 94.94 201 TYR A N 1
ATOM 1561 C CA . TYR A 1 201 ? 12.024 -10.718 2.400 1.00 94.94 201 TYR A CA 1
ATOM 1562 C C . TYR A 1 201 ? 11.094 -9.868 1.539 1.00 94.94 201 TYR A C 1
ATOM 1564 O O . TYR A 1 201 ? 9.888 -9.815 1.775 1.00 94.94 201 TYR A O 1
ATOM 1572 N N . THR A 1 202 ? 11.648 -9.231 0.512 1.00 94.69 202 THR A N 1
ATOM 1573 C CA . THR A 1 202 ? 10.860 -8.599 -0.551 1.00 94.69 202 THR A CA 1
ATOM 1574 C C . THR A 1 202 ? 11.400 -9.040 -1.892 1.00 94.69 202 THR A C 1
ATOM 1576 O O . THR A 1 202 ? 12.608 -9.183 -2.064 1.00 94.69 202 THR A O 1
ATOM 1579 N N . ALA A 1 203 ? 10.516 -9.254 -2.857 1.00 95.88 203 ALA A N 1
ATOM 1580 C CA . ALA A 1 203 ? 10.909 -9.698 -4.180 1.00 95.88 203 ALA A CA 1
ATOM 1581 C C . ALA A 1 203 ? 10.074 -8.973 -5.224 1.00 95.88 203 ALA A C 1
ATOM 1583 O O . ALA A 1 203 ? 8.852 -9.087 -5.253 1.00 95.88 203 ALA A O 1
ATOM 1584 N N . THR A 1 204 ? 10.739 -8.212 -6.085 1.00 95.62 204 THR A N 1
ATOM 1585 C CA . THR A 1 204 ? 10.098 -7.369 -7.085 1.00 95.62 204 THR A CA 1
ATOM 1586 C C . THR A 1 204 ? 10.733 -7.524 -8.461 1.00 95.62 204 THR A C 1
ATOM 1588 O O . THR A 1 204 ? 11.878 -7.963 -8.603 1.00 95.62 204 THR A O 1
ATOM 1591 N N . ARG A 1 205 ? 9.962 -7.168 -9.492 1.00 95.12 205 ARG A N 1
ATOM 1592 C CA . ARG A 1 205 ? 10.439 -6.986 -10.870 1.00 95.12 205 ARG A CA 1
ATOM 1593 C C . ARG A 1 205 ? 9.744 -5.798 -11.515 1.00 95.12 205 ARG A C 1
ATOM 1595 O O . ARG A 1 205 ? 8.575 -5.541 -11.217 1.00 95.12 205 ARG A O 1
ATOM 1602 N N . PHE A 1 206 ? 10.422 -5.149 -12.452 1.00 94.75 206 PHE A N 1
ATOM 1603 C CA . PHE A 1 206 ? 9.834 -4.161 -13.360 1.00 94.75 206 PHE A CA 1
ATOM 1604 C C . PHE A 1 206 ? 9.935 -4.626 -14.826 1.00 94.75 206 PHE A C 1
ATOM 1606 O O . PHE A 1 206 ? 10.758 -5.495 -15.125 1.00 94.75 206 PHE A O 1
ATOM 1613 N N . PRO A 1 207 ? 9.118 -4.078 -15.746 1.00 94.44 207 PRO A N 1
ATOM 1614 C CA . PRO A 1 207 ? 9.199 -4.397 -17.173 1.00 94.44 207 PRO A CA 1
ATOM 1615 C C . PRO A 1 207 ? 10.522 -3.956 -17.815 1.00 94.44 207 PRO A C 1
ATOM 1617 O O . PRO A 1 207 ? 10.921 -2.797 -17.700 1.00 94.44 207 PRO A O 1
ATOM 1620 N N . SER A 1 208 ? 11.161 -4.843 -18.575 1.00 95.69 208 SER A N 1
ATOM 1621 C CA . SER A 1 208 ? 12.425 -4.576 -19.275 1.00 95.69 208 SER A CA 1
ATOM 1622 C C . SER A 1 208 ? 12.189 -4.072 -20.698 1.00 95.69 208 SER A C 1
ATOM 1624 O O . SER A 1 208 ? 12.498 -4.744 -21.681 1.00 95.69 208 SER A O 1
ATOM 1626 N N . THR A 1 209 ? 11.606 -2.876 -20.811 1.00 95.69 209 THR A N 1
ATOM 1627 C CA . THR A 1 209 ? 11.406 -2.192 -22.105 1.00 95.69 209 THR A CA 1
ATOM 1628 C C . THR A 1 209 ? 12.666 -1.453 -22.556 1.00 95.69 209 THR A C 1
ATOM 1630 O O . THR A 1 209 ? 13.468 -1.042 -21.719 1.00 95.69 209 THR A O 1
ATOM 1633 N N . GLU A 1 210 ? 12.823 -1.222 -23.864 1.00 97.12 210 GLU A N 1
ATOM 1634 C CA . GLU A 1 210 ? 13.975 -0.497 -24.428 1.00 97.12 210 GLU A CA 1
ATOM 1635 C C . GLU A 1 210 ? 14.174 0.868 -23.747 1.00 97.12 210 GLU A C 1
ATOM 1637 O O . GLU A 1 210 ? 15.260 1.139 -23.243 1.00 97.12 210 GLU A O 1
ATOM 1642 N N . LEU A 1 211 ? 13.114 1.677 -23.604 1.00 97.06 211 LEU A N 1
ATOM 1643 C CA . LEU A 1 211 ? 13.191 2.983 -22.939 1.00 97.06 211 LEU A CA 1
ATOM 1644 C C . LEU A 1 211 ? 13.692 2.875 -21.488 1.00 97.06 211 LEU A C 1
ATOM 1646 O O . LEU A 1 211 ? 14.566 3.640 -21.090 1.00 97.06 211 LEU A O 1
ATOM 1650 N N . ILE A 1 212 ? 13.188 1.909 -20.710 1.00 95.69 212 ILE A N 1
ATOM 1651 C CA . ILE A 1 212 ? 13.649 1.685 -19.329 1.00 95.69 212 ILE A CA 1
ATOM 1652 C C . ILE A 1 212 ? 15.119 1.248 -19.319 1.00 95.69 212 ILE A C 1
ATOM 1654 O O . ILE A 1 212 ? 15.887 1.718 -18.482 1.00 95.69 212 ILE A O 1
ATOM 1658 N N . GLY A 1 213 ? 15.528 0.401 -20.267 1.00 96.62 213 GLY A N 1
ATOM 1659 C CA . GLY A 1 213 ? 16.917 -0.023 -20.429 1.00 96.62 213 GLY A CA 1
ATOM 1660 C C . GLY A 1 213 ? 17.861 1.150 -20.699 1.00 96.62 213 GLY A C 1
ATOM 1661 O O . GLY A 1 213 ? 18.916 1.244 -20.071 1.00 96.62 213 GLY A O 1
ATOM 1662 N N . LEU A 1 214 ? 17.467 2.081 -21.576 1.00 97.56 214 LEU A N 1
ATOM 1663 C CA . LEU A 1 214 ? 18.223 3.306 -21.857 1.00 97.56 214 LEU A CA 1
ATOM 1664 C C . LEU A 1 214 ? 18.259 4.240 -20.639 1.00 97.56 214 LEU A C 1
ATOM 1666 O O . LEU A 1 214 ? 19.327 4.728 -20.273 1.00 97.56 214 LEU A O 1
ATOM 1670 N N . MET A 1 215 ? 17.115 4.452 -19.981 1.00 95.50 215 MET A N 1
ATOM 1671 C CA . MET A 1 215 ? 17.015 5.287 -18.779 1.00 95.50 215 MET A CA 1
ATOM 1672 C C . MET A 1 215 ? 17.887 4.758 -17.640 1.00 95.50 215 MET A C 1
ATOM 1674 O O . MET A 1 215 ? 18.597 5.538 -17.015 1.00 95.50 215 MET A O 1
ATOM 1678 N N . GLY A 1 216 ? 17.871 3.452 -17.375 1.00 94.81 216 GLY A N 1
ATOM 1679 C CA . GLY A 1 216 ? 18.675 2.879 -16.300 1.00 94.81 216 GLY A CA 1
ATOM 1680 C C . GLY A 1 216 ? 20.175 2.938 -16.571 1.00 94.81 216 GLY A C 1
ATOM 1681 O O . GLY A 1 216 ? 20.927 3.190 -15.636 1.00 94.81 216 GLY A O 1
ATOM 1682 N N . ARG A 1 217 ? 20.630 2.846 -17.831 1.00 95.44 217 ARG A N 1
ATOM 1683 C CA . ARG A 1 217 ? 22.037 3.145 -18.166 1.00 95.44 217 ARG A CA 1
ATOM 1684 C C . ARG A 1 217 ? 22.407 4.586 -17.845 1.00 95.44 217 ARG A C 1
ATOM 1686 O O . ARG A 1 217 ? 23.462 4.812 -17.267 1.00 95.44 217 ARG A O 1
ATOM 1693 N N . VAL A 1 218 ? 21.530 5.538 -18.173 1.00 95.50 218 VAL A N 1
ATOM 1694 C CA . VAL A 1 218 ? 21.734 6.958 -17.854 1.00 95.50 218 VAL A CA 1
ATOM 1695 C C . VAL A 1 218 ? 21.790 7.186 -16.347 1.00 95.50 218 VAL A C 1
ATOM 1697 O O . VAL A 1 218 ? 22.719 7.824 -15.871 1.00 95.50 218 VAL A O 1
ATOM 1700 N N . PHE A 1 219 ? 20.834 6.650 -15.588 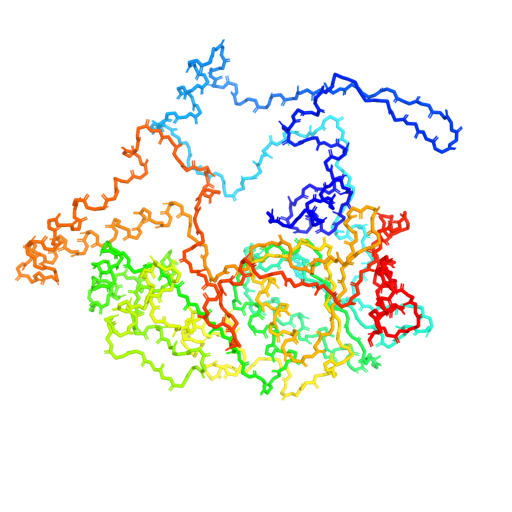1.00 93.94 219 PHE A N 1
ATOM 1701 C CA . PHE A 1 219 ? 20.788 6.832 -14.136 1.00 93.94 219 PHE A CA 1
ATOM 1702 C C . PHE A 1 219 ? 21.894 6.082 -13.389 1.00 93.94 219 PHE A C 1
ATOM 1704 O O . PHE A 1 219 ? 22.288 6.508 -12.311 1.00 93.94 219 PHE A O 1
ATOM 1711 N N . SER A 1 220 ? 22.428 5.006 -13.966 1.00 92.44 220 SER A N 1
ATOM 1712 C CA . SER A 1 220 ? 23.497 4.212 -13.355 1.00 92.44 220 SER A CA 1
ATOM 1713 C C . SER A 1 220 ? 24.903 4.801 -13.546 1.00 92.44 220 SER A C 1
ATOM 1715 O O . SER A 1 220 ? 25.858 4.235 -13.009 1.00 92.44 220 SER A O 1
ATOM 1717 N N . THR A 1 221 ? 25.067 5.903 -14.291 1.00 92.88 221 THR A N 1
ATOM 1718 C CA . THR A 1 221 ? 26.349 6.631 -14.368 1.00 92.88 221 THR A CA 1
ATOM 1719 C C . THR A 1 221 ? 26.574 7.500 -13.133 1.00 92.88 221 THR A C 1
ATOM 1721 O O . THR A 1 221 ? 25.649 7.745 -12.366 1.00 92.88 221 THR A O 1
ATOM 1724 N N . SER A 1 222 ? 27.790 8.021 -12.937 1.00 89.38 222 SER A N 1
ATOM 1725 C CA . SER A 1 222 ? 28.056 8.967 -11.845 1.00 89.38 222 SER A CA 1
ATOM 1726 C C . SER A 1 222 ? 27.228 10.249 -11.973 1.00 89.38 222 SER A C 1
ATOM 1728 O O . SER A 1 222 ? 26.662 10.691 -10.981 1.00 89.38 222 SER A O 1
ATOM 1730 N N . GLN A 1 223 ? 27.092 10.801 -13.187 1.00 88.00 223 GLN A N 1
ATOM 1731 C CA . GLN A 1 223 ? 26.261 11.989 -13.427 1.00 88.00 223 GLN A CA 1
ATOM 1732 C C . GLN A 1 223 ? 24.779 11.698 -13.186 1.00 88.00 223 GLN A C 1
ATOM 1734 O O . GLN A 1 223 ? 24.057 12.545 -12.668 1.00 88.00 223 GLN A O 1
ATOM 1739 N N . GLY A 1 224 ? 24.323 10.505 -13.578 1.00 89.25 224 GLY A N 1
ATOM 1740 C CA . GLY A 1 224 ? 22.968 10.043 -13.318 1.00 89.25 224 GLY A CA 1
ATOM 1741 C C . GLY A 1 224 ? 22.693 9.899 -11.830 1.00 89.25 224 GLY A C 1
ATOM 1742 O O . GLY A 1 224 ? 21.718 10.460 -11.341 1.00 89.25 224 GLY A O 1
ATOM 1743 N N . ASN A 1 225 ? 23.579 9.208 -11.117 1.00 85.06 225 ASN A N 1
ATOM 1744 C CA . ASN A 1 225 ? 23.442 8.964 -9.690 1.00 85.06 225 ASN A CA 1
ATOM 1745 C C . ASN A 1 225 ? 23.448 10.278 -8.893 1.00 85.06 225 ASN A C 1
ATOM 1747 O O . ASN A 1 225 ? 22.533 10.509 -8.114 1.00 85.06 225 ASN A O 1
ATOM 1751 N N . GLU A 1 226 ? 24.387 11.189 -9.169 1.00 85.44 226 GLU A N 1
ATOM 1752 C CA . GLU A 1 226 ? 24.442 12.519 -8.540 1.00 85.44 226 GLU A CA 1
ATOM 1753 C C . GLU A 1 226 ? 23.166 13.336 -8.817 1.00 85.44 226 GLU A C 1
ATOM 1755 O O . GLU A 1 226 ? 22.579 13.933 -7.914 1.00 85.44 226 GLU A O 1
ATOM 1760 N N . ALA A 1 227 ? 22.674 13.322 -10.062 1.00 81.12 227 ALA A N 1
ATOM 1761 C CA . ALA A 1 227 ? 21.452 14.036 -10.426 1.00 81.12 227 ALA A CA 1
ATOM 1762 C C . ALA A 1 227 ? 20.202 13.495 -9.714 1.00 81.12 227 ALA A C 1
ATOM 1764 O O . ALA A 1 227 ? 19.255 14.255 -9.507 1.00 81.12 227 ALA A O 1
ATOM 1765 N N . VAL A 1 228 ? 20.185 12.204 -9.370 1.00 78.00 228 VAL A N 1
ATOM 1766 C CA . VAL A 1 228 ? 19.078 11.576 -8.644 1.00 78.00 228 VAL A CA 1
ATOM 1767 C C . VAL A 1 228 ? 19.220 11.747 -7.132 1.00 78.00 228 VAL A C 1
ATOM 1769 O O . VAL A 1 228 ? 18.229 12.031 -6.471 1.00 78.00 228 VAL A O 1
ATOM 1772 N N . GLU A 1 229 ? 20.431 11.655 -6.580 1.00 76.62 229 GLU A N 1
ATOM 1773 C CA . GLU A 1 229 ? 20.699 11.897 -5.153 1.00 76.62 229 GLU A CA 1
ATOM 1774 C C . GLU A 1 229 ? 20.296 13.313 -4.715 1.00 76.62 229 GLU A C 1
ATOM 1776 O O . GLU A 1 229 ? 19.844 13.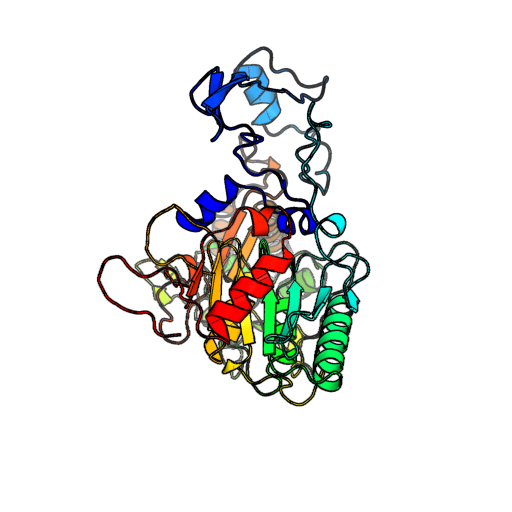516 -3.589 1.00 76.62 229 GLU A O 1
ATOM 1781 N N . HIS A 1 230 ? 20.401 14.296 -5.612 1.00 74.19 230 HIS A N 1
ATOM 1782 C CA . HIS A 1 230 ? 19.939 15.664 -5.365 1.00 74.19 230 HIS A CA 1
ATOM 1783 C C . HIS A 1 230 ? 18.443 15.888 -5.633 1.00 74.19 230 HIS A C 1
ATOM 1785 O O . HIS A 1 230 ? 17.931 16.981 -5.372 1.00 74.19 230 HIS A O 1
ATOM 1791 N N . ASP A 1 231 ? 17.730 14.882 -6.140 1.00 73.75 231 ASP A N 1
ATOM 1792 C CA . ASP A 1 231 ? 16.309 14.953 -6.457 1.00 73.75 231 ASP A CA 1
ATOM 1793 C C . ASP A 1 231 ? 15.511 13.940 -5.629 1.00 73.75 231 ASP A C 1
ATOM 1795 O O . ASP A 1 231 ? 15.152 12.852 -6.080 1.00 73.75 231 ASP A O 1
ATOM 1799 N N . ASN A 1 232 ? 15.143 14.358 -4.417 1.00 63.88 232 ASN A N 1
ATOM 1800 C CA . ASN A 1 232 ? 14.332 13.574 -3.478 1.00 63.88 232 ASN A CA 1
ATOM 1801 C C . ASN A 1 232 ? 12.952 13.150 -4.031 1.00 63.88 232 ASN A C 1
ATOM 1803 O O . ASN A 1 232 ? 12.206 12.459 -3.338 1.00 63.88 232 ASN A O 1
ATOM 1807 N N . THR A 1 233 ? 12.555 13.594 -5.231 1.00 61.66 233 THR A N 1
ATOM 1808 C CA . THR A 1 233 ? 11.300 13.178 -5.880 1.00 61.66 233 THR A CA 1
ATOM 1809 C C . THR A 1 233 ? 11.439 11.898 -6.708 1.00 61.66 233 THR A C 1
ATOM 1811 O O . THR A 1 233 ? 10.431 11.368 -7.189 1.00 61.66 233 THR A O 1
ATOM 1814 N N . LEU A 1 234 ? 12.663 11.390 -6.863 1.00 60.56 234 LEU A N 1
ATOM 1815 C CA . LEU A 1 234 ? 12.970 10.182 -7.611 1.00 60.56 234 LEU A CA 1
ATOM 1816 C C . LEU A 1 234 ? 13.168 8.982 -6.649 1.00 60.56 234 LEU A C 1
ATOM 1818 O O . LEU A 1 234 ? 14.202 8.824 -6.013 1.00 60.56 234 LEU A O 1
ATOM 1822 N N . ASP A 1 235 ? 12.160 8.110 -6.566 1.00 63.00 235 ASP A N 1
ATOM 1823 C CA . ASP A 1 235 ? 12.193 6.780 -5.934 1.00 63.00 235 ASP A CA 1
ATOM 1824 C C . ASP A 1 235 ? 12.907 5.730 -6.827 1.00 63.00 235 ASP A C 1
ATOM 1826 O O . ASP A 1 235 ? 12.512 5.529 -7.968 1.00 63.00 235 ASP A O 1
ATOM 1830 N N . LEU A 1 236 ? 13.963 5.067 -6.349 1.00 64.00 236 LEU A N 1
ATOM 1831 C CA . LEU A 1 236 ? 15.159 4.615 -7.099 1.00 64.00 236 LEU A CA 1
ATOM 1832 C C . LEU A 1 236 ? 15.209 3.128 -7.598 1.00 64.00 236 LEU A C 1
ATOM 1834 O O . LEU A 1 236 ? 16.162 2.427 -7.261 1.00 64.00 236 LEU A O 1
ATOM 1838 N N . PRO A 1 237 ? 14.308 2.565 -8.443 1.00 75.56 237 PRO A N 1
ATOM 1839 C CA . PRO A 1 237 ? 14.493 1.198 -8.947 1.00 75.56 237 PRO A CA 1
ATOM 1840 C C . PRO A 1 237 ? 15.445 1.120 -10.155 1.00 75.56 237 PRO A C 1
ATOM 1842 O O . PRO A 1 237 ? 15.875 0.028 -10.513 1.00 75.56 237 PRO A O 1
ATOM 1845 N N . LEU A 1 238 ? 15.761 2.247 -10.814 1.00 88.44 238 LEU A N 1
ATOM 1846 C CA . LEU A 1 238 ? 16.569 2.286 -12.049 1.00 88.44 238 LEU A CA 1
ATOM 1847 C C . LEU A 1 238 ? 18.061 2.582 -11.814 1.00 88.44 238 LEU A C 1
ATOM 1849 O O . LEU A 1 238 ? 18.760 2.990 -12.737 1.00 88.44 238 LEU A O 1
ATOM 1853 N N . VAL A 1 239 ? 18.539 2.391 -10.585 1.00 89.31 239 VAL A N 1
ATOM 1854 C CA . VAL A 1 239 ? 19.944 2.563 -10.194 1.00 89.31 239 VAL A CA 1
ATOM 1855 C C . VAL A 1 239 ? 20.406 1.253 -9.575 1.00 89.31 239 VAL A C 1
ATOM 1857 O O . VAL A 1 239 ? 19.994 0.900 -8.468 1.00 89.31 239 VAL A O 1
ATOM 1860 N N . PHE A 1 240 ? 21.229 0.492 -10.300 1.00 90.94 240 PHE A N 1
ATOM 1861 C CA . PHE A 1 240 ? 21.578 -0.870 -9.879 1.00 90.94 240 PHE A CA 1
ATOM 1862 C C . PHE A 1 240 ? 22.372 -0.909 -8.568 1.00 90.94 240 PHE A C 1
ATOM 1864 O O . PHE A 1 240 ? 22.293 -1.895 -7.839 1.00 90.94 240 PHE A O 1
ATOM 1871 N N . GLN A 1 241 ? 23.091 0.171 -8.250 1.00 89.06 241 GLN A N 1
ATOM 1872 C CA . GLN A 1 241 ? 23.864 0.336 -7.020 1.00 89.06 241 GLN A CA 1
ATOM 1873 C C . GLN A 1 241 ? 22.980 0.277 -5.761 1.00 89.06 241 GLN A C 1
ATOM 1875 O O . GLN A 1 241 ? 23.446 -0.142 -4.703 1.00 89.06 241 GLN A O 1
ATOM 1880 N N . ASN A 1 242 ? 21.698 0.634 -5.889 1.00 88.25 242 ASN A N 1
ATOM 1881 C CA . ASN A 1 242 ? 20.728 0.641 -4.791 1.00 88.25 242 ASN A CA 1
ATOM 1882 C C . ASN A 1 242 ? 19.891 -0.649 -4.719 1.00 88.25 242 ASN A C 1
ATOM 1884 O O . ASN A 1 242 ? 19.040 -0.791 -3.835 1.00 88.25 242 ASN A O 1
ATOM 1888 N N . ALA A 1 243 ? 20.129 -1.598 -5.630 1.00 92.31 243 ALA A N 1
ATOM 1889 C CA . ALA A 1 243 ? 19.420 -2.867 -5.704 1.00 92.31 243 ALA A CA 1
ATOM 1890 C C . ALA A 1 243 ? 20.242 -4.017 -5.104 1.00 92.31 243 ALA A C 1
ATOM 1892 O O . ALA A 1 243 ? 21.462 -4.104 -5.260 1.00 92.31 243 ALA A O 1
ATOM 1893 N N . VAL A 1 244 ? 19.540 -4.949 -4.464 1.00 95.44 244 VAL A N 1
ATOM 1894 C CA . VAL A 1 244 ? 20.100 -6.178 -3.887 1.00 95.44 244 VAL A CA 1
ATOM 1895 C C . VAL A 1 244 ? 19.176 -7.360 -4.168 1.00 95.44 244 VAL A C 1
ATOM 1897 O O . VAL A 1 244 ? 18.003 -7.177 -4.508 1.00 95.44 244 VAL A O 1
ATOM 1900 N N . THR A 1 245 ? 19.692 -8.581 -4.053 1.00 95.94 245 THR A N 1
ATOM 1901 C CA . THR A 1 245 ? 18.879 -9.801 -4.116 1.00 95.94 245 THR A CA 1
ATOM 1902 C C . THR A 1 245 ? 17.808 -9.809 -3.013 1.00 95.94 245 THR A C 1
ATOM 1904 O O . THR A 1 245 ? 18.005 -9.167 -1.983 1.00 95.94 245 THR A O 1
ATOM 1907 N N . PRO A 1 246 ? 16.677 -10.525 -3.186 1.00 95.69 246 PRO A N 1
ATOM 1908 C CA . PRO A 1 246 ? 15.588 -10.576 -2.196 1.00 95.69 246 PRO A CA 1
ATOM 1909 C C . PRO A 1 246 ? 15.992 -10.971 -0.769 1.00 95.69 246 PRO A C 1
ATOM 1911 O O . PRO A 1 246 ? 15.340 -10.584 0.193 1.00 95.69 246 PRO A O 1
ATOM 1914 N N . ASP A 1 247 ? 17.076 -11.735 -0.628 1.00 92.38 247 ASP A N 1
ATOM 1915 C CA . ASP A 1 247 ? 17.653 -12.150 0.654 1.00 92.38 247 ASP A CA 1
ATOM 1916 C C . ASP A 1 247 ? 18.720 -11.180 1.195 1.00 92.38 247 ASP A C 1
ATOM 1918 O O . ASP A 1 247 ? 19.367 -11.470 2.200 1.00 92.38 247 ASP A O 1
ATOM 1922 N N . HIS A 1 248 ? 18.927 -10.048 0.516 1.00 92.19 248 HIS A N 1
ATOM 1923 C CA . HIS A 1 248 ? 19.898 -8.999 0.831 1.00 92.19 248 HIS A CA 1
ATOM 1924 C C . HIS A 1 248 ? 21.368 -9.455 0.870 1.00 92.19 248 HIS A C 1
ATOM 1926 O O . HIS A 1 248 ? 22.222 -8.718 1.362 1.00 92.19 248 HIS A O 1
ATOM 1932 N N . ARG A 1 249 ? 21.702 -10.640 0.334 1.00 91.44 249 ARG A N 1
ATOM 1933 C CA . ARG A 1 249 ? 23.076 -11.176 0.374 1.00 91.44 249 ARG A CA 1
ATOM 1934 C C . ARG A 1 249 ? 23.991 -10.654 -0.729 1.00 91.44 249 ARG A C 1
ATOM 1936 O O . ARG A 1 249 ? 25.206 -10.631 -0.534 1.00 91.44 249 ARG A O 1
ATOM 1943 N N . HIS A 1 250 ? 23.445 -10.242 -1.872 1.00 94.56 250 HIS A N 1
ATOM 1944 C CA . HIS A 1 250 ? 24.245 -9.820 -3.019 1.00 94.56 250 HIS A CA 1
ATOM 1945 C C . HIS A 1 250 ? 23.727 -8.521 -3.636 1.00 94.56 250 HIS A C 1
ATOM 1947 O O . HIS A 1 250 ? 22.535 -8.379 -3.906 1.00 94.56 250 HIS A O 1
ATOM 1953 N N . SER A 1 251 ? 24.642 -7.596 -3.918 1.00 94.25 251 SER A N 1
ATOM 1954 C CA . SER A 1 251 ? 24.380 -6.436 -4.776 1.00 94.25 251 SER A CA 1
ATOM 1955 C C . SER A 1 251 ? 24.521 -6.810 -6.251 1.00 94.25 251 SER A C 1
ATOM 1957 O O . SER A 1 251 ? 25.232 -7.756 -6.606 1.00 94.25 251 SER A O 1
ATOM 1959 N N . PHE A 1 252 ? 23.884 -6.042 -7.133 1.00 94.50 252 PHE A N 1
ATOM 1960 C CA . PHE A 1 252 ? 24.074 -6.194 -8.575 1.00 94.50 252 PHE A CA 1
ATOM 1961 C C . PHE A 1 252 ? 25.387 -5.531 -9.016 1.00 94.50 252 PHE A C 1
ATOM 1963 O O . PHE A 1 252 ? 25.711 -4.430 -8.585 1.00 94.50 252 PHE A O 1
ATOM 1970 N N . GLY A 1 253 ? 26.160 -6.205 -9.874 1.00 94.31 253 GLY A N 1
ATOM 1971 C CA . GLY A 1 253 ? 27.451 -5.690 -10.355 1.00 94.31 253 GLY A CA 1
ATOM 1972 C C . GLY A 1 253 ? 27.359 -4.733 -11.550 1.00 94.31 253 GLY A C 1
ATOM 1973 O O . GLY A 1 253 ? 28.335 -4.058 -11.859 1.00 94.31 253 GLY A O 1
ATOM 1974 N N . SER A 1 254 ? 26.216 -4.694 -12.239 1.00 95.38 254 SER A N 1
ATOM 1975 C CA . SER A 1 254 ? 25.956 -3.779 -13.355 1.00 95.38 254 SER A CA 1
ATOM 1976 C C . SER A 1 254 ? 24.454 -3.598 -13.584 1.00 95.38 254 SER A C 1
ATOM 1978 O O . SER A 1 254 ? 23.641 -4.394 -13.097 1.00 95.38 254 SER A O 1
ATOM 1980 N N . TRP A 1 255 ? 24.086 -2.584 -14.371 1.00 95.25 255 TRP A N 1
ATOM 1981 C CA . TRP A 1 255 ? 22.703 -2.341 -14.781 1.00 95.25 255 TRP A CA 1
ATOM 1982 C C . TRP A 1 255 ? 22.102 -3.533 -15.530 1.00 95.25 255 TRP A C 1
ATOM 1984 O O . TRP A 1 255 ? 20.993 -3.949 -15.222 1.00 95.25 255 TRP A O 1
ATOM 1994 N N . GLU A 1 256 ? 22.848 -4.154 -16.440 1.00 95.56 256 GLU A N 1
ATOM 1995 C CA . GLU A 1 256 ? 22.401 -5.302 -17.241 1.00 95.56 256 GLU A CA 1
ATOM 1996 C C . GLU A 1 256 ? 22.067 -6.505 -16.350 1.00 95.56 256 GLU A C 1
ATOM 1998 O O . GLU A 1 256 ? 21.105 -7.236 -16.598 1.00 95.56 256 GLU A O 1
ATOM 2003 N N . LYS A 1 257 ? 22.826 -6.693 -15.260 1.00 96.12 257 LYS A N 1
ATOM 2004 C CA . LYS A 1 257 ? 22.556 -7.752 -14.281 1.00 96.12 257 LYS A CA 1
ATOM 2005 C C . LYS A 1 257 ? 21.273 -7.513 -13.491 1.00 96.12 257 LYS A C 1
ATOM 2007 O O . LYS A 1 257 ? 20.635 -8.492 -13.127 1.00 96.12 257 LYS A O 1
ATOM 2012 N N . LEU A 1 258 ? 20.861 -6.268 -13.260 1.00 96.12 258 LEU A N 1
ATOM 2013 C CA . LEU A 1 258 ? 19.549 -5.964 -12.680 1.00 96.12 258 LEU A CA 1
ATOM 2014 C C . LEU A 1 258 ? 18.438 -6.035 -13.742 1.00 96.12 258 LEU A C 1
ATOM 2016 O O . LEU A 1 258 ? 17.421 -6.695 -13.542 1.00 96.12 258 LEU A O 1
ATOM 2020 N N . PHE A 1 259 ? 18.646 -5.391 -14.888 1.00 96.12 259 PHE A N 1
ATOM 2021 C CA . PHE A 1 259 ? 17.663 -5.186 -15.952 1.00 96.12 259 PHE A CA 1
ATOM 2022 C C . PHE A 1 259 ? 17.241 -6.470 -16.678 1.00 96.12 259 PHE A C 1
ATOM 2024 O O . PHE A 1 259 ? 16.122 -6.543 -17.182 1.00 96.12 259 PHE A O 1
ATOM 2031 N N . GLY A 1 260 ? 18.090 -7.497 -16.725 1.00 94.25 260 GLY A N 1
ATOM 2032 C CA . GLY A 1 260 ? 17.761 -8.751 -17.404 1.00 94.25 260 GLY A CA 1
ATOM 2033 C C . GLY A 1 260 ? 18.015 -8.702 -18.917 1.00 94.25 260 GLY A C 1
ATOM 2034 O O . GLY A 1 260 ? 19.034 -8.144 -19.326 1.00 94.25 260 GLY A O 1
ATOM 2035 N N . PRO A 1 261 ? 17.151 -9.309 -19.753 1.00 93.31 261 PRO A N 1
ATOM 2036 C CA . PRO A 1 261 ? 15.780 -9.715 -19.442 1.00 93.31 261 PRO A CA 1
ATOM 2037 C C . PRO A 1 261 ? 15.662 -11.122 -18.836 1.00 93.31 261 PRO A C 1
ATOM 2039 O O . PRO A 1 261 ? 16.456 -12.017 -19.114 1.00 93.31 261 PRO A O 1
ATOM 2042 N N . VAL A 1 262 ? 14.608 -11.320 -18.051 1.00 95.56 262 VAL A N 1
ATOM 2043 C CA . VAL A 1 262 ? 14.049 -12.623 -17.682 1.00 95.56 262 VAL A CA 1
ATOM 2044 C C . VAL A 1 262 ? 12.653 -12.701 -18.290 1.00 95.56 262 VAL A C 1
ATOM 2046 O O . VAL A 1 262 ? 11.820 -11.839 -18.015 1.00 95.56 262 VAL A O 1
ATOM 2049 N N . GLU A 1 263 ? 12.390 -13.711 -19.115 1.00 95.06 263 GLU A N 1
ATOM 2050 C CA . GLU A 1 263 ? 11.071 -13.901 -19.720 1.00 95.06 263 GLU A CA 1
ATOM 2051 C C . GLU A 1 263 ? 10.100 -14.522 -18.702 1.00 95.06 263 GLU A C 1
ATOM 2053 O O . GLU A 1 263 ? 10.327 -15.623 -18.203 1.00 95.06 263 GLU A O 1
ATOM 2058 N N . ILE A 1 264 ? 9.015 -13.811 -18.386 1.00 92.31 264 ILE A N 1
ATOM 2059 C CA . ILE A 1 264 ? 7.945 -14.253 -17.483 1.00 92.31 264 ILE A CA 1
ATOM 2060 C C . ILE A 1 264 ? 6.608 -14.034 -18.187 1.00 92.31 264 ILE A C 1
ATOM 2062 O O . ILE A 1 264 ? 6.281 -12.910 -18.558 1.00 92.31 264 ILE A O 1
ATOM 2066 N N . ALA A 1 265 ? 5.829 -15.104 -18.371 1.00 88.38 265 ALA A N 1
ATOM 2067 C CA . ALA A 1 265 ? 4.509 -15.056 -19.011 1.00 88.38 265 ALA A CA 1
ATOM 2068 C C . ALA A 1 265 ? 4.495 -14.296 -20.363 1.00 88.38 265 ALA A C 1
ATOM 2070 O O . ALA A 1 265 ? 3.565 -13.542 -20.654 1.00 88.38 265 ALA A O 1
ATOM 2071 N N . GLY A 1 266 ? 5.543 -14.475 -21.178 1.00 91.56 266 GLY A N 1
ATOM 2072 C CA . GLY A 1 266 ? 5.695 -13.821 -22.485 1.00 91.56 266 GLY A CA 1
ATOM 2073 C C . GLY A 1 266 ? 6.095 -12.341 -22.426 1.00 91.56 266 GLY A C 1
ATOM 2074 O O . GLY A 1 266 ? 5.958 -11.633 -23.421 1.00 91.56 266 GLY A O 1
ATOM 2075 N N . GLN A 1 267 ? 6.557 -11.848 -21.273 1.00 93.06 267 GLN A N 1
ATOM 2076 C CA . GLN A 1 267 ? 7.047 -10.480 -21.094 1.00 93.06 267 GLN A CA 1
ATOM 2077 C C . GLN A 1 267 ? 8.483 -10.479 -20.567 1.00 93.06 267 GLN A C 1
ATOM 2079 O O . GLN A 1 267 ? 8.840 -11.267 -19.693 1.00 93.06 267 GLN A O 1
ATOM 2084 N N . ASN A 1 268 ? 9.300 -9.551 -21.065 1.00 96.75 268 ASN A N 1
ATOM 2085 C CA . ASN A 1 268 ? 10.652 -9.333 -20.558 1.00 96.75 268 ASN A CA 1
ATOM 2086 C C . ASN A 1 268 ? 10.605 -8.510 -19.269 1.00 96.75 268 ASN A C 1
ATOM 2088 O O . ASN A 1 268 ? 10.105 -7.383 -19.264 1.00 96.75 268 ASN A O 1
ATOM 2092 N N . MET A 1 269 ? 11.165 -9.060 -18.197 1.00 96.12 269 MET A N 1
ATOM 2093 C CA . MET A 1 269 ? 11.195 -8.461 -16.865 1.00 96.12 269 MET A CA 1
ATOM 2094 C C . MET A 1 269 ? 12.627 -8.360 -16.333 1.00 96.12 269 MET A C 1
ATOM 2096 O O . MET A 1 269 ? 13.514 -9.108 -16.750 1.00 96.12 269 MET A O 1
ATOM 2100 N N . SER A 1 270 ? 12.845 -7.474 -15.360 1.00 96.19 270 SER A N 1
ATOM 2101 C CA . SER A 1 270 ? 14.106 -7.384 -14.620 1.00 96.19 270 SER A CA 1
ATOM 2102 C C . SER A 1 270 ? 14.407 -8.688 -13.886 1.00 96.19 270 SER A C 1
ATOM 2104 O O . SER A 1 270 ? 13.488 -9.463 -13.610 1.00 96.19 270 SER A O 1
ATOM 2106 N N . HIS A 1 271 ? 15.656 -8.913 -13.475 1.00 96.06 271 HIS A N 1
ATOM 2107 C CA . HIS A 1 271 ? 15.960 -9.933 -12.469 1.00 96.06 271 HIS A CA 1
ATOM 2108 C C . HIS A 1 271 ? 15.214 -9.639 -11.156 1.00 96.06 271 HIS A C 1
ATOM 2110 O O . HIS A 1 271 ? 14.828 -8.497 -10.877 1.00 96.06 271 HIS A O 1
ATOM 2116 N N . LEU A 1 272 ? 14.966 -10.692 -10.372 1.00 96.12 272 LEU A N 1
ATOM 2117 C CA . LEU A 1 272 ? 14.286 -10.585 -9.083 1.00 96.12 272 LEU A CA 1
ATOM 2118 C C . LEU A 1 272 ? 15.198 -9.854 -8.095 1.00 96.12 272 LEU A C 1
ATOM 2120 O O . LEU A 1 272 ? 16.353 -10.243 -7.925 1.00 96.12 272 LEU A O 1
ATOM 2124 N N . HIS A 1 273 ? 14.687 -8.811 -7.454 1.00 95.69 273 HIS A N 1
ATOM 2125 C CA . HIS A 1 273 ? 15.438 -7.985 -6.509 1.00 95.69 273 HIS A CA 1
ATOM 2126 C C . HIS A 1 273 ? 14.542 -7.536 -5.356 1.00 95.69 273 HIS A C 1
ATOM 2128 O O . HIS A 1 273 ? 13.320 -7.473 -5.504 1.00 95.69 273 HIS A O 1
ATOM 2134 N N . ALA A 1 274 ? 15.145 -7.215 -4.215 1.00 95.12 274 ALA A N 1
ATOM 2135 C CA . ALA A 1 274 ? 14.441 -6.586 -3.105 1.00 95.12 274 ALA A CA 1
ATOM 2136 C C . ALA A 1 274 ? 13.869 -5.221 -3.508 1.00 95.12 274 ALA A C 1
ATOM 2138 O O . ALA A 1 274 ? 14.293 -4.621 -4.498 1.00 95.12 274 ALA A O 1
ATOM 2139 N N . THR A 1 275 ? 12.930 -4.693 -2.723 1.00 92.44 275 THR A N 1
ATOM 2140 C CA . THR A 1 275 ? 12.362 -3.356 -2.957 1.00 92.44 275 THR A CA 1
ATOM 2141 C C . THR A 1 275 ? 13.458 -2.281 -3.034 1.00 92.44 275 THR A C 1
ATOM 2143 O O . THR A 1 275 ? 13.368 -1.385 -3.872 1.00 92.44 275 THR A O 1
ATOM 2146 N N . TYR A 1 276 ? 14.507 -2.395 -2.218 1.00 90.25 276 TYR A N 1
ATOM 2147 C CA . TYR A 1 276 ? 15.793 -1.684 -2.310 1.00 90.25 276 TYR A CA 1
ATOM 2148 C C . TYR A 1 276 ? 16.742 -2.241 -1.243 1.00 90.25 276 TYR A C 1
ATOM 2150 O O . TYR A 1 276 ? 16.371 -3.117 -0.461 1.00 90.25 276 TYR A O 1
ATOM 2158 N N . ASN A 1 277 ? 17.967 -1.722 -1.170 1.00 92.06 277 ASN A N 1
ATOM 2159 C CA . ASN A 1 277 ? 18.874 -2.014 -0.068 1.00 92.06 277 ASN A CA 1
ATOM 2160 C C . ASN A 1 277 ? 18.402 -1.370 1.256 1.00 92.06 277 ASN A C 1
ATOM 2162 O O . ASN A 1 277 ? 18.563 -0.168 1.468 1.00 92.06 277 ASN A O 1
ATOM 2166 N N . PHE A 1 278 ? 17.860 -2.175 2.175 1.00 93.12 278 PHE A N 1
ATOM 2167 C CA . PHE A 1 278 ? 17.398 -1.710 3.492 1.00 93.12 278 PHE A CA 1
ATOM 2168 C C . PHE A 1 278 ? 18.509 -1.119 4.366 1.00 93.12 278 PHE A C 1
ATOM 2170 O O . PHE A 1 278 ? 18.235 -0.211 5.143 1.00 93.12 278 PHE A O 1
ATOM 2177 N N . THR A 1 279 ? 19.761 -1.563 4.210 1.00 91.81 279 THR A N 1
ATOM 2178 C CA . THR A 1 279 ? 20.906 -0.990 4.938 1.00 91.81 279 THR A CA 1
ATOM 2179 C C . THR A 1 279 ? 21.122 0.473 4.572 1.00 91.81 279 THR A C 1
ATOM 2181 O O . THR A 1 279 ? 21.425 1.276 5.445 1.00 91.81 279 THR A O 1
ATOM 2184 N N . THR A 1 280 ? 20.935 0.826 3.300 1.00 88.69 280 THR A N 1
ATOM 2185 C CA . THR A 1 280 ? 21.067 2.207 2.814 1.00 88.69 280 THR A CA 1
ATOM 2186 C C . THR A 1 280 ? 19.807 3.031 3.081 1.00 88.69 280 THR A C 1
ATOM 2188 O O . THR A 1 280 ? 19.892 4.234 3.294 1.00 88.69 280 THR A O 1
ATOM 2191 N N . ALA A 1 281 ? 18.632 2.397 3.069 1.00 90.06 281 ALA A N 1
ATOM 2192 C CA . ALA A 1 281 ? 17.354 3.082 3.257 1.00 90.06 281 ALA A CA 1
ATOM 2193 C C . ALA A 1 281 ? 16.998 3.370 4.727 1.00 90.06 281 ALA A C 1
ATOM 2195 O O . ALA A 1 281 ? 16.143 4.218 4.983 1.00 90.06 281 ALA A O 1
ATOM 2196 N N . SER A 1 282 ? 17.609 2.656 5.676 1.00 94.06 282 SER A N 1
ATOM 2197 C CA . SER A 1 282 ? 17.375 2.822 7.112 1.00 94.06 282 SER A CA 1
ATOM 2198 C C . SER A 1 282 ? 18.134 4.033 7.656 1.00 94.06 282 SER A C 1
ATOM 2200 O O . SER A 1 282 ? 19.356 4.113 7.535 1.00 94.06 282 SER A O 1
ATOM 2202 N N . THR A 1 283 ? 17.419 4.973 8.275 1.00 94.00 283 THR A N 1
ATOM 2203 C CA . THR A 1 283 ? 17.997 6.165 8.923 1.00 94.00 283 THR A CA 1
ATOM 2204 C C . THR A 1 283 ? 17.379 6.387 10.304 1.00 94.00 283 THR A C 1
ATOM 2206 O O . THR A 1 283 ? 16.361 5.785 10.629 1.00 94.00 283 THR A O 1
ATOM 2209 N N . GLU A 1 284 ? 17.945 7.268 11.134 1.00 93.75 284 GLU A N 1
ATOM 2210 C CA . GLU A 1 284 ? 17.369 7.574 12.459 1.00 93.75 284 GLU A CA 1
ATOM 2211 C C . GLU A 1 284 ? 15.938 8.147 12.377 1.00 93.75 284 GLU A C 1
ATOM 2213 O O . GLU A 1 284 ? 15.097 7.849 13.228 1.00 93.75 284 GLU A O 1
ATOM 2218 N N . ASP A 1 285 ? 15.638 8.926 11.332 1.00 93.38 285 ASP A N 1
ATOM 2219 C CA . ASP A 1 285 ? 14.314 9.523 11.111 1.00 93.38 285 ASP A CA 1
ATOM 2220 C C . ASP A 1 285 ? 13.333 8.582 10.392 1.00 93.38 285 ASP A C 1
ATOM 2222 O O . ASP A 1 285 ? 12.113 8.689 10.586 1.00 93.38 285 ASP A O 1
ATOM 2226 N N . ASN A 1 286 ? 13.853 7.651 9.582 1.00 93.88 286 ASN A N 1
ATOM 2227 C CA . ASN A 1 286 ? 13.086 6.625 8.878 1.00 93.88 286 ASN A CA 1
ATOM 2228 C C . ASN A 1 286 ? 13.681 5.219 9.098 1.00 93.88 286 ASN A C 1
ATOM 2230 O O . ASN A 1 286 ? 14.260 4.637 8.175 1.00 93.88 286 ASN A O 1
ATOM 2234 N N . PRO A 1 287 ? 13.588 4.691 10.332 1.00 96.31 287 PRO A N 1
ATOM 2235 C CA . PRO A 1 287 ? 14.316 3.492 10.728 1.00 96.31 287 PRO A CA 1
ATOM 2236 C C . PRO A 1 287 ? 13.739 2.234 10.093 1.00 96.31 287 PRO A C 1
ATOM 2238 O O . PRO A 1 287 ? 12.525 2.098 9.981 1.00 96.31 287 PRO A O 1
ATOM 2241 N N . ILE A 1 288 ? 14.615 1.282 9.774 1.00 96.06 288 ILE A N 1
ATOM 2242 C CA . ILE A 1 288 ? 14.298 -0.135 9.592 1.00 96.06 288 ILE A CA 1
ATOM 2243 C C . ILE A 1 288 ? 15.184 -0.905 10.576 1.00 96.06 288 ILE A C 1
ATOM 2245 O O . ILE A 1 288 ? 16.373 -1.102 10.328 1.00 96.06 288 ILE A O 1
ATOM 2249 N N . SER A 1 289 ? 14.620 -1.300 11.717 1.00 96.31 289 SER A N 1
ATOM 2250 C CA . SER A 1 289 ? 15.376 -1.907 12.818 1.00 96.31 289 SER A CA 1
ATOM 2251 C C . SER A 1 289 ? 16.189 -3.134 12.375 1.00 96.31 289 SER A C 1
ATOM 2253 O O . SER A 1 289 ? 15.673 -4.015 11.682 1.00 96.31 289 SER A O 1
ATOM 2255 N N . GLY A 1 290 ? 17.463 -3.198 12.764 1.00 94.56 290 GLY A N 1
ATOM 2256 C CA . GLY A 1 290 ? 18.438 -4.220 12.368 1.00 94.56 290 GLY A CA 1
ATOM 2257 C C . GLY A 1 290 ? 19.154 -3.959 11.034 1.00 94.56 290 GLY A C 1
ATOM 2258 O O . GLY A 1 290 ? 19.964 -4.781 10.611 1.00 94.56 290 GLY A O 1
ATOM 2259 N N . TYR A 1 291 ? 18.886 -2.836 10.357 1.00 94.06 291 TYR A N 1
ATOM 2260 C CA . TYR A 1 291 ? 19.532 -2.460 9.094 1.00 94.06 291 TYR A CA 1
ATOM 2261 C C . TYR A 1 291 ? 20.228 -1.100 9.212 1.00 94.06 291 TYR A C 1
ATOM 2263 O O . TYR A 1 291 ? 19.727 -0.185 9.864 1.00 94.06 291 TYR A O 1
ATOM 2271 N N . GLY A 1 292 ? 21.396 -0.954 8.576 1.00 92.62 292 GLY A N 1
ATOM 2272 C CA . GLY A 1 292 ? 22.152 0.310 8.577 1.00 92.62 292 GLY A CA 1
ATOM 2273 C C . GLY A 1 292 ? 22.787 0.674 9.926 1.00 92.62 292 GLY A C 1
ATOM 2274 O O . GLY A 1 292 ? 23.151 1.823 10.134 1.00 92.62 292 GLY A O 1
ATOM 2275 N N . GLY A 1 293 ? 22.900 -0.282 10.857 1.00 93.56 293 GLY A N 1
ATOM 2276 C CA . GLY A 1 293 ? 23.335 -0.017 12.236 1.00 93.56 293 GLY A CA 1
ATOM 2277 C C . GLY A 1 293 ? 22.262 0.642 13.110 1.00 93.56 293 GLY A C 1
ATOM 2278 O O . GLY A 1 293 ? 22.555 1.036 14.236 1.00 93.56 293 GLY A O 1
ATOM 2279 N N . ILE A 1 294 ? 21.030 0.757 12.606 1.00 94.06 294 ILE A N 1
ATOM 2280 C CA . ILE A 1 294 ? 19.889 1.290 13.344 1.00 94.06 294 ILE A CA 1
ATOM 2281 C C . ILE A 1 294 ? 19.196 0.144 14.079 1.00 94.06 294 ILE A C 1
ATOM 2283 O O . ILE A 1 294 ? 18.592 -0.727 13.458 1.00 94.06 294 ILE A O 1
ATOM 2287 N N . GLU A 1 295 ? 19.241 0.176 15.406 1.00 92.81 295 GLU A N 1
ATOM 2288 C CA . GLU A 1 295 ? 18.432 -0.682 16.273 1.00 92.81 295 GLU A CA 1
ATOM 2289 C C . GLU A 1 295 ? 17.271 0.140 16.833 1.00 92.81 295 GLU A C 1
ATOM 2291 O O . GLU A 1 295 ? 17.472 1.190 17.449 1.00 92.81 295 GLU A O 1
ATOM 2296 N N . PHE A 1 296 ? 16.041 -0.311 16.595 1.00 92.31 296 PHE A N 1
ATOM 2297 C CA . PHE A 1 296 ? 14.836 0.397 17.017 1.00 92.31 296 PHE A CA 1
ATOM 2298 C C . PHE A 1 296 ? 13.779 -0.570 17.556 1.00 92.31 296 PHE A C 1
ATOM 2300 O O . PHE A 1 296 ? 13.382 -1.517 16.877 1.00 92.31 296 PHE A O 1
ATOM 2307 N N . GLY A 1 297 ? 13.259 -0.286 18.750 1.00 92.88 297 GLY A N 1
ATOM 2308 C CA . GLY A 1 297 ? 12.274 -1.139 19.415 1.00 92.88 297 GLY A CA 1
ATOM 2309 C C . GLY A 1 297 ? 12.902 -2.244 20.272 1.00 92.88 297 GLY A C 1
ATOM 2310 O O . GLY A 1 297 ? 14.081 -2.157 20.618 1.00 92.88 297 GLY A O 1
ATOM 2311 N N . PRO A 1 298 ? 12.108 -3.248 20.678 1.00 93.44 298 PRO A N 1
ATOM 2312 C CA . PRO A 1 298 ? 12.568 -4.302 21.571 1.00 93.44 298 PRO A CA 1
ATOM 2313 C C . PRO A 1 298 ? 13.570 -5.225 20.864 1.00 93.44 298 PRO A C 1
ATOM 2315 O O . PRO A 1 298 ? 13.415 -5.543 19.689 1.00 93.44 298 PRO A O 1
ATOM 2318 N N . SER A 1 299 ? 14.572 -5.713 21.601 1.00 93.75 299 SER A N 1
ATOM 2319 C CA . SER A 1 299 ? 15.558 -6.683 21.092 1.00 93.75 299 SER A CA 1
ATOM 2320 C C . SER A 1 299 ? 15.042 -8.122 21.045 1.00 93.75 299 SER A C 1
ATOM 2322 O O . SER A 1 299 ? 15.719 -9.006 20.538 1.00 93.75 299 SER A O 1
ATOM 2324 N N . THR A 1 300 ? 13.861 -8.376 21.608 1.00 95.38 300 THR A N 1
ATOM 2325 C CA . THR A 1 300 ? 13.220 -9.693 21.632 1.00 95.38 300 THR A CA 1
ATOM 2326 C C . THR A 1 300 ? 11.751 -9.552 21.263 1.00 95.38 300 THR A C 1
ATOM 2328 O O . THR A 1 300 ? 11.121 -8.525 21.519 1.00 95.38 300 THR A O 1
ATOM 2331 N N . GLN A 1 301 ? 11.202 -10.590 20.640 1.00 97.00 301 GLN A N 1
ATOM 2332 C CA . GLN A 1 301 ? 9.794 -10.638 20.263 1.00 97.00 301 GLN A CA 1
ATOM 2333 C C . GLN A 1 301 ? 8.895 -10.596 21.514 1.00 97.00 301 GLN A C 1
ATOM 2335 O O . GLN A 1 301 ? 8.998 -11.452 22.391 1.00 97.00 301 GLN A O 1
ATOM 2340 N N . LEU A 1 302 ? 8.001 -9.601 21.588 1.00 98.00 302 LEU A N 1
ATOM 2341 C CA . LEU A 1 302 ? 7.144 -9.365 22.762 1.00 98.00 302 LEU A CA 1
ATOM 2342 C C . LEU A 1 302 ? 5.898 -10.265 22.817 1.00 98.00 302 LEU A C 1
ATOM 2344 O O . LEU A 1 302 ? 5.418 -10.563 23.908 1.00 98.00 302 LEU A O 1
ATOM 2348 N N . PHE A 1 303 ? 5.384 -10.690 21.660 1.00 98.44 303 PHE A N 1
ATOM 2349 C CA . PHE A 1 303 ? 4.186 -11.527 21.518 1.00 98.44 303 PHE A CA 1
ATOM 2350 C C . PHE A 1 303 ? 4.499 -12.717 20.617 1.00 98.44 303 PHE A C 1
ATOM 2352 O O . PHE A 1 303 ? 5.082 -12.524 19.552 1.00 98.44 303 PHE A O 1
ATOM 2359 N N . HIS A 1 304 ? 4.098 -13.933 20.991 1.00 98.06 304 HIS A N 1
ATOM 2360 C CA . HIS A 1 304 ? 4.236 -15.113 20.128 1.00 98.06 304 HIS A CA 1
ATOM 2361 C C . HIS A 1 304 ? 3.409 -14.953 18.846 1.00 98.06 304 HIS A C 1
ATOM 2363 O O . HIS A 1 304 ? 2.322 -14.387 18.887 1.00 98.06 304 HIS A O 1
ATOM 2369 N N . ALA A 1 305 ? 3.898 -15.463 17.709 1.00 98.31 305 ALA A N 1
ATOM 2370 C CA . ALA A 1 305 ? 3.229 -15.279 16.414 1.00 98.31 305 ALA A CA 1
ATOM 2371 C C . ALA A 1 305 ? 1.778 -15.797 16.407 1.00 98.31 305 ALA A C 1
ATOM 2373 O O . ALA A 1 305 ? 0.899 -15.144 15.854 1.00 98.31 305 ALA A O 1
ATOM 2374 N N . GLU A 1 306 ? 1.529 -16.924 17.078 1.00 97.75 306 GLU A N 1
ATOM 2375 C CA . GLU A 1 306 ? 0.203 -17.542 17.244 1.00 97.75 306 GLU A CA 1
ATOM 2376 C C . GLU A 1 306 ? -0.790 -16.685 18.052 1.00 97.75 306 GLU A C 1
ATOM 2378 O O . GLU A 1 306 ? -2.005 -16.799 17.865 1.00 97.75 306 GLU A O 1
ATOM 2383 N N . ASN A 1 307 ? -0.268 -15.773 18.881 1.00 98.56 307 ASN A N 1
ATOM 2384 C CA . ASN A 1 307 ? -1.026 -14.832 19.705 1.00 98.56 307 ASN A CA 1
ATOM 2385 C C . ASN A 1 307 ? -1.205 -13.461 19.038 1.00 98.56 307 ASN A C 1
ATOM 2387 O O . ASN A 1 307 ? -1.727 -12.532 19.658 1.00 98.56 307 ASN A O 1
ATOM 2391 N N . ILE A 1 308 ? -0.768 -13.305 17.788 1.00 98.88 308 ILE A N 1
ATOM 2392 C CA . ILE A 1 308 ? -0.993 -12.096 16.999 1.00 98.88 308 ILE A CA 1
ATOM 2393 C C . ILE A 1 308 ? -2.034 -12.416 15.926 1.00 98.88 308 ILE A C 1
ATOM 2395 O O . ILE A 1 308 ? -1.948 -13.442 15.249 1.00 98.88 308 ILE A O 1
ATOM 2399 N N . ILE A 1 309 ? -2.993 -11.512 15.729 1.00 98.81 309 ILE A N 1
ATOM 2400 C CA . ILE A 1 309 ? -3.914 -11.568 14.590 1.00 98.81 309 ILE A CA 1
ATOM 2401 C C . ILE A 1 309 ? -3.896 -10.269 13.794 1.00 98.81 309 ILE A C 1
ATOM 2403 O O . ILE A 1 309 ? -3.846 -9.177 14.356 1.00 98.81 309 ILE A O 1
ATOM 2407 N N . ILE A 1 310 ? -3.970 -10.384 12.470 1.00 98.81 310 ILE A N 1
ATOM 2408 C CA . ILE A 1 310 ? -4.168 -9.247 11.566 1.00 98.81 310 ILE A CA 1
ATOM 2409 C C . ILE A 1 310 ? -5.660 -9.118 11.294 1.00 98.81 310 ILE A C 1
ATOM 2411 O O . ILE A 1 310 ? -6.262 -10.026 10.720 1.00 98.81 310 ILE A O 1
ATOM 2415 N N . MET A 1 311 ? -6.242 -7.978 11.638 1.00 98.56 311 MET A N 1
ATOM 2416 C CA . MET A 1 311 ? -7.643 -7.677 11.379 1.00 98.56 311 MET A CA 1
ATOM 2417 C C . MET A 1 311 ? -7.780 -6.666 10.241 1.00 98.56 311 MET A C 1
ATOM 2419 O O . MET A 1 311 ? -7.101 -5.641 10.209 1.00 98.56 311 MET A O 1
ATOM 2423 N N . THR A 1 312 ? -8.684 -6.941 9.299 1.00 97.19 312 THR A N 1
ATOM 2424 C CA . THR A 1 312 ? -9.075 -5.976 8.261 1.00 97.19 312 THR A CA 1
ATOM 2425 C C . THR A 1 312 ? -10.565 -6.071 7.944 1.00 97.19 312 THR A C 1
ATOM 2427 O O . THR A 1 312 ? -11.260 -7.015 8.311 1.00 97.19 312 THR A O 1
ATOM 2430 N N . ASN A 1 313 ? -11.039 -5.146 7.119 1.00 95.00 313 ASN A N 1
ATOM 2431 C CA . ASN A 1 313 ? -12.306 -5.243 6.402 1.00 95.00 313 ASN A CA 1
ATOM 2432 C C . ASN A 1 313 ? -12.090 -5.477 4.895 1.00 95.00 313 ASN A C 1
ATOM 2434 O O . ASN A 1 313 ? -12.868 -5.020 4.056 1.00 95.00 313 ASN A O 1
ATOM 2438 N N . GLY A 1 314 ? -10.973 -6.104 4.520 1.00 94.62 314 GLY A N 1
ATOM 2439 C CA . GLY A 1 314 ? -10.581 -6.321 3.130 1.00 94.62 314 GLY A CA 1
ATOM 2440 C C . GLY A 1 314 ? -10.063 -5.070 2.410 1.00 94.62 314 GLY A C 1
ATOM 2441 O O . GLY A 1 314 ? -9.592 -5.190 1.277 1.00 94.62 314 GLY A O 1
ATOM 2442 N N . ILE A 1 315 ? -10.129 -3.884 3.027 1.00 93.25 315 ILE A N 1
ATOM 2443 C CA . ILE A 1 315 ? -9.535 -2.641 2.523 1.00 93.25 315 ILE A CA 1
ATOM 2444 C C . ILE A 1 315 ? -8.124 -2.517 3.100 1.00 93.25 315 ILE A C 1
ATOM 2446 O O . ILE A 1 315 ? -7.912 -1.886 4.129 1.00 93.25 315 ILE A O 1
ATOM 2450 N N . CYS A 1 316 ? -7.172 -3.148 2.420 1.00 94.50 316 CYS A N 1
ATOM 2451 C CA . CYS A 1 316 ? -5.753 -3.128 2.759 1.00 94.50 316 CYS A CA 1
ATOM 2452 C C . CYS A 1 316 ? -4.936 -3.110 1.461 1.00 94.50 316 CYS A C 1
ATOM 2454 O O . CYS A 1 316 ? -5.150 -3.972 0.603 1.00 94.50 316 CYS A O 1
ATOM 2456 N N . ALA A 1 317 ? -4.075 -2.105 1.269 1.00 93.38 317 ALA A N 1
ATOM 2457 C CA . ALA A 1 317 ? -3.316 -1.885 0.028 1.00 93.38 317 ALA A CA 1
ATOM 2458 C C . ALA A 1 317 ? -1.868 -1.431 0.287 1.00 93.38 317 ALA A C 1
ATOM 2460 O O . ALA A 1 317 ? -1.587 -0.824 1.320 1.00 93.38 317 ALA A O 1
ATOM 2461 N N . SER A 1 318 ? -0.979 -1.641 -0.690 1.00 93.50 318 SER A N 1
ATOM 2462 C CA . SER A 1 318 ? 0.394 -1.112 -0.681 1.00 93.50 318 SER A CA 1
ATOM 2463 C C . SER A 1 318 ? 1.151 -1.540 0.590 1.00 93.50 318 SER A C 1
ATOM 2465 O O . SER A 1 318 ? 1.137 -2.720 0.921 1.00 93.50 318 SER A O 1
ATOM 2467 N N . THR A 1 319 ? 1.750 -0.632 1.365 1.00 94.88 319 THR A N 1
ATOM 2468 C CA . THR A 1 319 ? 2.429 -0.964 2.635 1.00 94.88 319 THR A CA 1
ATOM 2469 C C . THR A 1 319 ? 1.614 -1.881 3.552 1.00 94.88 319 THR A C 1
ATOM 2471 O O . THR A 1 319 ? 2.179 -2.761 4.195 1.00 94.88 319 THR A O 1
ATOM 2474 N N . CYS A 1 320 ? 0.285 -1.724 3.594 1.00 96.62 320 CYS A N 1
ATOM 2475 C CA . CYS A 1 320 ? -0.571 -2.599 4.391 1.00 96.62 320 CYS A CA 1
ATOM 2476 C C . CYS A 1 320 ? -0.475 -4.063 3.935 1.00 96.62 320 CYS A C 1
ATOM 2478 O O . CYS A 1 320 ? -0.383 -4.962 4.769 1.00 96.62 320 CYS A O 1
ATOM 2480 N N . THR A 1 321 ? -0.442 -4.317 2.620 1.00 95.69 321 THR A N 1
ATOM 2481 C CA . THR A 1 321 ? -0.288 -5.680 2.096 1.00 95.69 321 THR A CA 1
ATOM 2482 C C . THR A 1 321 ? 1.104 -6.221 2.363 1.00 95.69 321 THR A C 1
ATOM 2484 O O . THR A 1 321 ? 1.213 -7.379 2.742 1.00 95.69 321 THR A O 1
ATOM 2487 N N . ILE A 1 322 ? 2.142 -5.390 2.237 1.00 95.12 322 ILE A N 1
ATOM 2488 C CA . ILE A 1 322 ? 3.529 -5.773 2.538 1.00 95.12 322 ILE A CA 1
ATOM 2489 C C . ILE A 1 322 ? 3.647 -6.231 3.997 1.00 95.12 322 ILE A C 1
ATOM 2491 O O . ILE A 1 322 ? 4.058 -7.360 4.258 1.00 95.12 322 ILE A O 1
ATOM 2495 N N . LEU A 1 323 ? 3.206 -5.401 4.950 1.00 97.50 323 LEU A N 1
ATOM 2496 C CA . LEU A 1 323 ? 3.232 -5.747 6.372 1.00 97.50 323 LEU A CA 1
ATOM 2497 C C . LEU A 1 323 ? 2.433 -7.023 6.651 1.00 97.50 323 LEU A C 1
ATOM 2499 O O . LEU A 1 323 ? 2.945 -7.944 7.281 1.00 97.50 323 LEU A O 1
ATOM 2503 N N . ALA A 1 324 ? 1.186 -7.093 6.176 1.00 97.75 324 ALA A N 1
ATOM 2504 C CA . ALA A 1 324 ? 0.329 -8.240 6.443 1.00 97.75 324 ALA A CA 1
ATOM 2505 C C . ALA A 1 324 ? 0.939 -9.549 5.917 1.00 97.75 324 ALA A C 1
ATOM 2507 O O . ALA A 1 324 ? 0.862 -10.571 6.591 1.00 97.75 324 ALA A O 1
ATOM 2508 N N . ARG A 1 325 ? 1.588 -9.527 4.748 1.00 95.88 325 ARG A N 1
ATOM 2509 C CA . ARG A 1 325 ? 2.294 -10.697 4.211 1.00 95.88 325 ARG A CA 1
ATOM 2510 C C . ARG A 1 325 ? 3.491 -11.099 5.058 1.00 95.88 325 ARG A C 1
ATOM 2512 O O . ARG A 1 325 ? 3.600 -12.274 5.392 1.00 95.88 325 ARG A O 1
ATOM 2519 N N . LEU A 1 326 ? 4.353 -10.145 5.413 1.00 96.75 326 LEU A N 1
ATOM 2520 C CA . LEU A 1 326 ? 5.528 -10.406 6.246 1.00 96.75 326 LEU A CA 1
ATOM 2521 C C . LEU A 1 326 ? 5.121 -11.028 7.589 1.00 96.75 326 LEU A C 1
ATOM 2523 O O . LEU A 1 326 ? 5.734 -11.994 8.033 1.00 96.75 326 LEU A O 1
ATOM 2527 N N . LEU A 1 327 ? 4.036 -10.538 8.197 1.00 98.38 327 LEU A N 1
ATOM 2528 C CA . LEU A 1 327 ? 3.458 -11.115 9.412 1.00 98.38 327 LEU A CA 1
ATOM 2529 C C . LEU A 1 327 ? 2.917 -12.535 9.174 1.00 98.38 327 LEU A C 1
ATOM 2531 O O . LEU A 1 327 ? 3.271 -13.452 9.915 1.00 98.38 327 LEU A O 1
ATOM 2535 N N . LYS A 1 328 ? 2.116 -12.757 8.119 1.00 97.00 328 LYS A N 1
ATOM 2536 C CA . LYS A 1 328 ? 1.594 -14.096 7.778 1.00 97.00 328 LYS A CA 1
ATOM 2537 C C . LYS A 1 328 ? 2.713 -15.112 7.525 1.00 97.00 328 LYS A C 1
ATOM 2539 O O . LYS A 1 328 ? 2.576 -16.269 7.908 1.00 97.00 328 LYS A O 1
ATOM 2544 N N . GLN A 1 329 ? 3.839 -14.693 6.942 1.00 95.38 329 GLN A N 1
ATOM 2545 C CA . GLN A 1 329 ? 5.018 -15.549 6.755 1.00 95.38 329 GLN A CA 1
ATOM 2546 C C . GLN A 1 329 ? 5.628 -16.034 8.081 1.00 95.38 329 GLN A C 1
ATOM 2548 O O . GLN A 1 329 ? 6.276 -17.076 8.095 1.00 95.38 329 GLN A O 1
ATOM 2553 N N . GLN A 1 330 ? 5.394 -15.328 9.193 1.00 97.00 330 GLN A N 1
ATOM 2554 C CA . GLN A 1 330 ? 5.818 -15.754 10.533 1.00 97.00 330 GLN A CA 1
ATOM 2555 C C . GLN A 1 330 ? 4.761 -16.587 11.273 1.00 97.00 330 GLN A C 1
ATOM 2557 O O . GLN A 1 330 ? 4.965 -16.919 12.437 1.00 97.00 330 GLN A O 1
ATOM 2562 N N . GLY A 1 331 ? 3.643 -16.930 10.624 1.00 97.12 331 GLY A N 1
ATOM 2563 C CA . GLY A 1 331 ? 2.548 -17.693 11.232 1.00 97.12 331 GLY A CA 1
ATOM 2564 C C . GLY A 1 331 ? 1.483 -16.839 11.923 1.00 97.12 331 GLY A C 1
ATOM 2565 O O . GLY A 1 331 ? 0.605 -17.390 12.579 1.00 97.12 331 GLY A O 1
ATOM 2566 N N . VAL A 1 332 ? 1.527 -15.510 11.770 1.00 98.62 332 VAL A N 1
ATOM 2567 C CA . VAL A 1 332 ? 0.463 -14.626 12.265 1.00 98.62 332 VAL A CA 1
ATOM 2568 C C . VAL A 1 332 ? -0.827 -14.915 11.501 1.00 98.62 332 VAL A C 1
ATOM 2570 O O . VAL A 1 332 ? -0.860 -14.835 10.269 1.00 98.62 332 VAL A O 1
ATOM 2573 N N . ARG A 1 333 ? -1.897 -15.230 12.235 1.00 98.12 333 ARG A N 1
ATOM 2574 C CA . ARG A 1 333 ? -3.211 -15.518 11.649 1.00 98.12 333 ARG A CA 1
ATOM 2575 C C . ARG A 1 333 ? -3.946 -14.233 11.287 1.00 98.12 333 ARG A C 1
ATOM 2577 O O . ARG A 1 333 ? -3.581 -13.125 11.679 1.00 98.12 333 ARG A O 1
ATOM 2584 N N . SER A 1 334 ? -4.990 -14.365 10.489 1.00 98.38 334 SER A N 1
ATOM 2585 C CA . SER A 1 334 ? -5.655 -13.235 9.865 1.00 98.38 334 SER A CA 1
ATOM 2586 C C . SER A 1 334 ? -7.166 -13.387 9.846 1.00 98.38 334 SER A C 1
ATOM 2588 O O . SER A 1 334 ? -7.698 -14.448 9.532 1.00 98.38 334 SER A O 1
ATOM 2590 N N . ILE A 1 335 ? -7.859 -12.292 10.142 1.00 98.38 335 ILE A N 1
ATOM 2591 C CA . ILE A 1 335 ? -9.312 -12.216 10.190 1.00 98.38 335 ILE A CA 1
ATOM 2592 C C . ILE A 1 335 ? -9.817 -11.047 9.346 1.00 98.38 335 ILE A C 1
ATOM 2594 O O . ILE A 1 335 ? -9.246 -9.952 9.335 1.00 98.38 335 ILE A O 1
ATOM 2598 N N . VAL A 1 336 ? -10.897 -11.283 8.603 1.00 97.56 336 VAL A N 1
ATOM 2599 C CA . VAL A 1 336 ? -11.517 -10.273 7.745 1.00 97.56 336 VAL A CA 1
ATOM 2600 C C . VAL A 1 336 ? -13.009 -10.122 8.012 1.00 97.56 336 VAL A C 1
ATOM 2602 O O . VAL A 1 336 ? -13.737 -11.105 8.132 1.00 97.56 336 VAL A O 1
ATOM 2605 N N . PHE A 1 337 ? -13.482 -8.880 8.044 1.00 96.81 337 PHE A N 1
ATOM 2606 C CA . PHE A 1 337 ? -14.891 -8.565 8.249 1.00 96.81 337 PHE A CA 1
ATOM 2607 C C . PHE A 1 337 ? -15.613 -8.188 6.953 1.00 96.81 337 PHE A C 1
ATOM 2609 O O . PHE A 1 337 ? -15.083 -7.476 6.093 1.00 96.81 337 PHE A O 1
ATOM 2616 N N . GLY A 1 338 ? -16.870 -8.611 6.845 1.00 95.62 338 GLY A N 1
ATOM 2617 C CA . GLY A 1 338 ? -17.810 -8.201 5.808 1.00 95.62 338 GLY A CA 1
ATOM 2618 C C . GLY A 1 338 ? -17.798 -9.098 4.573 1.00 95.62 338 GLY A C 1
ATOM 2619 O O . GLY A 1 338 ? -17.809 -10.322 4.680 1.00 95.62 338 GLY A O 1
ATOM 2620 N N . GLY A 1 339 ? -17.855 -8.492 3.388 1.00 94.44 339 GLY A N 1
ATOM 2621 C CA . GLY A 1 339 ? -18.108 -9.146 2.106 1.00 94.44 339 GLY A CA 1
ATOM 2622 C C . GLY A 1 339 ? -19.597 -9.385 1.847 1.00 94.44 339 GLY A C 1
ATOM 2623 O O . GLY A 1 339 ? -20.448 -9.151 2.703 1.00 94.44 339 GLY A O 1
ATOM 2624 N N . ARG A 1 340 ? -19.932 -9.862 0.643 1.00 93.62 340 ARG A N 1
ATOM 2625 C CA . ARG A 1 340 ? -21.320 -10.175 0.258 1.00 93.62 340 ARG A CA 1
ATOM 2626 C C . ARG A 1 340 ? -21.919 -11.227 1.198 1.00 93.62 340 ARG A C 1
ATOM 2628 O O . ARG A 1 340 ? -21.162 -12.103 1.627 1.00 93.62 340 ARG A O 1
ATOM 2635 N N . PRO A 1 341 ? -23.243 -11.211 1.449 1.00 90.62 341 PRO A N 1
ATOM 2636 C CA . PRO A 1 341 ? -23.931 -12.136 2.356 1.00 90.62 341 PRO A CA 1
ATOM 2637 C C . PRO A 1 341 ? -23.992 -13.560 1.774 1.00 90.62 341 PRO A C 1
ATOM 2639 O O . PRO A 1 341 ? -25.026 -14.037 1.320 1.00 90.62 341 PRO A O 1
ATOM 2642 N N . ARG A 1 342 ? -22.833 -14.219 1.724 1.00 90.88 342 ARG A N 1
ATOM 2643 C CA . ARG A 1 342 ? -22.620 -15.592 1.269 1.00 90.88 342 ARG A CA 1
ATOM 2644 C C . ARG A 1 342 ? -21.571 -16.247 2.160 1.00 90.88 342 ARG A C 1
ATOM 2646 O O . ARG A 1 342 ? -20.504 -15.656 2.356 1.00 90.88 342 ARG A O 1
ATOM 2653 N N . ALA A 1 343 ? -21.876 -17.457 2.614 1.00 90.12 343 ALA A N 1
ATOM 2654 C CA . ALA A 1 343 ? -21.029 -18.336 3.414 1.00 90.12 343 ALA A CA 1
ATOM 2655 C C . ALA A 1 343 ? -19.842 -18.873 2.584 1.00 90.12 343 ALA A C 1
ATOM 2657 O O . ALA A 1 343 ? -19.938 -19.900 1.917 1.00 90.12 343 ALA A O 1
ATOM 2658 N N . ALA A 1 344 ? -18.772 -18.081 2.499 1.00 91.56 344 ALA A N 1
ATOM 2659 C CA . ALA A 1 344 ? -17.571 -18.361 1.707 1.00 91.56 344 ALA A CA 1
ATOM 2660 C C . ALA A 1 344 ? -16.378 -17.548 2.245 1.00 91.56 344 ALA A C 1
ATOM 2662 O O . ALA A 1 344 ? -16.605 -16.519 2.890 1.00 91.56 344 ALA A O 1
ATOM 2663 N N . PRO A 1 345 ? -15.125 -17.886 1.908 1.00 92.69 345 PRO A N 1
ATOM 2664 C CA . PRO A 1 345 ? -13.976 -17.090 2.321 1.00 92.69 345 PRO A CA 1
ATOM 2665 C C . PRO A 1 345 ? -13.958 -15.694 1.699 1.00 92.69 345 PRO A C 1
ATOM 2667 O O . PRO A 1 345 ? -14.626 -15.391 0.700 1.00 92.69 345 PRO A O 1
ATOM 2670 N N . MET A 1 346 ? -13.138 -14.832 2.290 1.00 93.62 346 MET A N 1
ATOM 2671 C CA . MET A 1 346 ? -12.861 -13.488 1.803 1.00 93.62 346 MET A CA 1
ATOM 2672 C C . MET A 1 346 ? -11.364 -13.207 1.911 1.00 93.62 346 MET A C 1
ATOM 2674 O O . MET A 1 346 ? -10.700 -13.683 2.828 1.00 93.62 346 MET A O 1
ATOM 2678 N N . GLN A 1 347 ? -10.826 -12.430 0.968 1.00 94.00 347 GLN A N 1
ATOM 2679 C CA . GLN A 1 347 ? -9.432 -12.011 1.051 1.00 94.00 347 GLN A CA 1
ATOM 2680 C C . GLN A 1 347 ? -9.240 -10.998 2.170 1.00 94.00 347 GLN A C 1
ATOM 2682 O O . GLN A 1 347 ? -9.948 -9.992 2.216 1.00 94.00 347 GLN A O 1
ATOM 2687 N N . LEU A 1 348 ? -8.202 -11.214 2.974 1.00 95.38 348 LEU A N 1
ATOM 2688 C CA . LEU A 1 348 ? -7.680 -10.207 3.896 1.00 95.38 348 LEU A CA 1
ATOM 2689 C C . LEU A 1 348 ? -7.246 -8.937 3.139 1.00 95.38 348 LEU A C 1
ATOM 2691 O O . LEU A 1 348 ? -7.482 -7.810 3.562 1.00 95.38 348 LEU A O 1
ATOM 2695 N N . LEU A 1 349 ? -6.621 -9.133 1.975 1.00 94.88 349 LEU A N 1
ATOM 2696 C CA . LEU A 1 349 ? -5.941 -8.098 1.200 1.00 94.88 349 LEU A CA 1
ATOM 2697 C C . LEU A 1 349 ? -6.689 -7.837 -0.116 1.00 94.88 349 LEU A C 1
ATOM 2699 O O . LEU A 1 349 ? -6.434 -8.498 -1.122 1.00 94.88 349 LEU A O 1
ATOM 2703 N N . GLY A 1 350 ? -7.640 -6.898 -0.116 1.00 92.88 350 GLY A N 1
ATOM 2704 C CA . GLY A 1 350 ? -8.434 -6.550 -1.308 1.00 92.88 350 GLY A CA 1
ATOM 2705 C C . GLY A 1 350 ? -7.886 -5.398 -2.158 1.00 92.88 350 GLY A C 1
ATOM 2706 O O . GLY A 1 350 ? -8.438 -5.091 -3.227 1.00 92.88 350 GLY A O 1
ATOM 2707 N N . GLY A 1 351 ? -6.840 -4.725 -1.678 1.00 90.88 351 GLY A N 1
ATOM 2708 C CA . GLY A 1 351 ? -6.155 -3.629 -2.356 1.00 90.88 351 GLY A CA 1
ATOM 2709 C C . GLY A 1 351 ? -5.066 -4.079 -3.329 1.00 90.88 351 GLY A C 1
ATOM 2710 O O . GLY A 1 351 ? -5.049 -5.220 -3.787 1.00 90.88 351 GLY A O 1
ATOM 2711 N N . SER A 1 352 ? -4.190 -3.137 -3.686 1.00 90.44 352 SER A N 1
ATOM 2712 C CA . SER A 1 352 ? -3.028 -3.431 -4.528 1.00 90.44 352 SER A CA 1
ATOM 2713 C C . SER A 1 352 ? -1.966 -4.173 -3.718 1.00 90.44 352 SER A C 1
ATOM 2715 O O . SER A 1 352 ? -1.635 -3.698 -2.633 1.00 90.44 352 SER A O 1
ATOM 2717 N N . LYS A 1 353 ? -1.438 -5.278 -4.256 1.00 92.12 353 LYS A N 1
ATOM 2718 C CA . LYS A 1 353 ? -0.275 -6.032 -3.742 1.00 92.12 353 LYS A CA 1
ATOM 2719 C C . LYS A 1 353 ? 0.959 -5.808 -4.637 1.00 92.12 353 LYS A C 1
ATOM 2721 O O . LYS A 1 353 ? 1.703 -6.733 -4.942 1.00 92.12 353 LYS A O 1
ATOM 2726 N N . GLY A 1 354 ? 1.068 -4.610 -5.206 1.00 86.88 354 GLY A N 1
ATOM 2727 C CA . GLY A 1 354 ? 2.193 -4.210 -6.044 1.00 86.88 354 GLY A CA 1
ATOM 2728 C C . GLY A 1 354 ? 3.382 -3.719 -5.219 1.00 86.88 354 GLY A C 1
ATOM 2729 O O . GLY A 1 354 ? 3.199 -3.235 -4.107 1.00 86.88 354 GLY A O 1
ATOM 2730 N N . GLY A 1 355 ? 4.585 -3.797 -5.789 1.00 87.25 355 GLY A N 1
ATOM 2731 C CA . GLY A 1 355 ? 5.832 -3.400 -5.130 1.00 87.25 355 GLY A CA 1
ATOM 2732 C C . GLY A 1 355 ? 6.183 -1.916 -5.274 1.00 87.25 355 GLY A C 1
ATOM 2733 O O . GLY A 1 355 ? 6.996 -1.414 -4.505 1.00 87.25 355 GLY A O 1
ATOM 2734 N N . GLN A 1 356 ? 5.605 -1.198 -6.248 1.00 88.25 356 GLN A N 1
ATOM 2735 C CA . GLN A 1 356 ? 5.801 0.252 -6.395 1.00 88.25 356 GLN A CA 1
ATOM 2736 C C . GLN A 1 356 ? 4.785 0.875 -7.358 1.00 88.25 356 GLN A C 1
ATOM 2738 O O . GLN A 1 356 ? 4.645 0.426 -8.497 1.00 88.25 356 GLN A O 1
ATOM 2743 N N . TYR A 1 357 ? 4.138 1.962 -6.938 1.00 86.31 357 TYR A N 1
ATOM 2744 C CA . TYR A 1 357 ? 3.270 2.781 -7.788 1.00 86.31 357 TYR A CA 1
ATOM 2745 C C . TYR A 1 357 ? 4.020 4.009 -8.302 1.00 86.31 357 TYR A C 1
ATOM 2747 O O . TYR A 1 357 ? 4.592 4.757 -7.512 1.00 86.31 357 TYR A O 1
ATOM 2755 N N . TRP A 1 358 ? 3.939 4.267 -9.606 1.00 87.56 358 TRP A N 1
ATOM 2756 C CA . TRP A 1 358 ? 4.369 5.531 -10.195 1.00 87.56 358 TRP A CA 1
ATOM 2757 C C . TRP A 1 358 ? 3.175 6.298 -10.742 1.00 87.56 358 TRP A C 1
ATOM 2759 O O . TRP A 1 358 ? 2.422 5.796 -11.579 1.00 87.56 358 TRP A O 1
ATOM 2769 N N . SER A 1 359 ? 3.036 7.550 -10.312 1.00 88.56 359 SER A N 1
ATOM 2770 C CA . SER A 1 359 ? 2.111 8.480 -10.954 1.00 88.56 359 SER A CA 1
ATOM 2771 C C . SER A 1 359 ? 2.613 8.859 -12.351 1.00 88.56 359 SER A C 1
ATOM 2773 O O . SER A 1 359 ? 3.813 8.806 -12.627 1.00 88.56 359 SER A O 1
ATOM 2775 N N . LEU A 1 360 ? 1.723 9.320 -13.232 1.00 91.06 360 LEU A N 1
ATOM 2776 C CA . LEU A 1 360 ? 2.141 9.842 -14.540 1.00 91.06 360 LEU A CA 1
ATOM 2777 C C . LEU A 1 360 ? 3.082 11.055 -14.423 1.00 91.06 360 LEU A C 1
ATOM 2779 O O . LEU A 1 360 ? 3.947 11.244 -15.276 1.00 91.06 360 LEU A O 1
ATOM 2783 N N . VAL A 1 361 ? 2.944 11.857 -13.359 1.00 87.88 361 VAL A N 1
ATOM 2784 C CA . VAL A 1 361 ? 3.847 12.984 -13.067 1.00 87.88 361 VAL A CA 1
ATOM 2785 C C . VAL A 1 361 ? 5.246 12.468 -12.756 1.00 87.88 361 VAL A C 1
ATOM 2787 O O . VAL A 1 361 ? 6.212 12.964 -13.328 1.00 87.88 361 VAL A O 1
ATOM 2790 N N . THR A 1 362 ? 5.339 11.431 -11.920 1.00 87.75 362 THR A N 1
ATOM 2791 C CA . THR A 1 362 ? 6.592 10.732 -11.623 1.00 87.75 362 THR A CA 1
ATOM 2792 C C . THR A 1 362 ? 7.217 10.230 -12.922 1.00 87.75 362 THR A C 1
ATOM 2794 O O . THR A 1 362 ? 8.311 10.655 -13.267 1.00 87.75 362 THR A O 1
ATOM 2797 N N . ILE A 1 363 ? 6.495 9.438 -13.719 1.00 90.75 363 ILE A N 1
ATOM 2798 C CA . ILE A 1 363 ? 6.998 8.888 -14.993 1.00 90.75 363 ILE A CA 1
ATOM 2799 C C . ILE A 1 363 ? 7.523 9.993 -15.920 1.00 90.75 363 ILE A C 1
ATOM 2801 O O . ILE A 1 363 ? 8.641 9.904 -16.429 1.00 90.75 363 ILE A O 1
ATOM 2805 N N . SER A 1 364 ? 6.744 11.063 -16.107 1.00 91.19 364 SER A N 1
ATOM 2806 C CA . SER A 1 364 ? 7.144 12.194 -16.948 1.00 91.19 364 SER A CA 1
ATOM 2807 C C . SER A 1 364 ? 8.405 12.888 -16.431 1.00 91.19 364 SER A C 1
ATOM 2809 O O . SER A 1 364 ? 9.206 13.354 -17.242 1.00 91.19 364 SER A O 1
ATOM 2811 N N . HIS A 1 365 ? 8.580 12.978 -15.112 1.00 89.81 365 HIS A N 1
ATOM 2812 C CA . HIS A 1 365 ? 9.759 13.575 -14.490 1.00 89.81 365 HIS A CA 1
ATOM 2813 C C . HIS A 1 365 ? 11.010 12.714 -14.699 1.00 89.81 365 HIS A C 1
ATOM 2815 O O . HIS A 1 365 ? 12.027 13.235 -15.150 1.00 89.81 365 HIS A O 1
ATOM 2821 N N . TYR A 1 366 ? 10.910 11.393 -14.512 1.00 91.62 366 TYR A N 1
ATOM 2822 C CA . TYR A 1 366 ? 12.002 10.446 -14.789 1.00 91.62 366 TYR A CA 1
ATOM 2823 C C . TYR A 1 366 ? 12.493 10.531 -16.229 1.00 91.62 366 TYR A C 1
ATOM 2825 O O . TYR A 1 366 ? 13.691 10.641 -16.485 1.00 91.62 366 TYR A O 1
ATOM 2833 N N . ILE A 1 367 ? 11.562 10.491 -17.180 1.00 94.06 367 ILE A N 1
ATOM 2834 C CA . ILE A 1 367 ? 11.889 10.522 -18.607 1.00 94.06 367 ILE A CA 1
ATOM 2835 C C . ILE A 1 367 ? 12.554 11.849 -18.961 1.00 94.06 367 ILE A C 1
ATOM 2837 O O . ILE A 1 367 ? 13.580 11.865 -19.639 1.00 94.06 367 ILE A O 1
ATOM 2841 N N . LYS A 1 368 ? 12.009 12.966 -18.460 1.00 93.38 368 LYS A N 1
ATOM 2842 C CA . LYS A 1 368 ? 12.600 14.292 -18.649 1.00 93.38 368 LYS A CA 1
ATOM 2843 C C . LYS A 1 368 ? 14.019 14.352 -18.079 1.00 93.38 368 LYS A C 1
ATOM 2845 O O . LYS A 1 368 ? 14.913 14.829 -18.770 1.00 93.38 368 LYS A O 1
ATOM 2850 N N . LYS A 1 369 ? 14.237 13.849 -16.861 1.00 92.62 369 LYS A N 1
ATOM 2851 C CA . LYS A 1 369 ? 15.546 13.877 -16.203 1.00 92.62 369 LYS A CA 1
ATOM 2852 C C . LYS A 1 369 ? 16.581 13.034 -16.949 1.00 92.62 369 LYS A C 1
ATOM 2854 O O . LYS A 1 369 ? 17.648 13.545 -17.277 1.00 92.62 369 LYS A O 1
ATOM 2859 N N . ALA A 1 370 ? 16.248 11.788 -17.291 1.00 94.31 370 ALA A N 1
ATOM 2860 C CA . ALA A 1 370 ? 17.126 10.924 -18.082 1.00 94.31 370 ALA A CA 1
ATOM 2861 C C . ALA A 1 370 ? 17.462 11.553 -19.445 1.00 94.31 370 ALA A C 1
ATOM 2863 O O . ALA A 1 370 ? 18.617 11.543 -19.868 1.00 94.31 370 ALA A O 1
ATOM 2864 N N . ARG A 1 371 ? 16.473 12.175 -20.102 1.00 95.38 371 ARG A N 1
ATOM 2865 C CA . ARG A 1 371 ? 16.678 12.903 -21.360 1.00 95.38 371 ARG A CA 1
ATOM 2866 C C . ARG A 1 371 ? 17.667 14.055 -2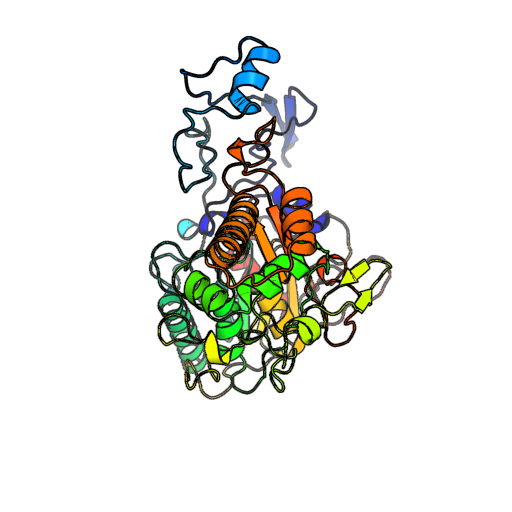1.203 1.00 95.38 371 ARG A C 1
ATOM 2868 O O . ARG A 1 371 ? 18.569 14.183 -22.022 1.00 95.38 371 ARG A O 1
ATOM 2875 N N . GLU A 1 372 ? 17.476 14.901 -20.189 1.00 94.75 372 GLU A N 1
ATOM 2876 C CA . GLU A 1 372 ? 18.356 16.043 -19.905 1.00 94.75 372 GLU A CA 1
ATOM 2877 C C . GLU A 1 372 ? 19.807 15.581 -19.731 1.00 94.75 372 GLU A C 1
ATOM 2879 O O . GLU A 1 372 ? 20.705 16.129 -20.365 1.00 94.75 372 GLU A O 1
ATOM 2884 N N . ILE A 1 373 ? 20.027 14.531 -18.936 1.00 94.56 373 ILE A N 1
ATOM 2885 C CA . ILE A 1 373 ? 21.362 13.979 -18.676 1.00 94.56 373 ILE A CA 1
ATOM 2886 C C . ILE A 1 373 ? 21.986 13.428 -19.967 1.00 94.56 373 ILE A C 1
ATOM 2888 O O . ILE A 1 373 ? 23.113 13.789 -20.304 1.00 94.56 373 ILE A O 1
ATOM 2892 N N . ALA A 1 374 ? 21.255 12.597 -20.718 1.00 96.69 374 ALA A N 1
ATOM 2893 C CA . ALA A 1 374 ? 21.770 11.960 -21.931 1.00 96.69 374 ALA A CA 1
ATOM 2894 C C . ALA A 1 374 ? 22.120 12.972 -23.039 1.00 96.69 374 ALA A C 1
ATOM 2896 O O . ALA A 1 374 ? 23.173 12.863 -23.676 1.00 96.69 374 ALA A O 1
ATOM 2897 N N . VAL A 1 375 ? 21.264 13.979 -23.252 1.00 96.88 375 VAL A N 1
ATOM 2898 C CA . VAL A 1 375 ? 21.490 15.035 -24.253 1.00 96.88 375 VAL A CA 1
ATOM 2899 C C . VAL A 1 375 ? 22.663 15.927 -23.849 1.00 96.88 375 VAL A C 1
ATOM 2901 O O . VAL A 1 375 ? 23.522 16.207 -24.684 1.00 96.88 375 VAL A O 1
ATOM 2904 N N . ASN A 1 376 ? 22.745 16.334 -22.578 1.00 95.88 376 ASN A N 1
ATOM 2905 C CA . ASN A 1 376 ? 23.838 17.179 -22.097 1.00 95.88 376 ASN A CA 1
ATOM 2906 C C . ASN A 1 376 ? 25.193 16.466 -22.187 1.00 95.88 376 ASN A C 1
ATOM 2908 O O . ASN A 1 376 ? 26.159 17.066 -22.650 1.00 95.88 376 ASN A O 1
ATOM 2912 N N . ALA A 1 377 ? 25.260 15.189 -21.800 1.00 95.81 377 ALA A N 1
ATOM 2913 C CA . ALA A 1 377 ? 26.482 14.391 -21.895 1.00 95.81 377 ALA A CA 1
ATOM 2914 C C . ALA A 1 377 ? 26.962 14.253 -23.352 1.00 95.81 377 ALA A C 1
ATOM 2916 O O . ALA A 1 377 ? 28.141 14.435 -23.650 1.00 95.81 377 ALA A O 1
ATOM 2917 N N . SER A 1 378 ? 26.030 14.028 -24.282 1.00 95.88 378 SER A N 1
ATOM 2918 C CA . SER A 1 378 ? 26.339 13.959 -25.716 1.00 95.88 378 SER A CA 1
ATOM 2919 C C . SER A 1 378 ? 26.834 15.303 -26.263 1.00 95.88 378 SER A C 1
ATOM 2921 O O . SER A 1 378 ? 27.842 15.349 -26.963 1.00 95.88 378 SER A O 1
ATOM 2923 N N . GLY A 1 379 ? 26.186 16.413 -25.889 1.00 95.56 379 GLY A N 1
ATOM 2924 C CA . GLY A 1 379 ? 26.607 17.764 -26.276 1.00 95.56 379 GLY A CA 1
ATOM 2925 C C . GLY A 1 379 ? 27.948 18.201 -25.672 1.00 95.56 379 GLY A C 1
ATOM 2926 O O . GLY A 1 379 ? 28.660 18.998 -26.278 1.00 95.56 379 GLY A O 1
ATOM 2927 N N . ALA A 1 380 ? 28.317 17.656 -24.511 1.00 94.94 380 ALA A N 1
ATOM 2928 C CA . ALA A 1 380 ? 29.610 17.882 -23.865 1.00 94.94 380 ALA A CA 1
ATOM 2929 C C . ALA A 1 380 ? 30.754 17.027 -24.452 1.00 94.94 380 ALA A C 1
ATOM 2931 O O . ALA A 1 380 ? 31.896 17.162 -24.014 1.00 94.94 380 ALA A O 1
ATOM 2932 N N . GLY A 1 381 ? 30.474 16.156 -25.430 1.00 93.44 381 GLY A N 1
ATOM 2933 C CA . GLY A 1 381 ? 31.470 15.273 -26.046 1.00 93.44 381 GLY A CA 1
ATOM 2934 C C . GLY A 1 381 ? 31.791 14.009 -25.239 1.00 93.44 381 GLY A C 1
ATOM 2935 O O . GLY A 1 381 ? 32.749 13.311 -25.562 1.00 93.44 381 GLY A O 1
ATOM 2936 N N . SER A 1 382 ? 30.996 13.693 -24.213 1.00 94.19 382 SER A N 1
ATOM 2937 C CA . SER A 1 382 ? 31.112 12.489 -23.380 1.00 94.19 382 SER A CA 1
ATOM 2938 C C . SER A 1 382 ? 29.789 11.702 -23.357 1.00 94.19 382 SER A C 1
ATOM 2940 O O . SER A 1 382 ? 29.167 11.557 -22.303 1.00 94.19 382 SER A O 1
ATOM 2942 N N . PRO A 1 383 ? 29.314 11.207 -24.518 1.00 95.75 383 PRO A N 1
ATOM 2943 C CA . PRO A 1 383 ? 28.007 10.564 -24.632 1.00 95.75 383 PRO A CA 1
ATOM 2944 C C . PRO A 1 383 ? 27.888 9.326 -23.731 1.00 95.75 383 PRO A C 1
ATOM 2946 O O . PRO A 1 383 ? 28.740 8.440 -23.756 1.00 95.75 383 PRO A O 1
ATOM 2949 N N . ILE A 1 384 ? 26.800 9.256 -22.957 1.00 96.00 384 ILE A N 1
ATOM 2950 C CA . ILE A 1 384 ? 26.442 8.069 -22.157 1.00 96.00 384 ILE A CA 1
ATOM 2951 C C . ILE A 1 384 ? 25.785 6.996 -23.036 1.00 96.00 384 ILE A C 1
ATOM 2953 O O . ILE A 1 384 ? 25.980 5.802 -22.827 1.00 96.00 384 ILE A O 1
ATOM 2957 N N . LEU A 1 385 ? 24.984 7.438 -24.006 1.00 97.12 385 LEU A N 1
ATOM 2958 C CA . LEU A 1 385 ? 24.330 6.608 -25.011 1.00 97.12 385 LEU A CA 1
ATOM 2959 C C . LEU A 1 385 ? 24.986 6.895 -26.361 1.00 97.12 385 LEU A C 1
ATOM 2961 O O . LEU A 1 385 ? 25.319 8.047 -26.635 1.00 97.12 385 LEU A O 1
ATOM 2965 N N . SER A 1 386 ? 25.146 5.882 -27.210 1.00 97.69 386 SER A N 1
ATOM 2966 C CA . SER A 1 386 ? 25.545 6.103 -28.606 1.00 97.69 386 SER A CA 1
ATOM 2967 C C . SER A 1 386 ? 24.535 6.991 -29.344 1.00 97.69 386 SER A C 1
ATOM 2969 O O . SER A 1 386 ? 23.405 7.177 -28.891 1.00 97.69 386 SER A O 1
ATOM 2971 N N . GLU A 1 387 ? 24.929 7.542 -30.493 1.00 97.12 387 GLU A N 1
ATOM 2972 C CA . GLU A 1 387 ? 24.057 8.400 -31.307 1.00 97.12 387 GLU A CA 1
ATOM 2973 C C . GLU A 1 387 ? 22.735 7.701 -31.668 1.00 97.12 387 GLU A C 1
ATOM 2975 O O . GLU A 1 387 ? 21.661 8.270 -31.460 1.00 97.12 387 GLU A O 1
ATOM 2980 N N . ASP A 1 388 ? 22.806 6.435 -32.092 1.00 98.25 388 ASP A N 1
ATOM 2981 C CA . ASP A 1 388 ? 21.629 5.617 -32.395 1.00 98.25 388 ASP A CA 1
ATOM 2982 C C . ASP A 1 388 ? 20.758 5.389 -31.152 1.00 98.25 388 ASP A C 1
ATOM 2984 O O . ASP A 1 388 ? 19.539 5.536 -31.201 1.00 98.25 388 ASP A O 1
ATOM 2988 N N . GLU A 1 389 ? 21.362 5.080 -30.004 1.00 98.31 389 GLU A N 1
ATOM 2989 C CA . GLU A 1 389 ? 20.626 4.868 -28.753 1.00 98.31 389 GLU A CA 1
ATOM 2990 C C . GLU A 1 389 ? 19.979 6.153 -28.234 1.00 98.31 389 GLU A C 1
ATOM 2992 O O . GLU A 1 389 ? 18.876 6.106 -27.689 1.00 98.31 389 GLU A O 1
ATOM 2997 N N . LEU A 1 390 ? 20.624 7.307 -28.411 1.00 98.19 390 LEU A N 1
ATOM 2998 C CA . LEU A 1 390 ? 20.033 8.599 -28.087 1.00 98.19 390 LEU A CA 1
ATOM 2999 C C . LEU A 1 390 ? 18.863 8.913 -29.025 1.00 98.19 390 LEU A C 1
ATOM 3001 O O . LEU A 1 390 ? 17.818 9.365 -28.556 1.00 98.19 390 LEU A O 1
ATOM 3005 N N . ALA A 1 391 ? 18.998 8.640 -30.324 1.00 98.25 391 ALA A N 1
ATOM 3006 C CA . ALA A 1 391 ? 17.904 8.789 -31.279 1.00 98.25 391 ALA A CA 1
ATOM 3007 C C . ALA A 1 391 ? 16.711 7.894 -30.900 1.00 98.25 391 ALA A C 1
ATOM 3009 O O . ALA A 1 391 ? 15.582 8.381 -30.812 1.00 98.25 391 ALA A O 1
ATOM 3010 N N . ARG A 1 392 ? 16.968 6.624 -30.559 1.00 98.25 392 ARG A N 1
ATOM 3011 C CA . ARG A 1 392 ? 15.958 5.681 -30.051 1.00 98.25 392 ARG A CA 1
ATOM 3012 C C . ARG A 1 392 ? 15.324 6.150 -28.746 1.00 98.25 392 ARG A C 1
ATOM 3014 O O . ARG A 1 392 ? 14.104 6.098 -28.617 1.00 98.25 392 ARG A O 1
ATOM 3021 N N . PHE A 1 393 ? 16.108 6.664 -27.795 1.00 98.31 393 PHE A N 1
ATOM 3022 C CA . PHE A 1 393 ? 15.577 7.253 -26.562 1.00 98.31 393 PHE A CA 1
ATOM 3023 C C . PHE A 1 393 ? 14.568 8.357 -26.888 1.00 98.31 393 PHE A C 1
ATOM 3025 O O . PHE A 1 393 ? 13.470 8.373 -26.336 1.00 98.31 393 PHE A O 1
ATOM 3032 N N . LEU A 1 394 ? 14.941 9.291 -27.769 1.00 97.25 394 LEU A N 1
ATOM 3033 C CA . LEU A 1 394 ? 14.109 10.440 -28.127 1.00 97.25 394 LEU A CA 1
ATOM 3034 C C . LEU A 1 394 ? 12.843 10.034 -28.889 1.00 97.25 394 LEU A C 1
ATOM 3036 O O . LEU A 1 394 ? 11.816 10.687 -28.724 1.00 97.25 394 LEU A O 1
ATOM 3040 N N . GLU A 1 395 ? 12.913 8.971 -29.689 1.00 97.81 395 GLU A N 1
ATOM 3041 C CA . GLU A 1 395 ? 11.767 8.391 -30.393 1.00 97.81 395 GLU A CA 1
ATOM 3042 C C . GLU A 1 395 ? 10.789 7.698 -29.431 1.00 97.81 395 GLU A C 1
ATOM 3044 O O . GLU A 1 395 ? 9.577 7.873 -29.540 1.00 97.81 395 GLU A O 1
ATOM 3049 N N . LEU A 1 396 ? 11.309 6.921 -28.475 1.00 97.88 396 LEU A N 1
ATOM 3050 C CA . LEU A 1 396 ? 10.510 6.132 -27.534 1.00 97.88 396 LEU A CA 1
ATOM 3051 C C . LEU A 1 396 ? 9.950 6.954 -26.371 1.00 97.88 396 LEU A C 1
ATOM 3053 O O . LEU A 1 396 ? 8.929 6.583 -25.787 1.00 97.88 396 LEU A O 1
ATOM 3057 N N . ALA A 1 397 ? 10.637 8.029 -25.983 1.00 96.06 397 ALA A N 1
ATOM 3058 C CA . ALA A 1 397 ? 10.239 8.863 -24.863 1.00 96.06 397 ALA A CA 1
ATOM 3059 C C . ALA A 1 397 ? 8.907 9.577 -25.168 1.00 96.06 397 ALA A C 1
ATOM 3061 O O . ALA A 1 397 ? 8.841 10.383 -26.100 1.00 96.06 397 ALA A O 1
ATOM 3062 N N . PRO A 1 398 ? 7.843 9.360 -24.371 1.00 93.56 398 PRO A N 1
ATOM 3063 C CA . PRO A 1 398 ? 6.611 10.117 -24.524 1.00 93.56 398 PRO A CA 1
ATOM 3064 C C . PRO A 1 398 ? 6.857 11.620 -24.308 1.00 93.56 398 PRO A C 1
ATOM 3066 O O . PRO A 1 398 ? 7.783 12.013 -23.584 1.00 93.56 398 PRO A O 1
ATOM 3069 N N . PRO A 1 399 ? 6.011 12.488 -24.892 1.00 91.06 399 PRO A N 1
ATOM 3070 C CA . PRO A 1 399 ? 6.079 13.913 -24.612 1.00 91.06 399 PRO A CA 1
ATOM 3071 C C . PRO A 1 399 ? 5.828 14.184 -23.116 1.00 91.06 399 PRO A C 1
ATOM 3073 O O . PRO A 1 399 ? 5.220 13.363 -22.424 1.00 91.06 399 PRO A O 1
ATOM 3076 N N . PRO A 1 400 ? 6.239 15.356 -22.595 1.00 89.38 400 PRO A N 1
ATOM 3077 C CA . PRO A 1 400 ? 5.810 15.800 -21.271 1.00 89.38 400 PRO A CA 1
ATOM 3078 C C . PRO A 1 400 ? 4.282 15.779 -21.157 1.00 89.38 400 PRO A C 1
ATOM 3080 O O . PRO A 1 400 ? 3.592 15.926 -22.165 1.00 89.38 400 PRO A O 1
ATOM 3083 N N . LEU A 1 401 ? 3.735 15.692 -19.941 1.00 87.31 401 LEU A N 1
ATOM 3084 C CA . LEU A 1 401 ? 2.275 15.654 -19.736 1.00 87.31 401 LEU A CA 1
ATOM 3085 C C . LEU A 1 401 ? 1.516 16.801 -20.429 1.00 87.31 401 LEU A C 1
ATOM 3087 O O . LEU A 1 401 ? 0.412 16.598 -20.923 1.00 87.31 401 LEU A O 1
ATOM 3091 N N . THR A 1 402 ? 2.122 17.988 -20.533 1.00 84.12 402 THR A N 1
ATOM 3092 C CA . THR A 1 402 ? 1.553 19.153 -21.238 1.00 84.12 402 THR A CA 1
ATOM 3093 C C . THR A 1 402 ? 1.526 19.022 -22.762 1.00 84.12 402 THR A C 1
ATOM 3095 O O . THR A 1 402 ? 0.853 19.813 -23.420 1.00 84.12 402 THR A O 1
ATOM 3098 N N . GLY A 1 403 ? 2.274 18.073 -23.324 1.00 88.94 403 GLY A N 1
ATOM 3099 C CA . GLY A 1 403 ? 2.353 17.794 -24.755 1.00 88.94 403 GLY A CA 1
ATOM 3100 C C . GLY A 1 403 ? 1.373 16.726 -25.240 1.00 88.94 403 GLY A C 1
ATOM 3101 O O . GLY A 1 403 ? 1.255 16.535 -26.447 1.00 88.94 403 GLY A O 1
ATOM 3102 N N . PHE A 1 404 ? 0.661 16.037 -24.341 1.00 88.94 404 PHE A N 1
ATOM 3103 C CA . PHE A 1 404 ? -0.412 15.129 -24.747 1.00 88.94 404 PHE A CA 1
ATOM 3104 C C . PHE A 1 404 ? -1.615 15.921 -25.289 1.00 88.94 404 PHE A C 1
ATOM 3106 O O . PHE A 1 404 ? -1.926 16.990 -24.765 1.00 88.94 404 PHE A O 1
ATOM 3113 N N . PRO A 1 405 ? -2.333 15.410 -26.309 1.00 88.31 405 PRO A N 1
ATOM 3114 C CA . PRO A 1 405 ? -3.480 16.104 -26.909 1.00 88.31 405 PRO A CA 1
ATOM 3115 C C . PRO A 1 405 ? -4.677 16.226 -25.954 1.00 88.31 405 PRO A C 1
ATOM 3117 O O . PRO A 1 405 ? -5.546 17.069 -26.153 1.00 88.31 405 PRO A O 1
ATOM 3120 N N . ILE A 1 406 ? -4.706 15.393 -24.912 1.00 87.88 406 ILE A N 1
ATOM 3121 C CA . ILE A 1 406 ? -5.682 15.413 -23.826 1.00 87.88 406 ILE A CA 1
ATOM 3122 C C . ILE A 1 406 ? -4.952 15.339 -22.486 1.00 87.88 406 ILE A C 1
ATOM 3124 O O . ILE A 1 406 ? -3.853 14.791 -22.383 1.00 87.88 406 ILE A O 1
ATOM 3128 N N . ARG A 1 407 ? -5.590 15.842 -21.434 1.00 83.12 407 ARG A N 1
ATOM 3129 C CA . ARG A 1 407 ? -5.168 15.648 -20.054 1.00 83.12 407 ARG A CA 1
ATOM 3130 C C . ARG A 1 407 ? -5.343 14.178 -19.678 1.00 83.12 407 ARG A C 1
ATOM 3132 O O . ARG A 1 407 ? -6.466 13.697 -19.543 1.00 83.12 407 ARG A O 1
ATOM 3139 N N . ILE A 1 408 ? -4.229 13.484 -19.482 1.00 85.62 408 ILE A N 1
ATOM 3140 C CA . ILE A 1 408 ? -4.201 12.078 -19.047 1.00 85.62 408 ILE A CA 1
ATOM 3141 C C . ILE A 1 408 ? -3.968 11.927 -17.537 1.00 85.62 408 ILE A C 1
ATOM 3143 O O . ILE A 1 408 ? -4.217 10.867 -16.956 1.00 85.62 408 ILE A O 1
ATOM 3147 N N . ASP A 1 409 ? -3.513 12.986 -16.871 1.00 80.44 409 ASP A N 1
ATOM 3148 C CA . ASP A 1 409 ? -3.274 13.004 -15.439 1.00 80.44 409 ASP A CA 1
ATOM 3149 C C . ASP A 1 409 ? -4.496 13.523 -14.664 1.00 80.44 409 ASP A C 1
ATOM 3151 O O . ASP A 1 409 ? -5.056 14.587 -14.922 1.00 80.44 409 ASP A O 1
ATOM 3155 N N . SER A 1 410 ? -4.911 12.762 -13.656 1.00 69.69 410 SER A N 1
ATOM 3156 C CA . SER A 1 410 ? -5.977 13.156 -12.732 1.00 69.69 410 SER A CA 1
ATOM 3157 C C . SER A 1 410 ? -5.390 13.627 -11.406 1.00 69.69 410 SER A C 1
ATOM 3159 O O . SER A 1 410 ? -5.556 12.959 -10.389 1.00 69.69 410 SER A O 1
ATOM 3161 N N . ARG A 1 411 ? -4.662 14.756 -11.401 1.00 65.25 411 ARG A N 1
ATOM 3162 C CA . ARG A 1 411 ? -4.074 15.349 -10.175 1.00 65.25 411 ARG A CA 1
ATOM 3163 C C . ARG A 1 411 ? -3.260 14.333 -9.342 1.00 65.25 411 ARG A C 1
ATOM 3165 O O . ARG A 1 411 ? -3.424 14.246 -8.130 1.00 65.25 411 ARG A O 1
ATOM 3172 N N . GLY A 1 412 ? -2.436 13.515 -10.001 1.00 62.03 412 GLY A N 1
ATOM 3173 C CA . GLY A 1 412 ? -1.630 12.459 -9.360 1.00 62.03 412 GLY A CA 1
ATOM 3174 C C . GLY A 1 412 ? -2.334 11.107 -9.148 1.00 62.03 412 GLY A C 1
ATOM 3175 O O . GLY A 1 412 ? -1.666 10.121 -8.841 1.00 62.03 412 GLY A O 1
ATOM 3176 N N . GLY A 1 413 ? -3.652 11.023 -9.369 1.00 70.31 413 GLY A N 1
ATOM 3177 C CA . GLY A 1 413 ? -4.419 9.772 -9.274 1.00 70.31 413 GLY A CA 1
ATOM 3178 C C . GLY A 1 413 ? -4.266 8.825 -10.471 1.00 70.31 413 GLY A C 1
ATOM 3179 O O . GLY A 1 413 ? -4.665 7.667 -10.383 1.00 70.31 413 GLY A O 1
ATOM 3180 N N . SER A 1 414 ? -3.694 9.304 -11.581 1.00 86.00 414 SER A N 1
ATOM 3181 C CA . SER A 1 414 ? -3.343 8.469 -12.735 1.00 86.00 414 SER A CA 1
ATOM 3182 C C . SER A 1 414 ? -1.921 7.941 -12.580 1.00 86.00 414 SER A C 1
ATOM 3184 O O . SER A 1 414 ? -0.994 8.719 -12.329 1.00 86.00 414 SER A O 1
ATOM 3186 N N . GLY A 1 415 ? -1.732 6.648 -12.817 1.00 89.62 415 GLY A N 1
ATOM 3187 C CA . GLY A 1 415 ? -0.428 6.012 -12.729 1.00 89.62 415 GLY A CA 1
ATOM 3188 C C . GLY A 1 415 ? -0.498 4.516 -12.981 1.00 89.62 415 GLY A C 1
ATOM 3189 O O . GLY A 1 415 ? -1.549 3.980 -13.338 1.00 89.62 415 GLY A O 1
ATOM 3190 N N . VAL A 1 416 ? 0.633 3.850 -12.787 1.00 89.69 416 VAL A N 1
ATOM 3191 C CA . VAL A 1 416 ? 0.780 2.408 -12.993 1.00 89.69 416 VAL A CA 1
ATOM 3192 C C . VAL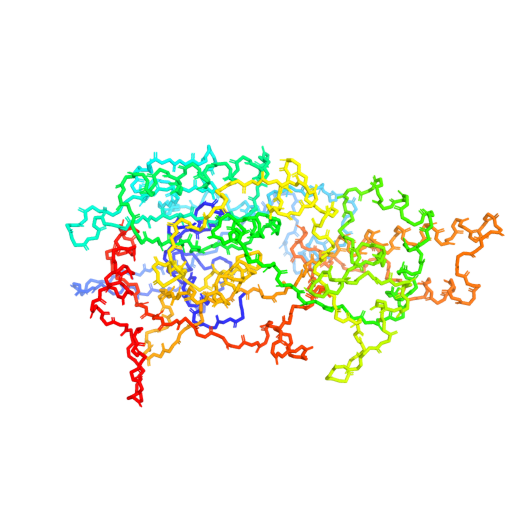 A 1 416 ? 1.464 1.767 -11.795 1.00 89.69 416 VAL A C 1
ATOM 3194 O O . VAL A 1 416 ? 2.267 2.396 -11.104 1.00 89.69 416 VAL A O 1
ATOM 3197 N N . ASN A 1 417 ? 1.166 0.490 -11.566 1.00 89.25 417 ASN A N 1
ATOM 3198 C CA . ASN A 1 417 ? 2.017 -0.344 -10.734 1.00 89.25 417 ASN A CA 1
ATOM 3199 C C . ASN A 1 417 ? 3.295 -0.661 -11.524 1.00 89.25 417 ASN A C 1
ATOM 3201 O O . ASN A 1 417 ? 3.266 -1.504 -12.417 1.00 89.25 417 ASN A O 1
ATOM 3205 N N . PHE A 1 418 ? 4.379 0.059 -11.245 1.00 91.44 418 PHE A N 1
ATOM 3206 C CA . PHE A 1 418 ? 5.642 -0.068 -11.970 1.00 91.44 418 PHE A CA 1
ATOM 3207 C C . PHE A 1 418 ? 6.371 -1.369 -11.619 1.00 91.44 418 PHE A C 1
ATOM 3209 O O . PHE A 1 418 ? 6.879 -2.051 -12.508 1.00 91.44 418 PHE A O 1
ATOM 3216 N N . ARG A 1 419 ? 6.380 -1.739 -10.331 1.00 92.12 419 ARG A N 1
ATOM 3217 C CA . ARG A 1 419 ? 6.959 -3.002 -9.861 1.00 92.12 419 ARG A CA 1
ATOM 3218 C C . ARG A 1 419 ? 5.892 -3.958 -9.377 1.00 92.12 419 ARG A C 1
ATOM 3220 O O . ARG A 1 419 ? 5.068 -3.620 -8.531 1.00 92.12 419 ARG A O 1
ATOM 3227 N N . ASN A 1 420 ? 5.945 -5.183 -9.871 1.00 92.94 420 ASN A N 1
ATOM 3228 C CA . ASN A 1 420 ? 5.194 -6.290 -9.296 1.00 92.94 420 ASN A CA 1
ATOM 3229 C C . ASN A 1 420 ? 5.967 -6.859 -8.110 1.00 92.94 420 ASN A C 1
ATOM 3231 O O . ASN A 1 420 ? 7.193 -6.929 -8.175 1.00 92.94 420 ASN A O 1
ATOM 3235 N N . GLU A 1 421 ? 5.253 -7.261 -7.064 1.00 94.38 421 GLU A N 1
ATOM 3236 C CA . GLU A 1 421 ? 5.804 -8.031 -5.948 1.00 94.38 421 GLU A CA 1
ATOM 3237 C C . GLU A 1 421 ? 5.512 -9.523 -6.171 1.00 94.38 421 GLU A C 1
ATOM 3239 O O . GLU A 1 421 ? 4.514 -9.863 -6.816 1.00 94.38 421 GLU A O 1
ATOM 3244 N N . TYR A 1 422 ? 6.387 -10.396 -5.677 1.00 95.38 422 TYR A N 1
ATOM 3245 C CA . TYR A 1 422 ? 6.354 -11.847 -5.867 1.00 95.38 422 TYR A CA 1
ATOM 3246 C C . TYR A 1 422 ? 6.525 -12.568 -4.530 1.00 95.38 422 TYR A C 1
ATOM 3248 O O . TYR A 1 422 ? 7.111 -12.024 -3.592 1.00 95.38 422 TYR A O 1
ATOM 3256 N N . ASP A 1 423 ? 6.021 -13.798 -4.449 1.00 93.75 423 ASP A N 1
ATOM 3257 C CA . ASP A 1 423 ? 6.251 -14.659 -3.291 1.00 93.75 423 ASP A CA 1
ATOM 3258 C C . ASP A 1 423 ? 7.593 -15.391 -3.417 1.00 93.75 423 ASP A C 1
ATOM 3260 O O . ASP A 1 423 ? 8.044 -15.691 -4.521 1.00 93.75 423 ASP A O 1
ATOM 3264 N N . GLU A 1 424 ? 8.212 -15.742 -2.290 1.00 92.25 424 GLU A N 1
ATOM 3265 C CA . GLU A 1 424 ? 9.427 -16.566 -2.287 1.00 92.25 424 GLU A CA 1
ATOM 3266 C C . GLU A 1 424 ? 9.186 -17.946 -2.923 1.00 92.25 424 GLU A C 1
ATOM 3268 O O . GLU A 1 424 ? 10.050 -18.471 -3.627 1.00 92.25 424 GLU A O 1
ATOM 3273 N N . LYS A 1 425 ? 7.994 -18.522 -2.715 1.00 93.06 425 LYS A N 1
ATOM 3274 C CA . LYS A 1 425 ? 7.619 -19.844 -3.237 1.00 93.06 425 LYS A CA 1
ATOM 3275 C C . LYS A 1 425 ? 7.144 -19.801 -4.689 1.00 93.06 425 LYS A C 1
ATOM 3277 O O . LYS A 1 425 ? 7.174 -20.829 -5.359 1.00 93.06 425 LYS A O 1
ATOM 3282 N N . ASP A 1 426 ? 6.711 -18.637 -5.167 1.00 94.44 426 ASP A N 1
ATOM 3283 C CA . ASP A 1 426 ? 6.315 -18.403 -6.557 1.00 94.44 426 ASP A CA 1
ATOM 3284 C C . ASP A 1 426 ? 6.892 -17.066 -7.061 1.00 94.44 426 ASP A C 1
ATOM 3286 O O . ASP A 1 426 ? 6.210 -16.032 -7.052 1.00 94.44 426 ASP A O 1
ATOM 3290 N N . PRO A 1 427 ? 8.146 -17.076 -7.551 1.00 92.06 427 PRO A N 1
ATOM 3291 C CA . PRO A 1 427 ? 8.805 -15.893 -8.095 1.00 92.06 427 PRO A CA 1
ATOM 3292 C C . PRO A 1 427 ? 8.353 -15.551 -9.531 1.00 92.06 427 PRO A C 1
ATOM 3294 O O . PRO A 1 427 ? 9.041 -14.783 -10.219 1.00 92.06 427 PRO A O 1
ATOM 3297 N N . THR A 1 428 ? 7.249 -16.144 -10.011 1.00 93.25 428 THR A N 1
ATOM 3298 C CA . THR A 1 428 ? 6.745 -16.004 -11.388 1.00 93.25 428 THR A CA 1
ATOM 3299 C C . THR A 1 428 ? 5.382 -15.327 -11.467 1.00 93.25 428 THR A C 1
ATOM 3301 O O . THR A 1 428 ? 5.172 -14.519 -12.373 1.00 93.25 428 THR A O 1
ATOM 3304 N N . THR A 1 429 ? 4.481 -15.576 -10.513 1.00 94.94 429 THR A N 1
ATOM 3305 C CA . THR A 1 429 ? 3.154 -14.948 -10.484 1.00 94.94 429 THR A CA 1
ATOM 3306 C C . THR A 1 429 ? 3.182 -13.662 -9.656 1.00 94.94 429 THR A C 1
ATOM 3308 O O . THR A 1 429 ? 3.424 -13.719 -8.450 1.00 94.94 429 THR A O 1
ATOM 3311 N N . PRO A 1 430 ? 2.884 -12.484 -10.243 1.00 94.31 430 PRO A N 1
ATOM 3312 C CA . PRO A 1 430 ? 2.723 -11.264 -9.463 1.00 94.31 430 PRO A CA 1
ATOM 3313 C C . PRO A 1 430 ? 1.653 -11.425 -8.383 1.00 94.31 430 PRO A C 1
ATOM 3315 O O . PRO A 1 430 ? 0.516 -11.807 -8.677 1.00 94.31 430 PRO A O 1
ATOM 3318 N N . LEU A 1 431 ? 1.970 -11.030 -7.150 1.00 94.06 431 LEU A N 1
ATOM 3319 C CA . LEU A 1 431 ? 1.074 -11.141 -5.997 1.00 94.06 431 LEU A CA 1
ATOM 3320 C C . LEU A 1 431 ? -0.276 -10.461 -6.210 1.00 94.06 431 LEU A C 1
ATOM 3322 O O . LEU A 1 431 ? -1.284 -10.900 -5.659 1.00 94.06 431 LEU A O 1
ATOM 3326 N N . GLN A 1 432 ? -0.323 -9.425 -7.050 1.00 91.94 432 GLN A N 1
ATOM 3327 C CA . GLN A 1 432 ? -1.555 -8.743 -7.446 1.00 91.94 432 GLN A CA 1
ATOM 3328 C C . GLN A 1 432 ? -2.623 -9.688 -8.027 1.00 91.94 432 GLN A C 1
ATOM 3330 O O . GLN A 1 432 ? -3.815 -9.378 -7.934 1.00 91.94 432 GLN A O 1
ATOM 3335 N N . PHE A 1 433 ? -2.213 -10.818 -8.608 1.00 91.50 433 PHE A N 1
ATOM 3336 C CA . PHE A 1 433 ? -3.094 -11.823 -9.206 1.00 91.50 433 PHE A CA 1
ATOM 3337 C C . PHE A 1 433 ? -3.299 -13.058 -8.317 1.00 91.50 433 PHE A C 1
ATOM 3339 O O . PHE A 1 433 ? -4.084 -13.935 -8.669 1.00 91.50 433 PHE A O 1
ATOM 3346 N N . VAL A 1 434 ? -2.649 -13.119 -7.150 1.00 92.69 434 VAL A N 1
ATOM 3347 C CA . VAL A 1 434 ? -2.749 -14.245 -6.214 1.00 92.69 434 VAL A CA 1
ATOM 3348 C C . VAL A 1 434 ? -3.873 -13.999 -5.203 1.00 92.69 434 VAL A C 1
ATOM 3350 O O . VAL A 1 434 ? -3.843 -13.050 -4.402 1.00 92.69 434 VAL A O 1
ATOM 3353 N N . TYR A 1 435 ? -4.879 -14.877 -5.231 1.00 92.00 435 TYR A N 1
ATOM 3354 C CA . TYR A 1 435 ? -5.944 -14.913 -4.232 1.00 92.00 435 TYR A CA 1
ATOM 3355 C C . TYR A 1 435 ? -5.415 -15.471 -2.909 1.00 92.00 435 TYR A C 1
ATOM 3357 O O . TYR A 1 435 ? -4.831 -16.547 -2.873 1.00 92.00 435 TYR A O 1
ATOM 3365 N N . GLU A 1 436 ? -5.670 -14.758 -1.813 1.00 91.25 436 GLU A N 1
ATOM 3366 C CA . GLU A 1 436 ? -5.300 -15.195 -0.462 1.00 91.25 436 GLU A CA 1
ATOM 3367 C C . GLU A 1 436 ? -6.448 -14.913 0.493 1.00 91.25 436 GLU A C 1
ATOM 3369 O O . GLU A 1 436 ? -6.736 -13.745 0.782 1.00 91.25 436 GLU A O 1
ATOM 3374 N N . ALA A 1 437 ? -7.108 -15.973 0.957 1.00 93.81 437 ALA A N 1
ATOM 3375 C CA . ALA A 1 437 ? -8.126 -15.870 1.990 1.00 93.81 437 ALA A CA 1
ATOM 3376 C C . ALA A 1 437 ? -7.510 -15.429 3.329 1.00 93.81 437 ALA A C 1
ATOM 3378 O O . ALA A 1 437 ? -6.332 -15.675 3.615 1.00 93.81 437 ALA A O 1
ATOM 3379 N N . ALA A 1 438 ? -8.316 -14.740 4.135 1.00 96.44 438 ALA A N 1
ATOM 3380 C CA . ALA A 1 438 ? -8.079 -14.683 5.570 1.00 96.44 438 ALA A CA 1
ATOM 3381 C C . ALA A 1 438 ? -8.354 -16.063 6.188 1.00 96.44 438 ALA A C 1
ATOM 3383 O O . ALA A 1 438 ? -9.133 -16.837 5.630 1.00 96.44 438 ALA A O 1
ATOM 3384 N N . ASP A 1 439 ? -7.739 -16.337 7.333 1.00 96.94 439 ASP A N 1
ATOM 3385 C CA . ASP A 1 439 ? -7.923 -17.597 8.063 1.00 96.94 439 ASP A CA 1
ATOM 3386 C C . ASP A 1 439 ? -9.313 -17.639 8.718 1.00 96.94 439 ASP A C 1
ATOM 3388 O O . ASP A 1 439 ? -9.943 -18.683 8.789 1.00 96.94 439 ASP A O 1
ATOM 3392 N N . CYS A 1 440 ? -9.855 -16.477 9.092 1.00 97.19 440 CYS A N 1
ATOM 3393 C CA . CYS A 1 440 ? -11.232 -16.332 9.548 1.00 97.19 440 CYS A CA 1
ATOM 3394 C C . CYS A 1 440 ? -11.957 -15.205 8.811 1.00 97.19 440 CYS A C 1
ATOM 3396 O O . CYS A 1 440 ? -11.385 -14.159 8.486 1.00 97.19 440 CYS A O 1
ATOM 3398 N N . ARG A 1 441 ? -13.256 -15.390 8.580 1.00 96.75 441 ARG A N 1
ATOM 3399 C CA . ARG A 1 441 ? -14.156 -14.341 8.097 1.00 96.75 441 ARG A CA 1
ATOM 3400 C C . ARG A 1 441 ? -15.309 -14.174 9.073 1.00 96.75 441 ARG A C 1
ATOM 3402 O O . ARG A 1 441 ? -15.926 -15.167 9.437 1.00 96.75 441 ARG A O 1
ATOM 3409 N N . LEU A 1 442 ? -15.656 -12.932 9.396 1.00 97.00 442 LEU A N 1
ATOM 3410 C CA . LEU A 1 442 ? -16.878 -12.581 10.121 1.00 97.00 442 LEU A CA 1
ATOM 3411 C C . LEU A 1 442 ? -17.744 -11.631 9.292 1.00 97.00 442 LEU A C 1
ATOM 3413 O O . LEU A 1 442 ? -17.246 -10.852 8.478 1.00 97.00 442 LEU A O 1
ATOM 3417 N N . PHE A 1 443 ? -19.060 -11.689 9.476 1.00 95.69 443 PHE A N 1
ATOM 3418 C CA . PHE A 1 443 ? -19.950 -10.646 8.970 1.00 95.69 443 PHE A CA 1
ATOM 3419 C C . PHE A 1 443 ? -19.995 -9.483 9.956 1.00 95.69 443 PHE A C 1
ATOM 3421 O O . PHE A 1 443 ? -19.898 -9.680 11.162 1.00 95.69 443 PHE A O 1
ATOM 3428 N N . TRP A 1 444 ? -20.180 -8.271 9.437 1.00 94.50 444 TRP A N 1
ATOM 3429 C CA . TRP A 1 444 ? -20.472 -7.122 10.285 1.00 94.50 444 TRP A CA 1
ATOM 3430 C C . TRP A 1 444 ? -21.831 -7.290 10.964 1.00 94.50 444 TRP A C 1
ATOM 3432 O O . TRP A 1 444 ? -22.824 -7.593 10.295 1.00 94.50 444 TRP A O 1
ATOM 3442 N N . THR A 1 445 ? -21.885 -7.048 12.270 1.00 94.31 445 THR A N 1
ATOM 3443 C CA . THR A 1 445 ? -23.140 -6.918 13.016 1.00 94.31 445 THR A CA 1
ATOM 3444 C C . THR A 1 445 ? -23.580 -5.453 13.078 1.00 94.31 445 THR A C 1
ATOM 3446 O O . THR A 1 445 ? -22.798 -4.536 12.819 1.00 94.31 445 THR A O 1
ATOM 3449 N N . ALA A 1 446 ? -24.844 -5.207 13.441 1.00 91.88 446 ALA A N 1
ATOM 3450 C CA . ALA A 1 446 ? -25.319 -3.846 13.704 1.00 91.88 446 ALA A CA 1
ATOM 3451 C C . ALA A 1 446 ? -24.528 -3.179 14.844 1.00 91.88 446 ALA A C 1
ATOM 3453 O O . ALA A 1 446 ? -24.218 -1.993 14.761 1.00 91.88 446 ALA A O 1
ATOM 3454 N N . GLU A 1 447 ? -24.157 -3.955 15.865 1.00 95.00 447 GLU A N 1
ATOM 3455 C CA . GLU A 1 447 ? -23.335 -3.495 16.982 1.00 95.00 447 GLU A CA 1
ATOM 3456 C C . GLU A 1 447 ? -21.959 -3.025 16.510 1.00 95.00 447 GLU A C 1
ATOM 3458 O O . GLU A 1 447 ? -21.554 -1.930 16.874 1.00 95.00 447 GLU A O 1
ATOM 3463 N N . ASN A 1 448 ? -21.291 -3.755 15.610 1.00 95.19 448 ASN A N 1
ATOM 3464 C CA . ASN A 1 448 ? -19.976 -3.351 15.102 1.00 95.19 448 ASN A CA 1
ATOM 3465 C C . ASN A 1 448 ? -19.985 -2.004 14.366 1.00 95.19 448 ASN A C 1
ATOM 3467 O O . ASN A 1 448 ? -18.978 -1.300 14.355 1.00 95.19 448 ASN A O 1
ATOM 3471 N N . TYR A 1 449 ? -21.102 -1.635 13.734 1.00 90.31 449 TYR A N 1
ATOM 3472 C CA . TYR A 1 449 ? -21.222 -0.327 13.089 1.00 90.31 449 TYR A CA 1
ATOM 3473 C C . TYR A 1 449 ? -21.421 0.814 14.091 1.00 90.31 449 TYR A C 1
ATOM 3475 O O . TYR A 1 449 ? -21.012 1.940 13.806 1.00 90.31 449 TYR A O 1
ATOM 3483 N N . VAL A 1 450 ? -22.061 0.539 15.231 1.00 91.19 450 VAL A N 1
ATOM 3484 C CA . VAL A 1 450 ? -22.344 1.532 16.280 1.00 91.19 450 VAL A CA 1
ATOM 3485 C C . VAL A 1 450 ? -21.170 1.661 17.254 1.00 91.19 450 VAL A C 1
ATOM 3487 O O . VAL A 1 450 ? -20.798 2.778 17.597 1.00 91.19 450 VAL A O 1
ATOM 3490 N N . PHE A 1 451 ? -20.572 0.531 17.630 1.00 94.38 451 PHE A N 1
ATOM 3491 C CA . PHE A 1 451 ? -19.446 0.374 18.551 1.00 94.38 451 PHE A CA 1
ATOM 3492 C C . PHE A 1 451 ? -18.326 -0.397 17.836 1.00 94.38 451 PHE A C 1
ATOM 3494 O O . PHE A 1 451 ? -18.267 -1.627 17.921 1.00 94.38 451 PHE A O 1
ATOM 3501 N N . PRO A 1 452 ? -17.462 0.275 17.060 1.00 94.94 452 PRO A N 1
ATOM 3502 C CA . PRO A 1 452 ? -16.384 -0.354 16.297 1.00 94.94 452 PRO A CA 1
ATOM 3503 C C . PRO A 1 452 ? -15.474 -1.264 17.124 1.00 94.94 452 PRO A C 1
ATOM 3505 O O . PRO A 1 452 ? -15.002 -2.274 16.612 1.00 94.94 452 PRO A O 1
ATOM 3508 N N . GLU A 1 453 ? -15.253 -0.957 18.397 1.00 96.06 453 GLU A N 1
ATOM 3509 C CA . GLU A 1 453 ? -14.480 -1.770 19.336 1.00 96.06 453 GLU A CA 1
ATOM 3510 C C . GLU A 1 453 ? -15.080 -3.165 19.565 1.00 96.06 453 GLU A C 1
ATOM 3512 O O . GLU A 1 453 ? -14.333 -4.123 19.753 1.00 96.06 453 GLU A O 1
ATOM 3517 N N . SER A 1 454 ? -16.403 -3.330 19.431 1.00 97.56 454 SER A N 1
ATOM 3518 C CA . SER A 1 454 ? -17.047 -4.654 19.501 1.00 97.56 454 SER A CA 1
ATOM 3519 C C . SER A 1 454 ? -16.568 -5.594 18.388 1.00 97.56 454 SER A C 1
ATOM 3521 O O . SER A 1 454 ? -16.663 -6.814 18.508 1.00 97.56 454 SER A O 1
ATOM 3523 N N . SER A 1 455 ? -16.011 -5.053 17.297 1.00 97.94 455 SER A N 1
ATOM 3524 C CA . SER A 1 455 ? -15.401 -5.871 16.248 1.00 97.94 455 SER A CA 1
ATOM 3525 C C . SER A 1 455 ? -14.063 -6.472 16.682 1.00 97.94 455 SER A C 1
ATOM 3527 O O . SER A 1 455 ? -13.737 -7.580 16.262 1.00 97.94 455 SER A O 1
ATOM 3529 N N . TRP A 1 456 ? -13.324 -5.807 17.575 1.00 98.56 456 TRP A N 1
ATOM 3530 C CA . TRP A 1 456 ? -12.124 -6.373 18.192 1.00 98.56 456 TRP A CA 1
ATOM 3531 C C . TRP A 1 456 ? -12.483 -7.506 19.150 1.00 98.56 456 TRP A C 1
ATOM 3533 O O . TRP A 1 456 ? -11.812 -8.532 19.146 1.00 98.56 456 TRP A O 1
ATOM 3543 N N . VAL A 1 457 ? -13.575 -7.351 19.905 1.00 98.44 457 VAL A N 1
ATOM 3544 C CA . VAL A 1 457 ? -14.128 -8.398 20.779 1.00 98.44 457 VAL A CA 1
ATOM 3545 C C . VAL A 1 457 ? -14.521 -9.623 19.956 1.00 98.44 457 VAL A C 1
ATOM 3547 O O . VAL A 1 457 ? -14.032 -10.718 20.216 1.00 98.44 457 VAL A O 1
ATOM 3550 N N . ALA A 1 458 ? -15.311 -9.430 18.895 1.00 98.31 458 ALA A N 1
ATOM 3551 C CA . ALA A 1 458 ? -15.707 -10.513 17.997 1.00 98.31 458 ALA A CA 1
ATOM 3552 C C . ALA A 1 458 ? -14.499 -11.188 17.323 1.00 98.31 458 ALA A C 1
ATOM 3554 O O . ALA A 1 458 ? -14.477 -12.406 17.154 1.00 98.31 458 ALA A O 1
ATOM 3555 N N . ALA A 1 459 ? -13.478 -10.409 16.951 1.00 98.50 459 ALA A N 1
ATOM 3556 C CA . ALA A 1 459 ? -12.250 -10.951 16.386 1.00 98.50 459 ALA A CA 1
ATOM 3557 C C . ALA A 1 459 ? -11.456 -11.782 17.402 1.00 98.50 459 ALA A C 1
ATOM 3559 O O . ALA A 1 459 ? -10.965 -12.857 17.059 1.00 98.50 459 ALA A O 1
ATOM 3560 N N . ALA A 1 460 ? -11.341 -11.302 18.640 1.00 98.56 460 ALA A N 1
ATOM 3561 C CA . ALA A 1 460 ? -10.662 -12.010 19.713 1.00 98.56 460 ALA A CA 1
ATOM 3562 C C . ALA A 1 460 ? -11.385 -13.314 20.069 1.00 98.56 460 ALA A C 1
ATOM 3564 O O . ALA A 1 460 ? -10.738 -14.351 20.171 1.00 98.56 460 ALA A O 1
ATOM 3565 N N . ASP A 1 461 ? -12.714 -13.283 20.181 1.00 97.88 461 ASP A N 1
ATOM 3566 C CA . ASP A 1 461 ? -13.524 -14.468 20.470 1.00 97.88 461 ASP A CA 1
ATOM 3567 C C . ASP A 1 461 ? -13.375 -15.549 19.396 1.00 97.88 461 ASP A C 1
ATOM 3569 O O . ASP A 1 461 ? -13.324 -16.732 19.724 1.00 97.88 461 ASP A O 1
ATOM 3573 N N . ALA A 1 462 ? -13.297 -15.155 18.120 1.00 97.69 462 ALA A N 1
ATOM 3574 C CA . ALA A 1 462 ? -13.184 -16.099 17.010 1.00 97.69 462 ALA A CA 1
ATOM 3575 C C . ALA A 1 462 ? -11.771 -16.664 16.831 1.00 97.69 462 ALA A C 1
ATOM 3577 O O . ALA A 1 462 ? -11.603 -17.796 16.390 1.00 97.69 462 ALA A O 1
ATOM 3578 N N . MET A 1 463 ? -10.742 -15.868 17.131 1.00 97.62 463 MET A N 1
ATOM 3579 C CA . MET A 1 463 ? -9.360 -16.264 16.861 1.00 97.62 463 MET A CA 1
ATOM 3580 C C . MET A 1 463 ? -8.633 -16.812 18.087 1.00 97.62 463 MET A C 1
ATOM 3582 O O . MET A 1 463 ? -7.780 -17.685 17.947 1.00 97.62 463 MET A O 1
ATOM 3586 N N . PHE A 1 464 ? -8.921 -16.287 19.274 1.00 97.31 464 PHE A N 1
ATOM 3587 C CA . PHE A 1 464 ? -8.293 -16.697 20.533 1.00 97.31 464 PHE A CA 1
ATOM 3588 C C . PHE A 1 464 ? -9.230 -17.505 21.438 1.00 97.31 464 PHE A C 1
ATOM 3590 O O . PHE A 1 464 ? -8.765 -18.035 22.446 1.00 97.31 464 PHE A O 1
ATOM 3597 N N . GLY A 1 465 ? -10.519 -17.574 21.099 1.00 94.12 465 GLY A N 1
ATOM 3598 C CA . GLY A 1 465 ? -11.526 -18.393 21.767 1.00 94.12 465 GLY A CA 1
ATOM 3599 C C . GLY A 1 465 ? -12.163 -19.409 20.815 1.00 94.12 465 GLY A C 1
ATOM 3600 O O . GLY A 1 465 ? -11.575 -19.780 19.802 1.00 94.12 465 GLY A O 1
ATOM 3601 N N . ASP A 1 466 ? -13.381 -19.837 21.151 1.00 91.31 466 ASP A N 1
ATOM 3602 C CA . ASP A 1 466 ? -14.106 -20.904 20.446 1.00 91.31 466 ASP A CA 1
ATOM 3603 C C . ASP A 1 466 ? -15.202 -20.386 19.491 1.00 91.31 466 ASP A C 1
ATOM 3605 O O . ASP A 1 466 ? -16.004 -21.172 18.978 1.00 91.31 466 ASP A O 1
ATOM 3609 N N . ALA A 1 467 ? -15.314 -19.067 19.277 1.00 94.06 467 ALA A N 1
ATOM 3610 C CA . ALA A 1 467 ? -16.384 -18.534 18.435 1.00 94.06 467 ALA A CA 1
ATOM 3611 C C . ALA A 1 467 ? -16.165 -18.893 16.957 1.00 94.06 467 ALA A C 1
ATOM 3613 O O . ALA A 1 467 ? -15.061 -18.829 16.423 1.00 94.06 467 ALA A O 1
ATOM 3614 N N . SER A 1 468 ? -17.242 -19.266 16.269 1.00 93.50 468 SER A N 1
ATOM 3615 C CA . SER A 1 468 ? -17.145 -19.754 14.895 1.00 93.50 468 SER A CA 1
ATOM 3616 C C . SER A 1 468 ? -16.932 -18.626 13.884 1.00 93.50 468 SER A C 1
ATOM 3618 O O . SER A 1 468 ? -17.600 -17.590 13.913 1.00 93.50 468 SER A O 1
ATOM 3620 N N . CYS A 1 469 ? -16.051 -18.877 12.921 1.00 95.00 469 CYS A N 1
ATOM 3621 C CA . CYS A 1 469 ? -15.955 -18.102 11.689 1.00 95.00 469 CYS A CA 1
ATOM 3622 C C . CYS A 1 469 ? -17.123 -18.436 10.745 1.00 95.00 469 CYS A C 1
ATOM 3624 O O . CYS A 1 469 ? -17.827 -19.429 10.919 1.00 95.00 469 CYS A O 1
ATOM 3626 N N . VAL A 1 470 ? -17.324 -17.626 9.704 1.00 91.69 470 VAL A N 1
ATOM 3627 C CA . VAL A 1 470 ? -18.251 -17.963 8.613 1.00 91.69 470 VAL A CA 1
ATOM 3628 C C . VAL A 1 470 ? -17.813 -19.282 7.970 1.00 91.69 470 VAL A C 1
ATOM 3630 O O . VAL A 1 470 ? -16.768 -19.331 7.323 1.00 91.69 470 VAL A O 1
ATOM 3633 N N . GLU A 1 471 ? -18.627 -20.324 8.127 1.00 77.56 471 GLU A N 1
ATOM 3634 C CA . GLU A 1 471 ? -18.386 -21.645 7.541 1.00 77.56 471 GLU A CA 1
ATOM 3635 C C . GLU A 1 471 ? -18.512 -21.608 6.009 1.00 77.56 471 GLU A C 1
ATOM 3637 O O . GLU A 1 471 ? -19.309 -20.848 5.446 1.00 77.56 471 GLU A O 1
ATOM 3642 N N . GLU A 1 472 ? -17.717 -22.414 5.304 1.00 60.91 472 GLU A N 1
ATOM 3643 C CA . GLU A 1 472 ? -17.914 -22.624 3.870 1.00 60.91 472 GLU A CA 1
ATOM 3644 C C . GLU A 1 472 ? -19.163 -23.479 3.630 1.00 60.91 472 GLU A C 1
ATOM 3646 O O . GLU A 1 472 ? -19.438 -24.420 4.371 1.00 60.91 472 GLU A O 1
ATOM 3651 N N . SER A 1 473 ? -19.898 -23.205 2.548 1.00 51.97 473 SER A N 1
ATOM 3652 C CA . SER A 1 473 ? -21.103 -23.981 2.196 1.00 51.97 473 SER A CA 1
ATOM 3653 C C . SER A 1 473 ? -20.821 -25.457 1.851 1.00 51.97 473 SER A C 1
ATOM 3655 O O . SER A 1 473 ? -21.774 -26.200 1.647 1.00 51.97 473 SER A O 1
ATOM 3657 N N . ASP A 1 474 ? -19.553 -25.884 1.797 1.00 48.12 474 ASP A N 1
ATOM 3658 C CA . ASP A 1 474 ? -19.135 -27.198 1.289 1.00 48.12 474 ASP A CA 1
ATOM 3659 C C . ASP A 1 474 ? -18.404 -28.076 2.330 1.00 48.12 474 ASP A C 1
ATOM 3661 O O . ASP A 1 474 ? -17.673 -28.998 1.978 1.00 48.12 474 ASP A O 1
ATOM 3665 N N . GLY A 1 475 ? -18.623 -27.849 3.631 1.00 39.22 475 GLY A N 1
ATOM 3666 C CA . GLY A 1 475 ? -18.226 -28.809 4.675 1.00 39.22 475 GLY A CA 1
ATOM 3667 C C . GLY A 1 475 ? -16.722 -28.894 4.969 1.00 39.22 475 GLY A C 1
ATOM 3668 O O . GLY A 1 475 ? -16.292 -29.768 5.721 1.00 39.22 475 GLY A O 1
ATOM 3669 N N . HIS A 1 476 ? -15.917 -27.975 4.435 1.00 37.97 476 HIS A N 1
ATOM 3670 C CA . HIS A 1 476 ? -14.565 -27.747 4.926 1.00 37.97 476 HIS A CA 1
ATOM 3671 C C . HIS A 1 476 ? -14.620 -26.768 6.100 1.00 37.97 476 HIS A C 1
ATOM 3673 O O . HIS A 1 476 ? -14.755 -25.557 5.925 1.00 37.97 476 HIS A O 1
ATOM 3679 N N . HIS A 1 477 ? -14.521 -27.302 7.320 1.00 39.50 477 HIS A N 1
ATOM 3680 C CA . HIS A 1 477 ? -14.181 -26.481 8.474 1.00 39.50 477 HIS A CA 1
ATOM 3681 C C . HIS A 1 477 ? -12.803 -25.865 8.228 1.00 39.50 477 HIS A C 1
ATOM 3683 O O . HIS A 1 477 ? -11.809 -26.584 8.110 1.00 39.50 477 HIS A O 1
ATOM 3689 N N . ILE A 1 478 ? -12.735 -24.536 8.185 1.00 39.91 478 ILE A N 1
ATOM 3690 C CA . ILE A 1 478 ? -11.495 -23.848 8.524 1.00 39.91 478 ILE A CA 1
ATOM 3691 C C . ILE A 1 478 ? -11.422 -23.924 10.048 1.00 39.91 478 ILE A C 1
ATOM 3693 O O . ILE A 1 478 ? -12.026 -23.114 10.746 1.00 39.91 478 ILE A O 1
ATOM 3697 N N . THR A 1 479 ? -10.805 -24.980 10.574 1.00 37.69 479 THR A N 1
ATOM 3698 C CA . THR A 1 479 ? -10.439 -25.007 11.993 1.00 37.69 479 THR A CA 1
ATOM 3699 C C . THR A 1 479 ? -9.416 -23.889 12.247 1.00 37.69 479 THR A C 1
ATOM 3701 O O . THR A 1 479 ? -8.468 -23.809 11.459 1.00 37.69 479 THR A O 1
ATOM 3704 N N . PRO A 1 480 ? -9.624 -23.032 13.269 1.00 40.84 480 PRO A N 1
ATOM 3705 C CA . PRO A 1 480 ? -8.744 -21.911 13.613 1.00 40.84 480 PRO A CA 1
ATOM 3706 C C . PRO A 1 480 ? -7.265 -22.257 13.794 1.00 40.84 480 PRO A C 1
ATOM 3708 O O . PRO A 1 480 ? -6.961 -23.403 14.196 1.00 40.84 480 PRO A O 1
#

Organism: Aspergillus flavus (strain ATCC 200026 / FGSC A1120 / IAM 13836 / NRRL 3357 / JCM 12722 / SRRC 167) (NCBI:txid332952)

Radius of gyration: 24.7 Å; chains: 1; bounding box: 74×59×64 Å

Sequence (480 aa):
MANVQSRYNHLFPSPAAAFSGMYTGGLWTNNLGSWPGKANQTVEFSNGTKMTVETTASVMLDRGLDFSSGESLFQTACMPNKKSRPPDPRPSLAVGKPPYSIPLGGPSMYPDPIIHHKKDFVRGYYLHEERLEDVAVLQLPTFRLIGESPVSLARVAVQFLERARKDGKEKLIIDLSNNMGGDINLGFNLFRILFPDKPIYTATRFPSTELIGLMGRVFSTSQGNEAVEHDNTLDLPLVFQNAVTPDHRHSFGSWEKLFGPVEIAGQNMSHLHATYNFTTASTEDNPISGYGGIEFGPSTQLFHAENIIIMTNGICASTCTILARLLKQQGVRSIVFGGRPRAAPMQLLGGSKGGQYWSLVTISHYIKKAREIAVNASGAGSPILSEDELARFLELAPPPLTGFPIRIDSRGGSGVNFRNEYDEKDPTTPLQFVYEAADCRLFWTAENYVFPESSWVAAADAMFGDASCVEESDGHHITP

Foldseek 3Di:
DQFQFLVVCLQAADQLQVLVPHQGGHCVVPVPPDDPPDQWDWDADPVRDIDIDGDDDDDPDPPPQDPVDPVSCCCRPKFLDPPDDAFDPDPPPCPPCPPDDRDHHDPVQADDFPFAQPSRQWGKHADDPPVRRLEIEIEGSEPADDPAFLLSRLVRLLVRLVVSLVSNRAFYEYEHANYAYHDQLSLLQSLCQQPVPDDQFWKKKFFLDLLLLLLLLLLQDPLNVVLVVVPPLAQDPSHQQFWAARRRPGGQPDSCQQSDQDQFPNTTMGPITGLTQQQVVADSRRHNAPHVPDHGHDNHRSYQLLRYEYEYQQNAHDSRLSNVVSSVVSVRAYEHEGGDPALDFDFRHNYYQFSDKDFLQNLLVSLVSSLVSQVVCVVVVNHSDPPVSNVVNVVPRDDRCSPDRIRPGDSRPHTDRRMFIADPVGSRDGCRPDGDTGLAYYYDDPCCSSNVVVVVVVVCCPSVHDDAGRHHPPPDDSDD

InterPro domains:
  IPR005151 Tail specific protease [PF03572] (134-336)
  IPR029045 ClpP/crotonase-like domain superfamily [SSF52096] (119-339)
  IPR052766 Secondary metabolite-associated S41A peptidase [PTHR37049] (6-466)
  IPR056186 CPAF-like, PDZ domain [PF23658] (6-60)

pLDDT: mean 88.6, std 13.76, range [33.81, 98.88]

Secondary structure (DSSP, 8-state):
---HHHHHHTTS--GGGGGGT--SS-TTT--TT---S-SEEEEE-TTS-EEEEE--------TTS--SSHHHHHHHHTS--TTPPPPPS-------S-SSPPPP-GGGGSPPPSEE-TTSSSEEEE--SGGGTTEEEEE---B--SS--HHHHHHHHHHHHHHHHHTT--EEEEE-TTB--B-HHHHHHHHHHH-TTPPPP--EE-B--HHHHHHHHHHTSHHHHHHHHT-TT---TT-GGG-B-TTSS-B-SSHHHHH--EEETTEEEPPPB-SS-HHHH--SSS--TTBTTB--S-SS-SS-GGGEEEEESS-B-THHHHHHHHHHHTT-EEEEE--SSSSS--BS--S--EEEEEEHHHHHHHHHHHHHHHHHHHHTT--SS-HHHHHHHHHHSPPPGGGSSS----TT--EEEEEEE--SS-SSS-GGG---B-SEEEPPPHHHHH-TTHHHHHHHHHHHSSPPP---TTS-----